Protein AF-A0AAX6MGC7-F1 (afdb_monomer_lite)

Sequence (390 aa):
MSLDDISYWKRGGKPEKDCEDSLSHMTRVRLTIDSDGISKIEHMPDQPSKEVYSVSSAYIVERKQTIAKCSVQLKNGLLRLVLPTGQPPPRIWNTPNPPELTFCNPYIRGYNPSWQRVFAVDTGRISGITFFFSSNRLLSIYPHYSNTSDAMATYRRFSYRRKRDIVWVYQPISKHDRLLVLGVRESPLGKFSVLIRFERAGDVVIGSYIPGPAKQDQCLGQRPPVTLIYNEPIEGQEVSFLCAYRGLTSRVALPKPFAMEKLRSIPNSLAEEAYLSKAPLADVASAKVFYEEDTQLCKGIMFRYHDGVSRAVGQCRVNVDATKLVSQPLRFCYRINEACDRYRQAAHSVQVTLQEEPHRQHGEGWSCHRLVGMLNFWFTPDSSFITIEN

pLDDT: mean 86.41, std 10.76, range [51.22, 98.31]

Radius of gyration: 24.02 Å; chains: 1; bounding box: 61×38×78 Å

Structure (mmCIF, N/CA/C/O backbone):
data_AF-A0AAX6MGC7-F1
#
_entry.id   AF-A0AAX6MGC7-F1
#
loop_
_atom_site.group_PDB
_atom_site.id
_atom_site.type_symbol
_atom_site.label_atom_id
_atom_site.label_alt_id
_atom_site.label_comp_id
_atom_site.label_asym_id
_atom_site.label_entity_id
_atom_site.label_seq_id
_atom_site.pdbx_PDB_ins_code
_atom_site.Cartn_x
_atom_site.Cartn_y
_atom_site.Cartn_z
_atom_site.occupancy
_atom_site.B_iso_or_equiv
_atom_site.auth_seq_id
_atom_site.auth_comp_id
_atom_site.auth_asym_id
_atom_site.auth_atom_id
_atom_site.pdbx_PDB_model_num
ATOM 1 N N . MET A 1 1 ? -28.056 3.288 31.065 1.00 87.19 1 MET A N 1
ATOM 2 C CA . MET A 1 1 ? -27.314 2.480 32.064 1.00 87.19 1 MET A CA 1
ATOM 3 C C . MET A 1 1 ? -25.824 2.711 31.866 1.00 87.19 1 MET A C 1
ATOM 5 O O . MET A 1 1 ? -25.464 3.106 30.756 1.00 87.19 1 MET A O 1
ATOM 9 N N . SER A 1 2 ? -24.989 2.538 32.896 1.00 88.69 2 SER A N 1
ATOM 10 C CA . SER A 1 2 ? -23.535 2.632 32.711 1.00 88.69 2 SER A CA 1
ATOM 11 C C . SER A 1 2 ? -23.064 1.499 31.805 1.00 88.69 2 SER A C 1
ATOM 13 O O . SER A 1 2 ? -23.651 0.416 31.821 1.00 88.69 2 SER A O 1
ATOM 15 N N . LEU A 1 3 ? -22.044 1.753 30.986 1.00 88.06 3 LEU A N 1
ATOM 16 C CA . LEU A 1 3 ? -21.397 0.686 30.224 1.00 88.06 3 LEU A CA 1
ATOM 17 C C . LEU A 1 3 ? -20.631 -0.269 31.151 1.00 88.06 3 LEU A C 1
ATOM 19 O O . LEU A 1 3 ? -20.610 -1.463 30.888 1.00 88.06 3 LEU A O 1
ATOM 23 N N . ASP A 1 4 ? -20.058 0.252 32.238 1.00 84.44 4 ASP A N 1
ATOM 24 C CA . ASP A 1 4 ? -19.273 -0.533 33.200 1.00 84.44 4 ASP A CA 1
ATOM 25 C C . ASP A 1 4 ? -20.127 -1.518 34.018 1.00 84.44 4 ASP A C 1
ATOM 27 O O . ASP A 1 4 ? -19.594 -2.481 34.548 1.00 84.44 4 ASP A O 1
ATOM 31 N N . ASP A 1 5 ? -21.453 -1.330 34.064 1.00 86.06 5 ASP A N 1
ATOM 32 C CA . ASP A 1 5 ? -22.372 -2.229 34.781 1.00 86.06 5 ASP A CA 1
ATOM 33 C C . ASP A 1 5 ? -22.715 -3.506 33.983 1.00 86.06 5 ASP A C 1
ATOM 35 O O . ASP A 1 5 ? -23.456 -4.357 34.484 1.00 86.06 5 ASP A O 1
ATOM 39 N N . ILE A 1 6 ? -22.282 -3.609 32.717 1.00 88.81 6 ILE A N 1
ATOM 40 C CA . ILE A 1 6 ? -22.679 -4.676 31.786 1.00 88.81 6 ILE A CA 1
ATOM 41 C C . ILE A 1 6 ? -21.523 -5.649 31.576 1.00 88.81 6 ILE A C 1
ATOM 43 O O . ILE A 1 6 ? -20.671 -5.423 30.717 1.00 88.81 6 ILE A O 1
ATOM 47 N N . SER A 1 7 ? -21.556 -6.782 32.274 1.00 88.62 7 SER A N 1
ATOM 48 C CA . SER A 1 7 ? -20.567 -7.856 32.111 1.00 88.62 7 SER A CA 1
ATOM 49 C C . SER A 1 7 ? -20.614 -8.470 30.714 1.00 88.62 7 SER A C 1
ATOM 51 O O . SER A 1 7 ? -19.580 -8.748 30.097 1.00 88.62 7 SER A O 1
ATOM 53 N N . TYR A 1 8 ? -21.831 -8.662 30.204 1.00 92.06 8 TYR A N 1
ATOM 54 C CA . TYR A 1 8 ? -22.092 -9.258 28.907 1.00 92.06 8 TYR A CA 1
ATOM 55 C C . TYR A 1 8 ? -23.413 -8.768 28.312 1.00 92.06 8 TYR A C 1
ATOM 57 O O . TYR A 1 8 ? -24.424 -8.589 28.992 1.00 92.06 8 TYR A O 1
ATOM 65 N N . TRP A 1 9 ? -23.429 -8.588 26.996 1.00 94.75 9 TRP A N 1
ATOM 66 C CA . TRP A 1 9 ? -24.661 -8.414 26.236 1.00 94.75 9 TRP A CA 1
ATOM 67 C C . TRP A 1 9 ? -24.470 -8.883 24.797 1.00 94.75 9 TRP A C 1
ATOM 69 O O . TRP A 1 9 ? -23.401 -8.720 24.211 1.00 94.75 9 TRP A O 1
ATOM 79 N N . LYS A 1 10 ? -25.536 -9.399 24.186 1.00 94.88 10 LYS A N 1
ATOM 80 C CA . LYS A 1 10 ? -25.600 -9.705 22.755 1.00 94.88 10 LYS A CA 1
ATOM 81 C C . LYS A 1 10 ? -26.909 -9.179 22.178 1.00 94.88 10 LYS A C 1
ATOM 83 O O . LYS A 1 10 ? -27.942 -9.240 22.844 1.00 94.88 10 LYS A O 1
ATOM 88 N N . ARG A 1 11 ? -26.874 -8.680 20.940 1.00 94.62 11 ARG A N 1
ATOM 89 C CA . ARG A 1 11 ? -28.042 -8.152 20.214 1.00 94.62 11 ARG A CA 1
ATOM 90 C C . ARG A 1 11 ? -29.234 -9.107 20.302 1.00 94.62 11 ARG A C 1
ATOM 92 O O . ARG A 1 11 ? -29.088 -10.302 20.061 1.00 94.62 11 ARG A O 1
ATOM 99 N N . GLY A 1 12 ? -30.401 -8.570 20.658 1.00 90.19 12 GLY A N 1
ATOM 100 C CA . GLY A 1 12 ? -31.629 -9.342 20.902 1.00 90.19 12 GLY A CA 1
ATOM 101 C C . GLY A 1 12 ? -31.741 -9.979 22.297 1.00 90.19 12 GLY A C 1
ATOM 102 O O . GLY A 1 12 ? -32.826 -10.413 22.671 1.00 90.19 12 GLY A O 1
ATOM 103 N N . GLY A 1 13 ? -30.663 -10.001 23.084 1.00 90.31 13 GLY A N 1
ATOM 104 C CA . GLY A 1 13 ? -30.640 -10.497 24.461 1.00 90.31 13 GLY A CA 1
ATOM 105 C C . GLY A 1 13 ? -30.844 -9.409 25.521 1.00 90.31 13 GLY A C 1
ATOM 106 O O . GLY A 1 13 ? -30.911 -8.210 25.225 1.00 90.31 13 GLY A O 1
ATOM 107 N N . LYS A 1 14 ? -30.918 -9.841 26.787 1.00 90.25 14 LYS A N 1
ATOM 108 C CA . LYS A 1 14 ? -30.938 -8.960 27.966 1.00 90.25 14 LYS A CA 1
ATOM 109 C C . LYS A 1 14 ? -29.503 -8.719 28.463 1.00 90.25 14 LYS A C 1
ATOM 111 O O . LYS A 1 14 ? -28.714 -9.656 28.408 1.00 90.25 14 LYS A O 1
ATOM 116 N N . PRO A 1 15 ? -29.147 -7.503 28.921 1.00 90.69 15 PRO A N 1
ATOM 117 C CA . PRO A 1 15 ? -27.838 -7.254 29.520 1.00 90.69 15 PRO A CA 1
ATOM 118 C C . PRO A 1 15 ? -27.666 -8.050 30.812 1.00 90.69 15 PRO A C 1
ATOM 120 O O . PRO A 1 15 ? -28.540 -8.013 31.682 1.00 90.69 15 PRO A O 1
ATOM 123 N N . GLU A 1 16 ? -26.536 -8.730 30.932 1.00 91.38 16 GLU A N 1
ATOM 124 C CA . GLU A 1 16 ? -26.078 -9.340 32.175 1.00 91.38 16 GLU A CA 1
ATOM 125 C C . GLU A 1 16 ? -25.335 -8.277 32.989 1.00 91.38 16 GLU A C 1
ATOM 127 O O . GLU A 1 16 ? -24.639 -7.428 32.427 1.00 91.38 16 GLU A O 1
ATOM 132 N N . LYS A 1 17 ? -25.548 -8.273 34.307 1.00 83.25 17 LYS A N 1
ATOM 133 C CA . LYS A 1 17 ? -24.927 -7.302 35.213 1.00 83.25 17 LYS A CA 1
ATOM 134 C C . LYS A 1 17 ? -23.661 -7.872 35.836 1.00 83.25 17 LYS A C 1
ATOM 136 O O . LYS A 1 17 ? -23.551 -9.085 36.014 1.00 83.25 17 LYS A O 1
ATOM 141 N N . ASP A 1 18 ? -22.740 -6.984 36.188 1.00 70.44 18 ASP A N 1
ATOM 142 C CA . ASP A 1 18 ? -21.543 -7.326 36.954 1.00 70.44 18 ASP A CA 1
ATOM 143 C C . ASP A 1 18 ? -21.929 -7.931 38.327 1.00 70.44 18 ASP A C 1
ATOM 145 O O . ASP A 1 18 ? -22.702 -7.343 39.086 1.00 70.44 18 ASP A O 1
ATOM 149 N N . CYS A 1 19 ? -21.388 -9.111 38.655 1.00 63.59 19 CYS A N 1
ATOM 150 C CA . CYS A 1 19 ? -21.356 -9.648 40.020 1.00 63.59 19 CYS A CA 1
ATOM 151 C C . CYS A 1 19 ? -19.967 -9.368 40.613 1.00 63.59 19 CYS A C 1
ATOM 153 O O . CYS A 1 19 ? -18.970 -9.845 40.060 1.00 63.59 19 CYS A O 1
ATOM 155 N N . GLU A 1 20 ? -19.911 -8.618 41.722 1.00 60.00 20 GLU A N 1
ATOM 156 C CA . GLU A 1 20 ? -18.679 -8.057 42.316 1.00 60.00 20 GLU A CA 1
ATOM 157 C C . GLU A 1 20 ? -17.551 -9.087 42.532 1.00 60.00 20 GLU A C 1
ATOM 159 O O . GLU A 1 20 ? -16.386 -8.770 42.298 1.00 60.00 20 GLU A O 1
ATOM 164 N N . ASP A 1 21 ? -17.875 -10.342 42.860 1.00 57.94 21 ASP A N 1
ATOM 165 C CA . ASP A 1 21 ? -16.878 -11.373 43.193 1.00 57.94 21 ASP A CA 1
ATOM 166 C C . ASP A 1 21 ? -16.166 -12.015 41.982 1.00 57.94 21 ASP A C 1
ATOM 168 O O . ASP A 1 21 ? -15.155 -12.697 42.142 1.00 57.94 21 ASP A O 1
ATOM 172 N N . SER A 1 22 ? -16.664 -11.819 40.755 1.00 56.53 22 SER A N 1
ATOM 173 C CA . SER A 1 22 ? -16.260 -12.634 39.588 1.00 56.53 22 SER A CA 1
ATOM 174 C C . SER A 1 22 ? -15.340 -11.940 38.568 1.00 56.53 22 SER A C 1
ATOM 176 O O . SER A 1 22 ? -14.846 -12.591 37.646 1.00 56.53 22 SER A O 1
ATOM 178 N N . LEU A 1 23 ? -15.068 -10.636 38.720 1.00 58.47 23 LEU A N 1
ATOM 179 C CA . LEU A 1 23 ? -14.472 -9.802 37.659 1.00 58.47 23 LEU A CA 1
ATOM 180 C C . LEU A 1 23 ? -13.245 -8.972 38.085 1.00 58.47 23 LEU A C 1
ATOM 182 O O . LEU A 1 23 ? -12.798 -8.130 37.307 1.00 58.47 23 LEU A O 1
ATOM 186 N N . SER A 1 24 ? -12.634 -9.215 39.252 1.00 64.50 24 SER A N 1
ATOM 187 C CA . SER A 1 24 ? -11.417 -8.490 39.689 1.00 64.50 24 SER A CA 1
ATOM 188 C C . SER A 1 24 ? -10.252 -8.575 38.683 1.00 64.50 24 SER A C 1
ATOM 190 O O . SER A 1 24 ? -9.405 -7.684 38.626 1.00 64.50 24 SER A O 1
ATOM 192 N N . HIS A 1 25 ? -10.243 -9.613 37.840 1.00 70.44 25 HIS A N 1
ATOM 193 C CA . HIS A 1 25 ? -9.267 -9.833 36.769 1.00 70.44 25 HIS A CA 1
ATOM 194 C C . HIS A 1 25 ? -9.703 -9.308 35.382 1.00 70.44 25 HIS A C 1
ATOM 196 O O . HIS A 1 25 ? -8.923 -9.381 34.432 1.00 70.44 25 HIS A O 1
ATOM 202 N N . MET A 1 26 ? -10.928 -8.788 35.239 1.00 77.94 26 MET A N 1
ATOM 203 C CA . MET A 1 26 ? -11.509 -8.341 33.966 1.00 77.94 26 MET A CA 1
ATOM 204 C C . MET A 1 26 ? -11.399 -6.822 33.830 1.00 77.94 26 MET A C 1
ATOM 206 O O . MET A 1 26 ? -12.294 -6.059 34.184 1.00 77.94 26 MET A O 1
ATOM 210 N N . THR A 1 27 ? -10.253 -6.376 33.330 1.00 84.81 27 THR A N 1
ATOM 211 C CA . THR A 1 27 ? -9.851 -4.962 33.287 1.00 84.81 27 THR A CA 1
ATOM 212 C C . THR A 1 27 ? -10.204 -4.259 31.974 1.00 84.81 27 THR A C 1
ATOM 214 O O . THR A 1 27 ? -10.104 -3.028 31.886 1.00 84.81 27 THR A O 1
ATOM 217 N N . ARG A 1 28 ? -10.630 -5.006 30.947 1.00 88.56 28 ARG A N 1
ATOM 218 C CA . ARG A 1 28 ? -10.958 -4.484 29.614 1.00 88.56 28 ARG A CA 1
ATOM 219 C C . ARG A 1 28 ? -12.402 -4.771 29.238 1.00 88.56 28 ARG A C 1
ATOM 221 O O . ARG A 1 28 ? -12.988 -5.768 29.647 1.00 88.56 28 ARG A O 1
ATOM 228 N N . VAL A 1 29 ? -12.942 -3.904 28.395 1.00 91.19 29 VAL A N 1
ATOM 229 C CA . VAL A 1 29 ? -14.271 -4.040 27.804 1.00 91.19 29 VAL A CA 1
ATOM 230 C C . VAL A 1 29 ? -14.128 -4.017 26.298 1.00 91.19 29 VAL A C 1
ATOM 232 O O . VAL A 1 29 ? -13.409 -3.177 25.742 1.00 91.19 29 VAL A O 1
ATOM 235 N N . ARG A 1 30 ? -14.839 -4.926 25.636 1.00 93.00 30 ARG A N 1
ATOM 236 C CA . ARG A 1 30 ? -14.908 -4.995 24.185 1.00 93.00 30 ARG A CA 1
ATOM 237 C C . ARG A 1 30 ? -16.335 -4.876 23.692 1.00 93.00 30 ARG A C 1
ATOM 239 O O . ARG A 1 30 ? -17.224 -5.604 24.120 1.00 93.00 30 ARG A O 1
ATOM 246 N N . LEU A 1 31 ? -16.521 -3.986 22.727 1.00 94.62 31 LEU A N 1
ATOM 247 C CA . LEU A 1 31 ? -17.737 -3.880 21.939 1.00 94.62 31 LEU A CA 1
ATOM 248 C C . LEU A 1 31 ? -17.441 -4.442 20.554 1.00 94.62 31 LEU A C 1
ATOM 250 O O . LEU A 1 31 ? -16.486 -4.005 19.913 1.00 94.62 31 LEU A O 1
ATOM 254 N N . THR A 1 32 ? -18.263 -5.374 20.083 1.00 95.06 32 THR A N 1
ATOM 255 C CA . THR A 1 32 ? -18.223 -5.856 18.695 1.00 95.06 32 THR A CA 1
ATOM 256 C C . THR A 1 32 ? -19.272 -5.118 17.874 1.00 95.06 32 THR A C 1
ATOM 258 O O . THR A 1 32 ? -20.400 -4.928 18.326 1.00 95.06 32 THR A O 1
ATOM 261 N N . ILE A 1 33 ? -18.895 -4.697 16.671 1.00 95.00 33 ILE A N 1
ATOM 262 C CA . ILE A 1 33 ? -19.708 -3.935 15.725 1.00 95.00 33 ILE A CA 1
ATOM 263 C C . ILE A 1 33 ? -19.752 -4.715 14.408 1.00 95.00 33 ILE A C 1
ATOM 265 O O . ILE A 1 33 ? -18.711 -5.139 13.907 1.00 95.00 33 ILE A O 1
ATOM 269 N N . ASP A 1 34 ? -20.941 -4.897 13.846 1.00 93.50 34 ASP A N 1
ATOM 270 C CA . ASP A 1 34 ? -21.172 -5.466 12.513 1.00 93.50 34 ASP A CA 1
ATOM 271 C C . ASP A 1 34 ? -21.910 -4.445 11.615 1.00 93.50 34 ASP A C 1
ATOM 273 O O . ASP A 1 34 ? -21.987 -3.258 11.949 1.00 93.50 34 ASP A O 1
ATOM 277 N N . SER A 1 35 ? -22.439 -4.881 10.465 1.00 92.62 35 SER A N 1
ATOM 278 C CA . SER A 1 35 ? -23.177 -4.021 9.527 1.00 92.62 35 SER A CA 1
ATOM 279 C C . SER A 1 35 ? -24.427 -3.363 10.120 1.00 92.62 35 SER A C 1
ATOM 281 O O . SER A 1 35 ? -24.821 -2.299 9.651 1.00 92.62 35 SER A O 1
ATOM 283 N N . ASP A 1 36 ? -25.015 -3.948 11.165 1.00 92.06 36 ASP A N 1
ATOM 284 C CA . ASP A 1 36 ? -26.229 -3.461 11.821 1.00 92.06 36 ASP A CA 1
ATOM 285 C C . ASP A 1 36 ? -25.914 -2.653 13.097 1.00 92.06 36 ASP A C 1
ATOM 287 O O . ASP A 1 36 ? -26.816 -2.302 13.861 1.00 92.06 36 ASP A O 1
ATOM 291 N N . GLY A 1 37 ? -24.637 -2.387 13.401 1.00 93.25 37 GLY A N 1
ATOM 292 C CA . GLY A 1 37 ? -24.196 -1.623 14.576 1.00 93.25 37 GLY A CA 1
ATOM 293 C C . GLY A 1 37 ? -23.600 -2.493 15.688 1.00 93.25 37 GLY A C 1
ATOM 294 O O . GLY A 1 37 ? -23.015 -3.537 15.414 1.00 93.25 37 GLY A O 1
ATOM 295 N N . ILE A 1 38 ? -23.705 -2.060 16.951 1.00 95.06 38 ILE A N 1
ATOM 296 C CA . ILE A 1 38 ? -23.123 -2.791 18.092 1.00 95.06 38 ILE A CA 1
ATOM 297 C C . ILE A 1 38 ? -23.904 -4.090 18.324 1.00 95.06 38 ILE A C 1
ATOM 299 O O . ILE A 1 38 ? -25.112 -4.066 18.566 1.00 95.06 38 ILE A O 1
ATOM 303 N N . SER A 1 39 ? -23.198 -5.218 18.279 1.00 94.94 39 SER A N 1
ATOM 304 C CA . SER A 1 39 ? -23.776 -6.561 18.326 1.00 94.94 39 SER A CA 1
ATOM 305 C C . SER A 1 39 ? -23.474 -7.330 19.606 1.00 94.94 39 SER A C 1
ATOM 307 O O . SER A 1 39 ? -24.219 -8.249 19.955 1.00 94.94 39 SER A O 1
ATOM 309 N N . LYS A 1 40 ? -22.397 -6.963 20.309 1.00 94.69 40 LYS A N 1
ATOM 310 C CA . LYS A 1 40 ? -21.938 -7.644 21.523 1.00 94.69 40 LYS A CA 1
ATOM 311 C C . LYS A 1 40 ? -21.169 -6.693 22.441 1.00 94.69 40 LYS A C 1
ATOM 313 O O . LYS A 1 40 ? -20.421 -5.853 21.942 1.00 94.69 40 LYS A O 1
ATOM 318 N N . ILE A 1 41 ? -21.325 -6.869 23.751 1.00 94.00 41 ILE A N 1
ATOM 319 C CA . ILE A 1 41 ? -20.483 -6.308 24.817 1.00 94.00 41 ILE A CA 1
ATOM 320 C C . ILE A 1 41 ? -19.940 -7.474 25.637 1.00 94.00 41 ILE A C 1
ATOM 322 O O . ILE A 1 41 ? -20.675 -8.421 25.916 1.00 94.00 41 ILE A O 1
ATOM 326 N N . GLU A 1 42 ? -18.671 -7.406 26.017 1.00 91.88 42 GLU A N 1
ATOM 327 C CA . GLU A 1 42 ? -18.065 -8.355 26.946 1.00 91.88 42 GLU A CA 1
ATOM 328 C C . GLU A 1 42 ? -16.930 -7.724 27.756 1.00 91.88 42 GLU A C 1
ATOM 330 O O . GLU A 1 42 ? -16.132 -6.938 27.232 1.00 91.88 42 GLU A O 1
ATOM 335 N N . HIS A 1 43 ? -16.850 -8.102 29.030 1.00 89.25 43 H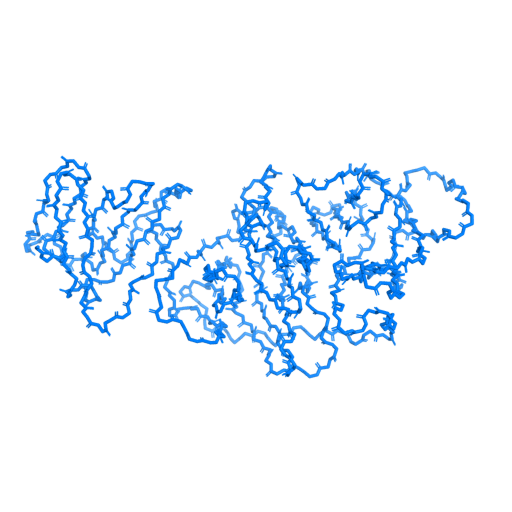IS A N 1
ATOM 336 C CA . HIS A 1 43 ? -15.696 -7.865 29.891 1.00 89.25 43 HIS A CA 1
ATOM 337 C C . HIS A 1 43 ? -14.668 -8.988 29.720 1.00 89.25 43 HIS A C 1
ATOM 339 O O . HIS A 1 43 ? -15.015 -10.161 29.589 1.00 89.25 43 HIS A O 1
ATOM 345 N N . MET A 1 44 ? -13.390 -8.621 29.672 1.00 86.44 44 MET A N 1
ATOM 346 C CA . MET A 1 44 ? -12.297 -9.530 29.327 1.00 86.44 44 MET A CA 1
ATOM 347 C C . MET A 1 44 ? -11.015 -9.177 30.097 1.00 86.44 44 MET A C 1
ATOM 349 O O . MET A 1 44 ? -10.834 -8.019 30.495 1.00 86.44 44 MET A O 1
ATOM 353 N N . PRO A 1 45 ? -10.106 -10.148 30.309 1.00 83.38 45 PRO A N 1
ATOM 354 C CA . PRO A 1 45 ? -8.840 -9.880 30.975 1.00 83.38 45 PRO A CA 1
ATOM 355 C C . PRO A 1 45 ? -7.891 -9.125 30.032 1.00 83.38 45 PRO A C 1
ATOM 357 O O . PRO A 1 45 ? -8.103 -9.080 28.817 1.00 83.38 45 PRO A O 1
ATOM 360 N N . ASP A 1 46 ? -6.804 -8.563 30.570 1.00 74.25 46 ASP A N 1
ATOM 361 C CA . ASP A 1 46 ? -5.811 -7.829 29.765 1.00 74.25 46 ASP A CA 1
ATOM 362 C C . ASP A 1 46 ? -5.170 -8.684 28.659 1.00 74.25 46 ASP A C 1
ATOM 364 O O . ASP A 1 46 ? -4.877 -8.174 27.572 1.00 74.25 46 ASP A O 1
ATOM 368 N N . GLN A 1 47 ? -5.005 -9.986 28.916 1.00 68.31 47 GLN A N 1
ATOM 369 C CA . GLN A 1 47 ? -4.578 -10.991 27.942 1.00 68.31 47 GLN A CA 1
ATOM 370 C C . GLN A 1 47 ? -5.752 -11.888 27.538 1.00 68.31 47 GLN A C 1
ATOM 372 O O . GLN A 1 47 ? -5.949 -12.958 28.117 1.00 68.31 47 GLN A O 1
ATOM 377 N N . PRO A 1 48 ? -6.540 -11.486 26.535 1.00 62.84 48 PRO A N 1
ATOM 378 C CA . PRO A 1 48 ? -7.586 -12.345 26.014 1.00 62.84 48 PRO A CA 1
ATOM 379 C C . PRO A 1 48 ? -7.020 -13.544 25.257 1.00 62.84 48 PRO A C 1
ATOM 381 O O . PRO A 1 48 ? -5.923 -13.503 24.689 1.00 62.84 48 PRO A O 1
ATOM 384 N N . SER A 1 49 ? -7.813 -14.612 25.203 1.00 61.31 49 SER A N 1
ATOM 385 C CA . SER A 1 49 ? -7.546 -15.765 24.349 1.00 61.31 49 SER A CA 1
ATOM 386 C C . SER A 1 49 ? -7.429 -15.338 22.876 1.00 61.31 49 SER A C 1
ATOM 388 O O . SER A 1 49 ? -7.956 -14.305 22.444 1.00 61.31 49 SER A O 1
ATOM 390 N N . LYS A 1 50 ? -6.684 -16.120 22.080 1.00 60.75 50 LYS A N 1
ATOM 391 C CA . L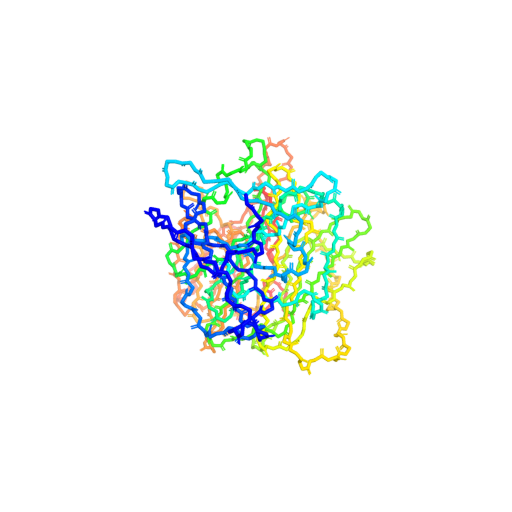YS A 1 50 ? -6.560 -15.890 20.633 1.00 60.75 50 LYS A CA 1
ATOM 392 C C . LYS A 1 50 ? -7.930 -16.057 19.979 1.00 60.75 50 LYS A C 1
ATOM 394 O O . LYS A 1 50 ? -8.332 -17.172 19.666 1.00 60.75 50 LYS A O 1
ATOM 399 N N . GLU A 1 51 ? -8.626 -14.954 19.756 1.00 65.69 51 GLU A N 1
ATOM 400 C CA . GLU A 1 51 ? -9.878 -14.973 19.015 1.00 65.69 51 GLU A CA 1
ATOM 401 C C . GLU A 1 51 ? -9.674 -14.983 17.505 1.00 65.69 51 GLU A C 1
ATOM 403 O O . GLU A 1 51 ? -8.672 -14.499 16.966 1.00 65.69 51 GLU A O 1
ATOM 408 N N . VAL A 1 52 ? -10.669 -15.553 16.827 1.00 63.66 52 VAL A N 1
ATOM 409 C CA . VAL A 1 52 ? -10.722 -15.641 15.374 1.00 63.66 52 VAL A CA 1
ATOM 410 C C . VAL A 1 52 ? -10.952 -14.245 14.805 1.00 63.66 52 VAL A C 1
ATOM 412 O O . VAL A 1 52 ? -11.924 -13.566 15.124 1.00 63.66 52 VAL A O 1
ATOM 415 N N . TYR A 1 53 ? -10.028 -13.818 13.951 1.00 67.31 53 TYR A N 1
ATOM 416 C CA . TYR A 1 53 ? -10.143 -12.581 13.194 1.00 67.31 53 TYR A CA 1
ATOM 417 C C . TYR A 1 53 ? -11.374 -12.631 12.276 1.00 67.31 53 TYR A C 1
ATOM 419 O O . TYR A 1 53 ? -11.520 -13.571 11.495 1.00 67.31 53 TYR A O 1
ATOM 427 N N . SER A 1 54 ? -12.228 -11.609 12.351 1.00 72.81 54 SER A N 1
ATOM 428 C CA . SER A 1 54 ? -13.375 -11.426 11.459 1.00 72.81 54 SER A CA 1
ATOM 429 C C . SER A 1 54 ? -13.137 -10.225 10.547 1.00 72.81 54 SER A C 1
ATOM 431 O O . SER A 1 54 ? -12.855 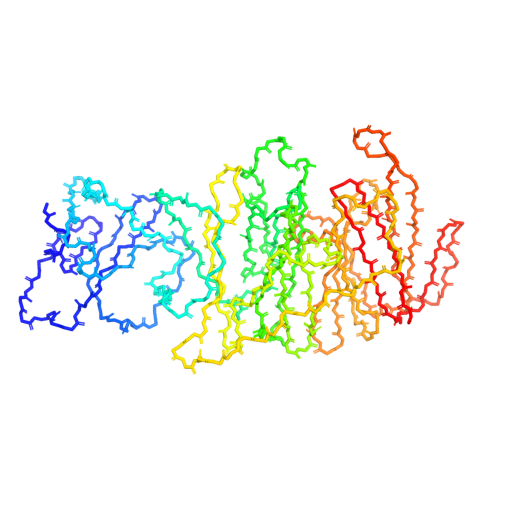-9.127 11.021 1.00 72.81 54 SER A O 1
ATOM 433 N N . VAL A 1 55 ? -13.285 -10.421 9.235 1.00 71.12 55 VAL A N 1
ATOM 434 C CA . VAL A 1 55 ? -13.201 -9.336 8.238 1.00 71.12 55 VAL A CA 1
ATOM 435 C C . VAL A 1 55 ? -14.447 -8.446 8.216 1.00 71.12 55 VAL A C 1
ATOM 437 O O . VAL A 1 55 ? -14.385 -7.318 7.733 1.00 71.12 55 VAL A O 1
ATOM 440 N N . SER A 1 56 ? -15.578 -8.936 8.730 1.00 82.00 56 SER A N 1
ATOM 441 C CA . SER A 1 56 ? -16.874 -8.248 8.698 1.00 82.00 56 SER A CA 1
ATOM 442 C C . SER A 1 56 ? -17.211 -7.529 10.002 1.00 82.00 56 SER A C 1
ATOM 444 O O . SER A 1 56 ? -18.302 -6.978 10.135 1.00 82.00 56 SER A O 1
ATOM 446 N N . SER A 1 57 ? -16.296 -7.542 10.972 1.00 90.94 57 SER A N 1
ATOM 447 C CA . SER A 1 57 ? -16.515 -6.969 12.295 1.00 90.94 57 SER A CA 1
ATOM 448 C C . SER A 1 57 ? -15.497 -5.878 12.605 1.00 90.94 57 SER A C 1
ATOM 450 O O . SER A 1 57 ? -14.355 -5.901 12.147 1.00 90.94 57 SER A O 1
ATOM 452 N N . ALA A 1 58 ? -15.926 -4.912 13.404 1.00 94.06 58 ALA A N 1
ATOM 453 C CA . ALA A 1 58 ? -15.078 -3.897 14.000 1.00 94.06 58 ALA A CA 1
ATOM 454 C C . ALA A 1 58 ? -15.240 -3.920 15.522 1.00 94.06 58 ALA A C 1
ATOM 456 O O . ALA A 1 58 ? -16.217 -4.457 16.042 1.00 94.06 58 ALA A O 1
ATOM 457 N N . TYR A 1 59 ? -14.274 -3.358 16.239 1.00 94.38 59 TYR A N 1
ATOM 458 C CA . TYR A 1 59 ? -14.185 -3.529 17.684 1.00 94.38 59 TYR A CA 1
ATOM 459 C C . TYR A 1 59 ? -13.812 -2.228 18.378 1.00 94.38 59 TYR A C 1
ATOM 461 O O . TYR A 1 59 ? -12.902 -1.534 17.944 1.00 94.38 59 TYR A O 1
ATOM 469 N N . ILE A 1 60 ? -14.456 -1.910 19.492 1.00 94.00 60 ILE A N 1
ATOM 470 C CA . ILE A 1 60 ? -13.919 -0.942 20.456 1.00 94.00 60 ILE A CA 1
ATOM 471 C C . ILE A 1 60 ? -13.368 -1.768 21.606 1.00 94.00 60 ILE A C 1
ATOM 473 O O . ILE A 1 60 ? -14.101 -2.588 22.148 1.00 94.00 60 ILE A O 1
ATOM 477 N N . VAL A 1 61 ? -12.095 -1.584 21.956 1.00 92.25 61 VAL A N 1
ATOM 478 C CA . VAL A 1 61 ? -11.456 -2.320 23.055 1.00 92.25 61 VAL A CA 1
ATOM 479 C C . VAL A 1 61 ? -10.715 -1.334 23.933 1.00 92.25 61 VAL A C 1
ATOM 481 O O . VAL A 1 61 ? -9.681 -0.798 23.538 1.00 92.25 61 VAL A O 1
ATOM 484 N N . GLU A 1 62 ? -11.239 -1.118 25.130 1.00 90.50 62 GLU A N 1
ATOM 485 C CA . GLU A 1 62 ? -10.741 -0.113 26.062 1.00 90.50 62 GLU A CA 1
ATOM 486 C C . GLU A 1 62 ? -10.600 -0.703 27.463 1.00 90.50 62 GLU A C 1
ATOM 488 O O . GLU A 1 62 ? -11.158 -1.754 27.780 1.00 90.50 62 GLU A O 1
ATOM 493 N N . ARG A 1 63 ? -9.828 -0.028 28.315 1.00 88.50 63 ARG A N 1
ATOM 494 C CA . ARG A 1 63 ? -9.799 -0.344 29.746 1.00 88.50 63 ARG A CA 1
ATOM 495 C C . ARG A 1 63 ? -11.072 0.174 30.410 1.00 88.50 63 ARG A C 1
ATOM 497 O O . ARG A 1 63 ? -11.553 1.245 30.032 1.00 88.50 63 ARG A O 1
ATOM 504 N N . LYS A 1 64 ? -11.572 -0.532 31.430 1.00 86.38 64 LYS A N 1
ATOM 505 C CA . LYS A 1 64 ? -12.763 -0.122 32.200 1.00 86.38 64 LYS A CA 1
ATOM 506 C C . LYS A 1 64 ? -12.674 1.335 32.664 1.00 86.38 64 LYS A C 1
ATOM 508 O O . LYS A 1 64 ? -13.598 2.115 32.455 1.00 86.38 64 LYS A O 1
ATOM 513 N N . GLN A 1 65 ? -11.509 1.749 33.169 1.00 83.62 65 GLN A N 1
ATOM 514 C CA . GLN A 1 65 ? -11.290 3.117 33.649 1.00 83.62 65 GLN A CA 1
ATOM 515 C C . GLN A 1 65 ? -11.472 4.176 32.548 1.00 83.62 65 GLN A C 1
ATOM 517 O O . GLN A 1 65 ? -11.953 5.272 32.827 1.00 83.62 65 GLN A O 1
ATOM 522 N N . THR A 1 66 ? -11.120 3.858 31.296 1.00 83.44 66 THR A N 1
ATOM 523 C CA . THR A 1 66 ? -11.238 4.786 30.159 1.00 83.44 66 THR A CA 1
ATOM 524 C C . THR A 1 66 ? -12.697 5.028 29.774 1.00 83.44 66 THR A C 1
ATOM 526 O O . THR A 1 66 ? -13.046 6.124 29.343 1.00 83.44 66 THR A O 1
ATOM 529 N N . ILE A 1 67 ? -13.561 4.026 29.944 1.00 84.56 67 ILE A N 1
ATOM 530 C CA . ILE A 1 67 ? -14.963 4.075 29.507 1.00 84.56 67 ILE A CA 1
ATOM 531 C C . ILE A 1 67 ? -15.964 4.165 30.657 1.00 84.56 67 ILE A C 1
ATOM 533 O O . ILE A 1 67 ? -17.163 4.154 30.402 1.00 84.56 67 ILE A O 1
ATOM 537 N N . ALA A 1 68 ? -15.503 4.313 31.900 1.00 82.38 68 ALA A N 1
ATOM 538 C CA . ALA A 1 68 ? -16.353 4.383 33.092 1.00 82.38 68 ALA A CA 1
ATOM 539 C C . ALA A 1 68 ? -17.434 5.482 33.019 1.00 82.38 68 ALA A C 1
ATOM 541 O O . ALA A 1 68 ? -18.472 5.394 33.663 1.00 82.38 68 ALA A O 1
ATOM 542 N N . LYS A 1 69 ? -17.203 6.530 32.215 1.00 85.31 69 LYS A N 1
ATOM 543 C CA . LYS A 1 69 ? -18.157 7.631 31.986 1.00 85.31 69 LYS A CA 1
ATOM 544 C C . LYS A 1 69 ? -19.048 7.436 30.753 1.00 85.31 69 LYS A C 1
ATOM 546 O O . LYS A 1 69 ? -19.888 8.287 30.467 1.00 85.31 69 LYS A O 1
ATOM 551 N N . CYS A 1 70 ? -18.852 6.360 29.997 1.00 90.06 70 CYS A N 1
ATOM 552 C CA . CYS A 1 70 ? -19.697 6.018 28.862 1.00 90.06 70 CYS A CA 1
ATOM 553 C C . CYS A 1 70 ? -20.975 5.342 29.356 1.00 90.06 70 CYS A C 1
ATOM 555 O O . CYS A 1 70 ? -20.961 4.517 30.268 1.00 90.06 70 CYS A O 1
ATOM 557 N N . SER A 1 71 ? -22.092 5.663 28.714 1.00 92.19 71 SER A N 1
ATOM 558 C CA . SER A 1 71 ? -23.374 5.021 28.994 1.00 92.19 71 SER A CA 1
ATOM 559 C C . SER A 1 71 ? -23.920 4.354 27.743 1.00 92.19 71 SER A C 1
ATOM 561 O O . SER A 1 71 ? -23.517 4.668 26.622 1.00 92.19 71 SER A O 1
ATOM 563 N N . VAL A 1 72 ? -24.845 3.417 27.927 1.00 92.94 72 VAL A N 1
ATOM 564 C CA . VAL A 1 72 ? -25.548 2.779 26.816 1.00 92.94 72 VAL A CA 1
ATOM 565 C C . VAL A 1 72 ? -27.055 2.960 26.928 1.00 92.94 72 VAL A C 1
ATOM 567 O O . VAL A 1 72 ? -27.633 3.022 28.024 1.00 92.94 72 VAL A O 1
ATOM 570 N N . GLN A 1 73 ? -27.686 3.040 25.760 1.00 94.19 73 GLN A N 1
ATOM 571 C CA . GLN A 1 73 ? -29.131 3.056 25.579 1.00 94.19 73 GLN A CA 1
ATOM 572 C C . GLN A 1 73 ? -29.531 1.828 24.764 1.00 94.19 73 GLN A C 1
ATOM 574 O O . GLN A 1 73 ? -29.019 1.630 23.662 1.00 94.19 73 GLN A O 1
ATOM 579 N N . LEU A 1 74 ? -30.452 1.023 25.296 1.00 91.69 74 LEU A N 1
ATOM 580 C CA . LEU A 1 74 ? -31.036 -0.107 24.578 1.00 91.69 74 LEU A CA 1
ATOM 581 C C . LEU A 1 74 ? -32.450 0.243 24.125 1.00 91.69 74 LEU A C 1
ATOM 583 O O . LEU A 1 74 ? -33.275 0.680 24.927 1.00 91.69 74 LEU A O 1
ATOM 587 N N . LYS A 1 75 ? -32.736 0.032 22.840 1.00 91.06 75 LYS A N 1
ATOM 588 C CA . LYS A 1 75 ? -34.074 0.205 22.266 1.00 91.06 75 LYS A CA 1
ATOM 589 C C . LYS A 1 75 ? -34.259 -0.762 21.103 1.00 91.06 75 LYS A C 1
ATOM 591 O O . LYS A 1 75 ? -33.402 -0.837 20.231 1.00 91.06 75 LYS A O 1
ATOM 596 N N . ASN A 1 76 ? -35.376 -1.491 21.087 1.00 88.94 76 ASN A N 1
ATOM 597 C CA . ASN A 1 76 ? -35.735 -2.436 20.018 1.00 88.94 76 ASN A CA 1
ATOM 598 C C . ASN A 1 76 ? -34.629 -3.468 19.706 1.00 88.94 76 ASN A C 1
ATOM 600 O O . ASN A 1 76 ? -34.345 -3.752 18.548 1.00 88.94 76 ASN A O 1
ATOM 604 N N . GLY A 1 77 ? -33.953 -3.983 20.738 1.00 86.50 77 GLY A N 1
ATOM 605 C CA . GLY A 1 77 ? -32.858 -4.949 20.577 1.00 86.50 77 GLY A CA 1
ATOM 606 C C . GLY A 1 77 ? -31.545 -4.367 20.034 1.00 86.50 77 GLY A C 1
ATOM 607 O O . GLY A 1 77 ? -30.582 -5.118 19.887 1.00 86.50 77 GLY A O 1
ATOM 608 N N . LEU A 1 78 ? -31.485 -3.056 19.776 1.00 90.44 78 LEU A N 1
ATOM 609 C CA . LEU A 1 78 ? -30.291 -2.327 19.355 1.00 90.44 78 LEU A CA 1
ATOM 610 C C . LEU A 1 78 ? -29.675 -1.565 20.527 1.00 90.44 78 LEU A C 1
ATOM 612 O O . LEU A 1 78 ? -30.382 -1.109 21.431 1.00 90.44 78 LEU A O 1
ATOM 616 N N . LEU A 1 79 ? -28.355 -1.392 20.470 1.00 93.69 79 LEU A N 1
ATOM 617 C CA . LEU A 1 79 ? -27.586 -0.669 21.472 1.00 93.69 79 LEU A CA 1
ATOM 618 C C . LEU A 1 79 ? -26.926 0.565 20.861 1.00 93.69 79 LEU A C 1
ATOM 620 O O . LEU A 1 79 ? -26.271 0.495 19.822 1.00 93.69 79 LEU A O 1
ATOM 624 N N . ARG A 1 80 ? -27.071 1.700 21.546 1.00 92.69 80 ARG A N 1
ATOM 625 C CA . ARG A 1 80 ? -26.377 2.950 21.239 1.00 92.69 80 ARG A CA 1
ATOM 626 C C . ARG A 1 80 ? -25.401 3.283 22.361 1.00 92.69 80 ARG A C 1
ATOM 628 O O . ARG A 1 80 ? -25.806 3.392 23.518 1.00 92.69 80 ARG A O 1
ATOM 635 N N . LEU A 1 81 ? -24.139 3.493 21.994 1.00 92.62 81 LEU A N 1
ATOM 636 C CA . LEU A 1 81 ? -23.116 4.039 22.880 1.00 92.62 81 LEU A CA 1
ATOM 637 C C . LEU A 1 81 ? -23.282 5.560 22.984 1.00 92.62 81 LEU A C 1
ATOM 639 O O . LEU A 1 81 ? -23.378 6.250 21.968 1.00 92.62 81 LEU A O 1
ATOM 643 N N . VAL A 1 82 ? -23.312 6.073 24.209 1.00 92.12 82 VAL A N 1
ATOM 644 C CA . VAL A 1 82 ? -23.398 7.500 24.521 1.00 92.12 82 VAL A CA 1
ATOM 645 C C . VAL A 1 82 ? -22.104 7.910 25.209 1.00 92.12 82 VAL A C 1
ATOM 647 O O . VAL A 1 82 ? -21.786 7.440 26.305 1.00 92.12 82 VAL A O 1
ATOM 650 N N . LEU A 1 83 ? -21.354 8.779 24.538 1.00 88.62 83 LEU A N 1
ATOM 651 C CA . LEU A 1 83 ? -20.089 9.297 25.038 1.00 88.62 83 LEU A CA 1
ATOM 652 C C . LEU A 1 83 ? -20.311 10.534 25.918 1.00 88.62 83 LEU A C 1
ATOM 654 O O . LEU A 1 83 ? -21.197 11.339 25.618 1.00 88.62 83 LEU A O 1
ATOM 658 N N . PRO A 1 84 ? -19.500 10.722 26.969 1.00 86.62 84 PRO A N 1
ATOM 659 C CA . PRO A 1 84 ? -19.513 11.949 27.752 1.00 86.62 84 PRO A CA 1
ATOM 660 C C . PRO A 1 84 ? -19.016 13.144 26.922 1.00 86.62 84 PRO A C 1
ATOM 662 O O . PRO A 1 84 ? -18.092 13.030 26.113 1.00 86.62 84 PRO A O 1
ATOM 665 N N . THR A 1 85 ? -19.612 14.314 27.147 1.00 83.44 85 THR A N 1
ATOM 666 C CA . THR A 1 85 ? -19.245 15.558 26.457 1.00 83.44 85 THR A CA 1
ATOM 667 C C . THR A 1 85 ? -17.785 15.932 26.725 1.00 83.44 85 THR A C 1
ATOM 669 O O . THR A 1 85 ? -17.326 15.897 27.865 1.00 83.44 85 THR A O 1
ATOM 672 N N . GLY A 1 86 ? -17.057 16.322 25.676 1.00 79.44 86 GLY A N 1
ATOM 673 C CA . GLY A 1 86 ? -15.682 16.824 25.782 1.00 79.44 86 GLY A CA 1
ATOM 674 C C . GLY A 1 86 ? -14.592 15.752 25.890 1.00 79.44 86 GLY A C 1
ATOM 675 O O . GLY A 1 86 ? -13.418 16.108 25.960 1.00 79.44 86 GLY A O 1
ATOM 676 N N . GLN A 1 87 ? -14.938 14.460 25.873 1.00 77.69 87 GLN A N 1
ATOM 677 C CA . GLN A 1 87 ? -13.949 13.385 25.756 1.00 77.69 87 GLN A CA 1
ATOM 678 C C . GLN A 1 87 ? -13.774 12.950 24.297 1.00 77.69 87 GLN A C 1
ATOM 680 O O . GLN A 1 87 ? -14.759 12.905 23.552 1.00 77.69 87 GLN A O 1
ATOM 685 N N . PRO A 1 88 ? -12.542 12.617 23.868 1.00 80.50 88 PRO A N 1
ATOM 686 C CA . PRO A 1 88 ? -12.334 12.053 22.547 1.00 80.50 88 PRO A CA 1
ATOM 687 C C . PRO A 1 88 ? -13.045 10.696 22.450 1.00 80.50 88 PRO A C 1
ATOM 689 O O . PRO A 1 88 ? -13.037 9.926 23.416 1.00 80.50 88 PRO A O 1
ATOM 692 N N . PRO A 1 89 ? -13.653 10.379 21.299 1.00 86.19 89 PRO A N 1
ATOM 693 C CA . PRO A 1 89 ? -14.258 9.078 21.099 1.00 86.19 89 PRO A CA 1
ATOM 694 C C . PRO A 1 89 ? -13.203 7.962 21.136 1.00 86.19 89 PRO A C 1
ATOM 696 O O . PRO A 1 89 ? -12.053 8.183 20.735 1.00 86.19 89 PRO A O 1
ATOM 699 N N . PRO A 1 90 ? -13.580 6.748 21.575 1.00 88.69 90 PRO A N 1
ATOM 700 C CA . PRO A 1 90 ? -12.680 5.607 21.545 1.00 88.69 90 PRO A CA 1
ATOM 701 C C . PRO A 1 90 ? -12.358 5.191 20.104 1.00 88.69 90 PRO A C 1
ATOM 703 O O . PRO A 1 90 ? -13.066 5.520 19.146 1.00 88.69 90 PRO A O 1
ATOM 706 N N . ARG A 1 91 ? -11.267 4.440 19.940 1.00 90.50 91 ARG A N 1
ATOM 707 C CA . ARG A 1 91 ? -10.831 3.956 18.623 1.00 90.50 91 ARG A CA 1
ATOM 708 C C . ARG A 1 91 ? -11.639 2.736 18.195 1.00 90.50 91 ARG A C 1
ATOM 710 O O . ARG A 1 91 ? -11.929 1.860 19.008 1.00 90.50 91 ARG A O 1
ATOM 717 N N . ILE A 1 92 ? -11.931 2.654 16.899 1.00 93.12 92 ILE A N 1
ATOM 718 C CA . ILE A 1 92 ? -12.606 1.506 16.288 1.00 93.12 92 ILE A CA 1
ATOM 719 C C . ILE A 1 92 ? -11.568 0.670 15.541 1.00 93.12 92 ILE A C 1
ATOM 721 O O . ILE A 1 92 ? -11.034 1.089 14.521 1.00 93.12 92 ILE A O 1
ATOM 725 N N . TRP A 1 93 ? -11.286 -0.523 16.033 1.00 93.75 93 TRP A N 1
ATOM 726 C CA . TRP A 1 93 ? -10.275 -1.436 15.526 1.00 93.75 93 TRP A CA 1
ATOM 727 C C . TRP A 1 93 ? -10.838 -2.446 14.529 1.00 93.75 93 TRP A C 1
ATOM 729 O O . TRP A 1 93 ? -11.982 -2.881 14.632 1.00 93.75 93 TRP A O 1
ATOM 739 N N . ASN A 1 94 ? -10.000 -2.887 13.595 1.00 92.19 94 ASN A N 1
ATOM 740 C CA . ASN A 1 94 ? -10.271 -4.041 12.727 1.00 92.19 94 ASN A CA 1
ATOM 741 C C . ASN A 1 94 ? -9.981 -5.400 13.401 1.00 92.19 94 ASN A C 1
ATOM 743 O O . ASN A 1 94 ? -10.074 -6.429 12.742 1.00 92.19 94 ASN A O 1
ATOM 747 N N . THR A 1 95 ? -9.546 -5.416 14.663 1.00 90.75 95 THR A N 1
ATOM 748 C CA . THR A 1 95 ? -9.138 -6.629 15.384 1.00 90.75 95 THR A CA 1
ATOM 749 C C . THR A 1 95 ? -9.775 -6.674 16.775 1.00 90.75 95 THR A C 1
ATOM 751 O O . THR A 1 95 ? -9.833 -5.633 17.435 1.00 90.75 95 THR A O 1
ATOM 754 N N . PRO A 1 96 ? -10.219 -7.856 17.247 1.00 89.94 96 PRO A N 1
ATOM 755 C CA . PRO A 1 96 ? -10.798 -8.014 18.581 1.00 89.94 96 PRO A CA 1
ATOM 756 C C . PRO A 1 96 ? -9.781 -7.835 19.713 1.00 89.94 96 PRO A C 1
ATOM 758 O O . PRO A 1 96 ? -10.180 -7.601 20.849 1.00 89.94 96 PRO A O 1
ATOM 761 N N . ASN A 1 97 ? -8.484 -7.948 19.407 1.00 87.38 97 ASN A N 1
ATOM 762 C CA . ASN A 1 97 ? -7.383 -7.891 20.367 1.00 87.38 97 ASN A CA 1
ATOM 763 C C . ASN A 1 97 ? -6.330 -6.880 19.878 1.00 87.38 97 ASN A C 1
ATOM 765 O O . ASN A 1 97 ? -5.290 -7.283 19.346 1.00 87.38 97 ASN A O 1
ATOM 769 N N . PRO A 1 98 ? -6.602 -5.564 19.960 1.00 89.38 98 PRO A N 1
ATOM 770 C CA . PRO A 1 98 ? -5.706 -4.560 19.412 1.00 89.38 98 PRO A CA 1
ATOM 771 C C . PRO A 1 98 ? -4.390 -4.480 20.193 1.00 89.38 98 PRO A C 1
ATOM 773 O O . PRO A 1 98 ? -4.403 -4.593 21.426 1.00 89.38 98 PRO A O 1
ATOM 776 N N . PRO A 1 99 ? -3.258 -4.251 19.500 1.00 87.50 99 PRO A N 1
ATOM 777 C CA . PRO A 1 99 ? -1.973 -4.077 20.158 1.00 87.50 99 PRO A CA 1
ATOM 778 C C . PRO A 1 99 ? -1.946 -2.832 21.049 1.00 87.50 99 PRO A C 1
ATOM 780 O O . PRO A 1 99 ? -2.540 -1.801 20.731 1.00 87.50 99 PRO A O 1
ATOM 783 N N . GLU A 1 100 ? -1.195 -2.901 22.146 1.00 84.69 100 GLU A N 1
ATOM 784 C CA . GLU A 1 100 ? -0.986 -1.745 23.014 1.00 84.69 100 GLU A CA 1
ATOM 785 C C . GLU A 1 100 ? -0.104 -0.686 22.333 1.00 84.69 100 GLU A C 1
ATOM 787 O O . GLU A 1 100 ? 1.076 -0.904 22.037 1.00 84.69 100 GLU A O 1
ATOM 792 N N . LEU A 1 101 ? -0.680 0.499 22.114 1.00 84.31 101 LEU A N 1
ATOM 793 C CA . LEU A 1 101 ? -0.018 1.627 21.449 1.00 84.31 101 LEU A CA 1
ATOM 794 C C . LEU A 1 101 ? 1.129 2.248 22.267 1.00 84.31 101 LEU A C 1
ATOM 796 O O . LEU A 1 101 ? 1.894 3.045 21.741 1.00 84.31 101 LEU A O 1
ATOM 800 N N . THR A 1 102 ? 1.300 1.888 23.535 1.00 82.62 102 THR A N 1
ATOM 801 C CA . THR A 1 102 ? 2.470 2.283 24.343 1.00 82.62 102 THR A CA 1
ATOM 802 C C . THR A 1 102 ? 3.766 1.634 23.850 1.00 82.62 102 THR A C 1
ATOM 804 O O . THR A 1 102 ? 4.849 2.177 24.056 1.00 82.62 102 THR A O 1
ATOM 807 N N . PHE A 1 103 ? 3.675 0.495 23.155 1.00 80.44 103 PHE A N 1
ATOM 808 C CA . PHE A 1 103 ? 4.827 -0.199 22.563 1.00 80.44 103 PHE A CA 1
ATOM 809 C C . PHE A 1 103 ? 5.075 0.180 21.101 1.00 80.44 103 PHE A C 1
ATOM 811 O O . PHE A 1 103 ? 5.894 -0.440 20.426 1.00 80.44 103 PHE A O 1
ATOM 818 N N . CYS A 1 104 ? 4.374 1.195 20.617 1.00 81.94 104 CYS A N 1
ATOM 819 C CA . CYS A 1 104 ? 4.433 1.699 19.258 1.00 81.94 104 CYS A CA 1
ATOM 820 C C . CYS A 1 104 ? 5.324 2.953 19.200 1.00 81.94 104 CYS A C 1
ATOM 822 O O . CYS A 1 104 ? 5.307 3.756 20.130 1.00 81.94 104 CYS A O 1
ATOM 824 N N . ASN A 1 105 ? 6.092 3.137 18.121 1.00 83.69 105 ASN A N 1
ATOM 825 C CA . ASN A 1 105 ? 6.736 4.419 17.815 1.00 83.69 105 ASN A CA 1
ATOM 826 C C . ASN A 1 105 ? 5.975 5.122 16.678 1.00 83.69 105 ASN A C 1
ATOM 828 O O . ASN A 1 105 ? 6.268 4.859 15.507 1.00 83.69 105 ASN A O 1
ATOM 832 N N . PRO A 1 106 ? 4.967 5.956 16.987 1.00 87.69 106 PRO A N 1
ATOM 833 C CA . PRO A 1 106 ? 4.070 6.473 15.971 1.00 87.69 106 PRO A CA 1
ATOM 834 C C . PRO A 1 106 ? 4.710 7.614 15.181 1.00 87.69 106 PRO A C 1
ATOM 836 O O . PRO A 1 106 ? 5.315 8.530 15.737 1.00 87.69 106 PRO A O 1
ATOM 839 N N . TYR A 1 107 ? 4.514 7.584 13.870 1.00 88.56 107 TYR A N 1
ATOM 840 C CA . TYR A 1 107 ? 4.527 8.776 13.040 1.00 88.56 107 TYR A CA 1
ATOM 841 C C . TYR A 1 107 ? 3.146 9.420 13.124 1.00 88.56 107 TYR A C 1
ATOM 843 O O . TYR A 1 107 ? 2.131 8.770 12.855 1.00 88.56 107 TYR A O 1
ATOM 851 N N . ILE A 1 108 ? 3.120 10.687 13.531 1.00 88.25 108 ILE A N 1
ATOM 852 C CA . ILE A 1 108 ? 1.898 11.466 13.711 1.00 88.25 108 ILE A CA 1
ATOM 853 C C . ILE A 1 108 ? 2.014 12.728 12.875 1.00 88.25 108 ILE A C 1
ATOM 855 O O . ILE A 1 108 ? 2.991 13.470 12.991 1.00 88.25 108 ILE A O 1
ATOM 859 N N . ARG A 1 109 ? 0.987 12.996 12.075 1.00 83.50 109 ARG A N 1
ATOM 860 C CA . ARG A 1 109 ? 0.890 14.211 11.283 1.00 83.50 109 ARG A CA 1
ATOM 861 C C . ARG A 1 109 ? -0.485 14.844 11.427 1.00 83.50 109 ARG A C 1
ATOM 863 O O . ARG A 1 109 ? -1.487 14.297 10.983 1.00 83.50 109 ARG A O 1
ATOM 870 N N . GLY A 1 110 ? -0.508 16.018 12.052 1.00 75.12 110 GLY A N 1
ATOM 871 C CA . GLY A 1 110 ? -1.744 16.695 12.436 1.00 75.12 110 GLY A CA 1
ATOM 872 C C . GLY A 1 110 ? -2.425 16.052 13.648 1.00 75.12 110 GLY A C 1
ATOM 873 O O . GLY A 1 110 ? -2.009 15.011 14.153 1.00 75.12 110 GLY A O 1
ATOM 874 N N . TYR A 1 111 ? -3.478 16.705 14.129 1.00 63.88 111 TYR A N 1
ATOM 875 C CA . TYR A 1 111 ? -4.318 16.220 15.220 1.00 63.88 111 TYR A CA 1
ATOM 876 C C . TYR A 1 111 ? -5.746 16.079 14.708 1.00 63.88 111 TYR A C 1
ATOM 878 O O . TYR A 1 111 ? -6.269 17.005 14.089 1.00 63.88 111 TYR A O 1
ATOM 886 N N . ASN A 1 112 ? -6.378 14.933 14.963 1.00 65.12 112 ASN A N 1
ATOM 887 C CA . ASN A 1 112 ? -7.780 14.738 14.626 1.00 65.12 112 ASN A CA 1
ATOM 888 C C . ASN A 1 112 ? -8.552 14.181 15.836 1.00 65.12 112 ASN A C 1
ATOM 890 O O . ASN A 1 112 ? -8.372 13.004 16.162 1.00 65.12 112 ASN A O 1
ATOM 894 N N . PRO A 1 113 ? -9.412 14.993 16.477 1.00 60.19 113 PRO A N 1
ATOM 895 C CA . PRO A 1 113 ? -10.206 14.586 17.634 1.00 60.19 113 PRO A CA 1
ATOM 896 C C . PRO A 1 113 ? -11.444 13.738 17.284 1.00 60.19 113 PRO A C 1
ATOM 898 O O . PRO A 1 113 ? -12.226 13.426 18.178 1.00 60.19 113 PRO A O 1
ATOM 901 N N . SER A 1 114 ? -11.676 13.389 16.011 1.00 73.62 114 SER A N 1
ATOM 902 C CA . SER A 1 114 ? -12.849 12.607 15.596 1.00 73.62 114 SER A CA 1
ATOM 903 C C . SER A 1 114 ? -12.729 11.112 15.911 1.00 73.62 114 SER A C 1
ATOM 905 O O . SER A 1 114 ? -11.661 10.613 16.260 1.00 73.62 114 SER A O 1
ATOM 907 N N . TRP A 1 115 ? -13.823 10.367 15.705 1.00 77.38 115 TRP A N 1
ATOM 908 C CA . TRP A 1 115 ? -13.786 8.904 15.637 1.00 77.38 115 TRP A CA 1
ATOM 909 C C . TRP A 1 115 ? -12.722 8.461 14.633 1.00 77.38 115 TRP A C 1
ATOM 911 O O . TRP A 1 115 ? -12.702 8.946 13.498 1.00 77.38 115 TRP A O 1
ATOM 921 N N . GLN A 1 116 ? -11.844 7.554 15.054 1.00 84.19 116 GLN A N 1
ATOM 922 C CA . GLN A 1 116 ? -10.793 7.008 14.203 1.00 84.19 116 GLN A CA 1
ATOM 923 C C . GLN A 1 116 ? -10.975 5.505 14.071 1.00 84.19 116 GLN A C 1
ATOM 925 O O . GLN A 1 116 ? -10.939 4.771 15.065 1.00 84.19 116 GLN A O 1
ATOM 930 N N . ARG A 1 117 ? -11.130 5.049 12.827 1.00 90.56 117 ARG A N 1
ATOM 931 C CA . ARG A 1 117 ? -10.958 3.640 12.504 1.00 90.56 117 ARG A CA 1
ATOM 932 C C . ARG A 1 117 ? -9.464 3.352 12.423 1.00 90.56 117 ARG A C 1
ATOM 934 O O . ARG A 1 117 ? -8.732 4.077 11.757 1.00 90.56 117 ARG A O 1
ATOM 941 N N . VAL A 1 118 ? -9.006 2.324 13.119 1.00 92.31 118 VAL A N 1
ATOM 942 C CA . VAL A 1 118 ? -7.597 1.947 13.210 1.00 92.31 118 VAL A CA 1
ATOM 943 C C . VAL A 1 118 ? -7.440 0.510 12.750 1.00 92.31 118 VAL A C 1
ATOM 945 O O . VAL A 1 118 ? -8.169 -0.392 13.164 1.00 92.31 118 VAL A O 1
ATOM 948 N N . PHE A 1 119 ? -6.475 0.299 11.870 1.00 93.00 119 PHE A N 1
ATOM 949 C CA . PHE A 1 119 ? -6.150 -1.003 11.326 1.00 93.00 119 PHE A CA 1
ATOM 950 C C . PHE A 1 119 ? -4.854 -1.489 11.953 1.00 93.00 119 PHE A C 1
ATOM 952 O O . PHE A 1 119 ? -3.837 -0.817 11.838 1.00 93.00 119 PHE A O 1
ATOM 959 N N . ALA A 1 120 ? -4.892 -2.654 12.590 1.00 92.94 120 ALA A N 1
ATOM 960 C CA . ALA A 1 120 ? -3.724 -3.447 12.933 1.00 92.94 120 ALA A CA 1
ATOM 961 C C . ALA A 1 120 ? -3.603 -4.586 11.913 1.00 92.94 120 ALA A C 1
ATOM 963 O O . ALA A 1 120 ? -4.503 -5.420 11.773 1.00 92.94 120 ALA A O 1
ATOM 964 N N . VAL A 1 121 ? -2.503 -4.595 11.172 1.00 92.25 121 VAL A N 1
ATOM 965 C CA . VAL A 1 121 ? -2.237 -5.524 10.078 1.00 92.25 121 VAL A CA 1
ATOM 966 C C . VAL A 1 121 ? -0.984 -6.319 10.409 1.00 92.25 121 VAL A C 1
ATOM 968 O O . VAL A 1 121 ? 0.132 -5.799 10.382 1.00 92.25 121 VAL A O 1
ATOM 971 N N . ASP A 1 122 ? -1.176 -7.597 10.717 1.00 89.19 122 ASP A N 1
ATOM 972 C CA . ASP A 1 122 ? -0.084 -8.557 10.842 1.00 89.19 122 ASP A CA 1
ATOM 973 C C . ASP A 1 122 ? 0.518 -8.805 9.452 1.00 89.19 122 ASP A C 1
ATOM 975 O O . ASP A 1 122 ? -0.121 -9.401 8.580 1.00 89.19 122 ASP A O 1
ATOM 979 N N . THR A 1 123 ? 1.745 -8.327 9.239 1.00 89.44 123 THR A N 1
ATOM 980 C CA . THR A 1 123 ? 2.424 -8.429 7.939 1.00 89.44 123 THR A CA 1
ATOM 981 C C . THR A 1 123 ? 2.745 -9.874 7.553 1.00 89.44 123 THR A C 1
ATOM 983 O O . THR A 1 123 ? 2.925 -10.150 6.373 1.00 89.44 123 THR A O 1
ATOM 986 N N . GLY A 1 124 ? 2.732 -10.816 8.505 1.00 88.44 124 GLY A N 1
ATOM 987 C CA . GLY A 1 124 ? 2.865 -12.248 8.227 1.00 88.44 124 GLY A CA 1
ATOM 988 C C . GLY A 1 124 ? 1.593 -12.909 7.679 1.00 88.44 124 GLY A C 1
ATOM 989 O O . GLY A 1 124 ? 1.640 -14.069 7.273 1.00 88.44 124 GLY A O 1
ATOM 990 N N . ARG A 1 125 ? 0.450 -12.207 7.667 1.00 88.81 125 ARG A N 1
ATOM 991 C CA . ARG A 1 125 ? -0.857 -12.741 7.224 1.00 88.81 125 ARG A CA 1
ATOM 992 C C . ARG A 1 125 ? -1.347 -12.182 5.891 1.00 88.81 125 ARG A C 1
ATOM 994 O O . ARG A 1 125 ? -2.461 -12.494 5.479 1.00 88.81 125 ARG A O 1
ATOM 1001 N N . ILE A 1 126 ? -0.549 -11.348 5.238 1.00 92.44 126 ILE A N 1
ATOM 1002 C CA . ILE A 1 126 ? -0.905 -10.672 3.989 1.00 92.44 126 ILE A CA 1
ATOM 1003 C C . ILE A 1 126 ? 0.061 -11.085 2.879 1.00 92.44 126 ILE A C 1
ATOM 1005 O O . ILE A 1 126 ? 1.211 -11.424 3.141 1.00 92.44 126 ILE A O 1
ATOM 1009 N N . SER A 1 127 ? -0.404 -11.060 1.633 1.00 93.56 127 SER A N 1
ATOM 1010 C CA . SER A 1 127 ? 0.404 -11.325 0.437 1.00 93.56 127 SER A CA 1
ATOM 1011 C C . SER A 1 127 ? 1.065 -10.064 -0.132 1.00 93.56 127 SER A C 1
ATOM 1013 O O . SER A 1 127 ? 1.977 -10.154 -0.955 1.00 93.56 127 SER A O 1
ATOM 1015 N N . GLY A 1 128 ? 0.624 -8.882 0.299 1.00 95.44 128 GLY A N 1
ATOM 1016 C CA . GLY A 1 128 ? 1.179 -7.601 -0.123 1.00 95.44 128 GLY A CA 1
ATOM 1017 C C . GLY A 1 128 ? 0.437 -6.409 0.469 1.00 95.44 128 GLY A C 1
ATOM 1018 O O . GLY A 1 128 ? -0.563 -6.561 1.172 1.00 95.44 128 GLY A O 1
ATOM 1019 N N . ILE A 1 129 ? 0.930 -5.207 0.187 1.00 96.50 129 ILE A N 1
ATOM 1020 C CA . ILE A 1 129 ? 0.325 -3.943 0.622 1.00 96.50 129 ILE A CA 1
ATOM 1021 C C . ILE A 1 129 ? 0.353 -2.959 -0.545 1.00 96.50 129 ILE A C 1
ATOM 1023 O O . ILE A 1 129 ? 1.406 -2.747 -1.140 1.00 96.50 129 ILE A O 1
ATOM 1027 N N . THR A 1 130 ? -0.781 -2.325 -0.839 1.00 97.62 130 THR A N 1
ATOM 1028 C CA . THR A 1 130 ? -0.852 -1.178 -1.752 1.00 97.62 130 THR A CA 1
ATOM 1029 C C . THR A 1 130 ? -0.877 0.120 -0.958 1.00 97.62 130 THR A C 1
ATOM 1031 O O . THR A 1 130 ? -1.709 0.303 -0.069 1.00 97.62 130 THR A O 1
ATOM 1034 N N . PHE A 1 131 ? 0.009 1.045 -1.313 1.00 97.38 131 PHE A N 1
ATOM 1035 C CA . PHE A 1 131 ? 0.031 2.409 -0.804 1.00 97.38 131 PHE A CA 1
ATOM 1036 C C . PHE A 1 131 ? -0.483 3.362 -1.883 1.00 97.38 131 PHE A C 1
ATOM 1038 O O . PHE A 1 131 ? -0.023 3.327 -3.025 1.00 97.38 131 PHE A O 1
ATOM 1045 N N . PHE A 1 132 ? -1.431 4.220 -1.515 1.00 96.50 132 PHE A N 1
ATOM 1046 C CA . PHE A 1 132 ? -2.016 5.213 -2.409 1.00 96.50 132 PHE A CA 1
ATOM 1047 C C . PHE A 1 132 ? -1.375 6.567 -2.159 1.00 96.50 132 PHE A C 1
ATOM 1049 O O . PHE A 1 132 ? -1.511 7.117 -1.066 1.00 96.50 132 PHE A O 1
ATOM 1056 N N . PHE A 1 133 ? -0.718 7.120 -3.171 1.00 94.88 133 PHE A N 1
ATOM 1057 C CA . PHE A 1 133 ? -0.090 8.432 -3.103 1.00 94.88 133 PHE A CA 1
ATOM 1058 C C . PHE A 1 133 ? -0.762 9.431 -4.040 1.00 94.88 133 PHE A C 1
ATOM 1060 O O . PHE A 1 133 ? -1.294 9.052 -5.074 1.00 94.88 133 PHE A O 1
ATOM 1067 N N . SER A 1 134 ? -0.715 10.711 -3.685 1.00 91.81 134 SER A N 1
ATOM 1068 C CA . SER A 1 134 ? -1.073 11.836 -4.558 1.00 91.81 134 SER A CA 1
ATOM 1069 C C . SER A 1 134 ? -0.281 13.051 -4.100 1.00 91.81 134 SER A C 1
ATOM 1071 O O . SER A 1 134 ? -0.159 13.264 -2.891 1.00 91.81 134 SER A O 1
ATOM 1073 N N . SER A 1 135 ? 0.259 13.838 -5.034 1.00 89.00 135 SER A N 1
ATOM 1074 C CA . SER A 1 135 ? 1.035 15.051 -4.720 1.00 89.00 135 SER A CA 1
ATOM 1075 C C . SER A 1 135 ? 2.109 14.801 -3.647 1.00 89.00 135 SER A C 1
ATOM 1077 O O . SER A 1 135 ? 2.246 15.559 -2.686 1.00 89.00 135 SER A O 1
ATOM 1079 N N . ASN A 1 136 ? 2.831 13.680 -3.766 1.00 90.75 136 ASN A N 1
ATOM 1080 C CA . ASN A 1 136 ? 3.877 13.237 -2.834 1.00 90.75 136 ASN A CA 1
ATOM 1081 C C . ASN A 1 136 ? 3.422 12.929 -1.384 1.00 90.75 136 ASN A C 1
ATOM 1083 O O . ASN A 1 136 ? 4.263 12.784 -0.492 1.00 90.75 136 ASN A O 1
ATOM 1087 N N . ARG A 1 137 ? 2.112 12.801 -1.120 1.00 91.69 137 ARG A N 1
ATOM 1088 C CA . ARG A 1 137 ? 1.538 12.454 0.198 1.00 91.69 137 ARG A CA 1
ATOM 1089 C C . ARG A 1 137 ? 0.907 11.064 0.189 1.00 91.69 137 ARG A C 1
ATOM 1091 O O . ARG A 1 137 ? 0.341 10.655 -0.822 1.00 91.69 137 ARG A O 1
ATOM 1098 N N . LEU A 1 138 ? 0.960 10.362 1.324 1.00 94.25 138 LEU A N 1
ATOM 1099 C CA . LEU A 1 138 ? 0.289 9.073 1.518 1.00 94.25 138 LEU A CA 1
ATOM 1100 C C . LEU A 1 138 ? -1.189 9.293 1.874 1.00 94.25 138 LEU A C 1
ATOM 1102 O O . LEU A 1 138 ? -1.503 9.825 2.935 1.00 94.25 138 LEU A O 1
ATOM 1106 N N . LEU A 1 139 ? -2.095 8.863 1.000 1.00 93.81 139 LEU A N 1
ATOM 1107 C CA . LEU A 1 139 ? -3.537 9.063 1.140 1.00 93.81 139 LEU A CA 1
ATOM 1108 C C . LEU A 1 139 ? -4.300 7.848 1.647 1.00 93.81 139 LEU A C 1
ATOM 1110 O O . LEU A 1 139 ? -5.402 8.014 2.149 1.00 93.81 139 LEU A O 1
ATOM 1114 N N . SER A 1 140 ? -3.789 6.633 1.459 1.00 94.56 140 SER A N 1
ATOM 1115 C CA . SER A 1 140 ? -4.417 5.421 1.992 1.00 94.56 140 SER A CA 1
ATOM 1116 C C . SER A 1 140 ? -3.469 4.229 1.919 1.00 94.56 140 SER A C 1
ATOM 1118 O O . SER A 1 140 ? -2.486 4.243 1.176 1.00 94.56 140 SER A O 1
ATOM 1120 N N . ILE A 1 141 ? -3.790 3.185 2.677 1.00 95.88 141 ILE A N 1
ATOM 1121 C CA . ILE A 1 141 ? -3.083 1.906 2.707 1.00 95.88 141 ILE A CA 1
ATOM 1122 C C . ILE A 1 141 ? -4.128 0.801 2.569 1.00 95.88 141 ILE A C 1
ATOM 1124 O O . ILE A 1 141 ? -5.163 0.833 3.239 1.00 95.88 141 ILE A O 1
ATOM 1128 N N . TYR A 1 142 ? -3.846 -0.185 1.722 1.00 95.62 142 TYR A N 1
ATOM 1129 C CA . TYR A 1 142 ? -4.679 -1.367 1.553 1.00 95.62 142 TYR A CA 1
ATOM 1130 C C . TYR A 1 142 ? -3.851 -2.655 1.703 1.00 95.62 142 TYR A C 1
ATOM 1132 O O . TYR A 1 142 ? -2.986 -2.926 0.866 1.00 95.62 142 TYR A O 1
ATOM 1140 N N . PRO A 1 143 ? -4.086 -3.454 2.757 1.00 95.12 143 PRO A N 1
ATOM 1141 C CA . PRO A 1 143 ? -3.482 -4.772 2.906 1.00 95.12 143 PRO A CA 1
ATOM 1142 C C . PRO A 1 143 ? -4.185 -5.820 2.030 1.00 95.12 143 PRO A C 1
ATOM 1144 O O . PRO A 1 143 ? -5.405 -5.964 2.069 1.00 95.12 143 PRO A O 1
ATOM 1147 N N . HIS A 1 144 ? -3.404 -6.603 1.289 1.00 94.94 144 HIS A N 1
ATOM 1148 C CA . HIS A 1 144 ? -3.892 -7.719 0.482 1.00 94.94 144 HIS A CA 1
ATOM 1149 C C . HIS A 1 144 ? -3.817 -9.017 1.292 1.00 94.94 144 HIS A C 1
ATOM 1151 O O . HIS A 1 144 ? -2.734 -9.553 1.505 1.00 94.94 144 HIS A O 1
ATOM 1157 N N . TYR A 1 145 ? -4.954 -9.537 1.758 1.00 90.88 145 TYR A N 1
ATOM 1158 C CA . TYR A 1 145 ? -5.006 -10.789 2.537 1.00 90.88 145 TYR A CA 1
ATOM 1159 C C . TYR A 1 145 ? -5.025 -12.053 1.668 1.00 90.88 145 TYR A C 1
ATOM 1161 O O . TYR A 1 145 ? -4.750 -13.151 2.150 1.00 90.88 145 TYR A O 1
ATOM 1169 N N . SER A 1 146 ? -5.354 -11.916 0.384 1.00 88.31 146 SER A N 1
ATOM 1170 C CA . SER A 1 146 ? -5.385 -13.017 -0.575 1.00 88.31 146 SER A CA 1
ATOM 1171 C C . SER A 1 146 ? -4.805 -12.581 -1.916 1.00 88.31 146 SER A C 1
ATOM 1173 O O . SER A 1 146 ? -4.824 -11.401 -2.275 1.00 88.31 146 SER A O 1
ATOM 1175 N N . ASN A 1 147 ? -4.369 -13.553 -2.716 1.00 84.38 147 ASN A N 1
ATOM 1176 C CA . ASN A 1 147 ? -3.876 -13.297 -4.072 1.00 84.38 147 ASN A CA 1
ATOM 1177 C C . ASN A 1 147 ? -4.967 -12.812 -5.037 1.00 84.38 147 ASN A C 1
ATOM 1179 O O . ASN A 1 147 ? -4.639 -12.338 -6.117 1.00 84.38 147 ASN A O 1
ATOM 1183 N N . THR A 1 148 ? -6.239 -12.935 -4.659 1.00 88.19 148 THR A N 1
ATOM 1184 C CA . THR A 1 148 ? -7.397 -12.469 -5.433 1.00 88.19 148 THR A CA 1
ATOM 1185 C C . THR A 1 148 ? -7.900 -11.100 -4.980 1.00 88.19 148 THR A C 1
ATOM 1187 O O . THR A 1 148 ? -8.797 -10.554 -5.608 1.00 88.19 148 THR A O 1
ATOM 1190 N N . SER A 1 149 ? -7.349 -10.536 -3.899 1.00 91.44 149 SER A N 1
ATOM 1191 C CA . SER A 1 149 ? -7.774 -9.225 -3.409 1.00 91.44 149 SER A CA 1
ATOM 1192 C C . SER A 1 149 ? -7.278 -8.102 -4.316 1.00 91.44 149 SER A C 1
ATOM 1194 O O . SER A 1 149 ? -6.130 -8.115 -4.770 1.00 91.44 149 SER A O 1
ATOM 1196 N N . ASP A 1 150 ? -8.133 -7.111 -4.534 1.00 94.50 150 ASP A N 1
ATOM 1197 C CA . ASP A 1 150 ? -7.827 -5.870 -5.237 1.00 94.50 150 ASP A CA 1
ATOM 1198 C C . ASP A 1 150 ? -8.093 -4.666 -4.322 1.00 94.50 150 ASP A C 1
ATOM 1200 O O . ASP A 1 150 ? -8.856 -4.743 -3.358 1.00 94.50 150 ASP A O 1
ATOM 1204 N N . ALA A 1 151 ? -7.458 -3.535 -4.623 1.00 95.12 151 ALA A N 1
ATOM 1205 C CA . ALA A 1 151 ? -7.611 -2.316 -3.833 1.00 95.12 151 ALA A CA 1
ATOM 1206 C C . ALA A 1 151 ? -8.639 -1.330 -4.436 1.00 95.12 151 ALA A C 1
ATOM 1208 O O . ALA A 1 151 ? -8.655 -0.146 -4.079 1.00 95.12 151 ALA A O 1
ATOM 1209 N N . MET A 1 152 ? -9.530 -1.785 -5.333 1.00 95.44 152 MET A N 1
ATOM 1210 C CA . MET A 1 152 ? -10.490 -0.912 -6.023 1.00 95.44 152 MET A CA 1
ATOM 1211 C C . MET A 1 152 ? -11.521 -0.312 -5.083 1.00 95.44 152 MET A C 1
ATOM 1213 O O . MET A 1 152 ? -11.928 0.832 -5.283 1.00 95.44 152 MET A O 1
ATOM 1217 N N . ALA A 1 153 ? -11.944 -1.042 -4.050 1.00 91.88 153 ALA A N 1
ATOM 1218 C CA . ALA A 1 153 ? -12.861 -0.504 -3.048 1.00 91.88 153 ALA A CA 1
ATOM 1219 C C . ALA A 1 153 ? -12.272 0.743 -2.361 1.00 91.88 153 ALA A C 1
ATOM 1221 O O . ALA A 1 153 ? -12.962 1.752 -2.223 1.00 91.88 153 ALA A O 1
ATOM 1222 N N . THR A 1 154 ? -10.980 0.715 -2.018 1.00 92.56 154 THR A N 1
ATOM 1223 C CA . THR A 1 154 ? -10.264 1.879 -1.478 1.00 92.56 154 THR A CA 1
ATOM 1224 C C . THR A 1 154 ? -10.164 2.993 -2.512 1.00 92.56 154 THR A C 1
ATOM 1226 O O . THR A 1 154 ? -10.503 4.135 -2.214 1.00 92.56 154 THR A O 1
ATOM 1229 N N . TYR A 1 155 ? -9.781 2.670 -3.749 1.00 93.62 155 TYR A N 1
ATOM 1230 C CA . TYR A 1 155 ? -9.666 3.664 -4.817 1.00 93.62 155 TYR A CA 1
ATOM 1231 C C . TYR A 1 155 ? -10.985 4.385 -5.127 1.00 93.62 155 TYR A C 1
ATOM 1233 O O . TYR A 1 155 ? -11.020 5.598 -5.345 1.00 93.62 155 TYR A O 1
ATOM 1241 N N . ARG A 1 156 ? -12.104 3.653 -5.122 1.00 93.06 156 ARG A N 1
ATOM 1242 C CA . ARG A 1 156 ? -13.433 4.199 -5.424 1.00 93.06 156 ARG A CA 1
ATOM 1243 C C . ARG A 1 156 ? -13.873 5.275 -4.433 1.00 93.06 156 ARG A C 1
ATOM 1245 O O . ARG A 1 156 ? -14.645 6.137 -4.845 1.00 93.06 156 ARG A O 1
ATOM 1252 N N . ARG A 1 157 ? -13.340 5.277 -3.207 1.00 90.19 157 ARG A N 1
ATOM 1253 C CA . ARG A 1 157 ? -13.631 6.281 -2.168 1.00 90.19 157 ARG A CA 1
ATOM 1254 C C . ARG A 1 157 ? -12.993 7.640 -2.420 1.00 90.19 157 ARG A C 1
ATOM 1256 O O . ARG A 1 157 ? -13.373 8.602 -1.773 1.00 90.19 157 ARG A O 1
ATOM 1263 N N . PHE A 1 158 ? -12.023 7.745 -3.324 1.00 90.94 158 PHE A N 1
ATOM 1264 C CA . PHE A 1 158 ? -11.458 9.047 -3.652 1.00 90.94 158 PHE A CA 1
ATOM 1265 C C . PHE A 1 158 ? -12.399 9.846 -4.558 1.00 90.94 158 PHE A C 1
ATOM 1267 O O . PHE A 1 158 ? -13.030 9.301 -5.474 1.00 90.94 158 PHE A O 1
ATOM 1274 N N . SER A 1 159 ? -12.439 11.163 -4.343 1.00 90.12 159 SER A N 1
ATOM 1275 C CA . SER A 1 159 ? -13.164 12.083 -5.217 1.00 90.12 159 SER A CA 1
ATOM 1276 C C . SER A 1 159 ? -12.659 11.995 -6.659 1.00 90.12 159 SER A C 1
ATOM 1278 O O . SER A 1 159 ? -11.498 11.663 -6.917 1.00 90.12 159 SER A O 1
ATOM 1280 N N . TYR A 1 160 ? -13.526 12.323 -7.618 1.00 88.81 160 TYR A N 1
ATOM 1281 C CA . TYR A 1 160 ? -13.193 12.259 -9.044 1.00 88.81 160 TYR A CA 1
ATOM 1282 C C . TYR A 1 160 ? -11.923 13.050 -9.395 1.00 88.81 160 TYR A C 1
ATOM 1284 O O . TYR A 1 160 ? -11.077 12.556 -10.133 1.00 88.81 160 TYR A O 1
ATOM 1292 N N . ARG A 1 161 ? -11.740 14.237 -8.798 1.00 86.50 161 ARG A N 1
ATOM 1293 C CA . ARG A 1 161 ? -10.530 15.050 -8.985 1.00 86.50 161 ARG A CA 1
ATOM 1294 C C . ARG A 1 161 ? -9.275 14.313 -8.515 1.00 86.50 161 ARG A C 1
ATOM 1296 O O . ARG A 1 161 ? -8.302 14.266 -9.253 1.00 86.50 161 ARG A O 1
ATOM 1303 N N . ARG A 1 162 ? -9.314 13.693 -7.331 1.00 86.75 162 ARG A N 1
ATOM 1304 C CA . ARG A 1 162 ? -8.163 12.968 -6.766 1.00 86.75 162 ARG A CA 1
ATOM 1305 C C . ARG A 1 162 ? -7.817 11.711 -7.535 1.00 86.75 162 ARG A C 1
ATOM 1307 O O . ARG A 1 162 ? -6.645 11.424 -7.720 1.00 86.75 162 ARG A O 1
ATOM 1314 N N . LYS A 1 163 ? -8.821 10.980 -8.018 1.00 90.81 163 LYS A N 1
ATOM 1315 C CA . LYS A 1 163 ? -8.620 9.759 -8.811 1.00 90.81 163 LYS A CA 1
ATOM 1316 C C . LYS A 1 163 ? -7.690 9.953 -10.007 1.00 90.81 163 LYS A C 1
ATOM 1318 O O . LYS A 1 163 ? -7.044 8.985 -10.399 1.00 90.81 163 LYS A O 1
ATOM 1323 N N . ARG A 1 164 ? -7.610 11.175 -10.546 1.00 87.25 164 ARG A N 1
ATOM 1324 C CA . ARG A 1 164 ? -6.737 11.525 -11.667 1.00 87.25 164 ARG A CA 1
ATOM 1325 C C . ARG A 1 164 ? -5.256 11.623 -11.287 1.00 87.25 164 ARG A C 1
ATOM 1327 O O . ARG A 1 164 ? -4.435 11.498 -12.179 1.00 87.25 164 ARG A O 1
ATOM 1334 N N . ASP A 1 165 ? -4.916 11.883 -10.025 1.00 89.19 165 ASP A N 1
ATOM 1335 C CA . ASP A 1 165 ? -3.537 12.128 -9.551 1.00 89.19 165 ASP A CA 1
ATOM 1336 C C . ASP A 1 165 ? -2.998 10.996 -8.665 1.00 89.19 165 ASP A C 1
ATOM 1338 O O . ASP A 1 165 ? -1.924 11.106 -8.072 1.00 89.19 165 ASP A O 1
ATOM 1342 N N . ILE A 1 166 ? -3.763 9.913 -8.523 1.00 93.00 166 ILE A N 1
ATOM 1343 C CA . ILE A 1 166 ? -3.421 8.840 -7.598 1.00 93.00 166 ILE A CA 1
ATOM 1344 C C . ILE A 1 166 ? -2.443 7.856 -8.229 1.00 93.00 166 ILE A C 1
ATOM 1346 O O . ILE A 1 166 ? -2.714 7.238 -9.257 1.00 93.00 166 ILE A O 1
ATOM 1350 N N . VAL A 1 167 ? -1.351 7.637 -7.510 1.00 94.31 167 VAL A N 1
ATOM 1351 C CA . VAL A 1 167 ? -0.333 6.635 -7.788 1.00 94.31 167 VAL A CA 1
ATOM 1352 C C . VAL A 1 167 ? -0.507 5.459 -6.834 1.00 94.31 167 VAL A C 1
ATOM 1354 O O . VAL A 1 167 ? -0.630 5.638 -5.620 1.00 94.31 167 VAL A O 1
ATOM 1357 N N . TRP A 1 168 ? -0.508 4.247 -7.384 1.00 95.75 168 TRP A N 1
ATOM 1358 C CA . TRP A 1 168 ? -0.591 3.007 -6.613 1.00 95.75 168 TRP A CA 1
ATOM 1359 C C . TRP A 1 168 ? 0.795 2.392 -6.535 1.00 95.75 168 TRP A C 1
ATOM 1361 O O . TRP A 1 168 ? 1.356 2.032 -7.565 1.00 95.75 168 TRP A O 1
ATOM 1371 N N . VAL A 1 169 ? 1.339 2.236 -5.333 1.00 97.31 169 VAL A N 1
ATOM 1372 C CA . VAL A 1 169 ? 2.621 1.553 -5.139 1.00 97.31 169 VAL A CA 1
ATOM 1373 C C . VAL A 1 169 ? 2.364 0.279 -4.351 1.00 97.31 169 VAL A C 1
ATOM 1375 O O . VAL A 1 169 ? 2.111 0.319 -3.146 1.00 97.31 169 VAL A O 1
ATOM 1378 N N . TYR A 1 170 ? 2.373 -0.851 -5.052 1.00 97.50 170 TYR A N 1
ATOM 1379 C CA . TYR A 1 170 ? 2.205 -2.171 -4.456 1.00 97.50 170 TYR A CA 1
ATOM 1380 C C . TYR A 1 170 ? 3.558 -2.738 -4.035 1.00 97.50 170 TYR A C 1
ATOM 1382 O O . TYR A 1 170 ? 4.494 -2.758 -4.828 1.00 97.50 170 TYR A O 1
ATOM 1390 N N . GLN A 1 171 ? 3.640 -3.246 -2.809 1.00 96.38 171 GLN A N 1
ATOM 1391 C CA . GLN A 1 171 ? 4.777 -4.009 -2.316 1.00 96.38 171 GLN A CA 1
ATOM 1392 C C . GLN A 1 171 ? 4.334 -5.444 -2.004 1.00 96.38 171 GLN A C 1
ATOM 1394 O O . GLN A 1 171 ? 3.541 -5.640 -1.074 1.00 96.38 171 GLN A O 1
ATOM 1399 N N . PRO A 1 172 ? 4.843 -6.460 -2.727 1.00 95.25 172 PRO A N 1
ATOM 1400 C CA . PRO A 1 172 ? 4.591 -7.852 -2.380 1.00 95.25 172 PRO A CA 1
ATOM 1401 C C . PRO A 1 172 ? 5.255 -8.212 -1.047 1.00 95.25 172 PRO A C 1
ATOM 1403 O O . PRO A 1 172 ? 6.357 -7.752 -0.741 1.00 95.25 172 PRO A O 1
ATOM 1406 N N . ILE A 1 173 ? 4.604 -9.079 -0.276 1.00 93.12 173 ILE A N 1
ATOM 1407 C CA . ILE A 1 173 ? 5.171 -9.694 0.926 1.00 93.12 173 ILE A CA 1
ATOM 1408 C C . ILE A 1 173 ? 5.156 -11.203 0.703 1.00 93.12 173 ILE A C 1
ATOM 1410 O O . ILE A 1 173 ? 4.115 -11.856 0.766 1.00 93.12 173 ILE A O 1
ATOM 1414 N N . SER A 1 174 ? 6.323 -11.752 0.360 1.00 87.62 174 SER A N 1
ATOM 1415 C CA . SER A 1 174 ? 6.464 -13.189 0.117 1.00 87.62 174 SER A CA 1
ATOM 1416 C C . SER A 1 174 ? 6.315 -13.968 1.421 1.00 87.62 174 SER A C 1
ATOM 1418 O O . SER A 1 174 ? 6.839 -13.565 2.454 1.00 87.62 174 SER A O 1
ATOM 1420 N N . LYS A 1 175 ? 5.687 -15.147 1.355 1.00 87.56 175 LYS A N 1
ATOM 1421 C CA . LYS A 1 175 ? 5.642 -16.103 2.477 1.00 87.56 175 LYS A CA 1
ATOM 1422 C C . LYS A 1 175 ? 7.031 -16.618 2.875 1.00 87.56 175 LYS A C 1
ATOM 1424 O O . LYS A 1 175 ? 7.191 -17.156 3.965 1.00 87.56 175 LYS A O 1
ATOM 1429 N N . HIS A 1 176 ? 8.010 -16.487 1.980 1.00 87.19 176 HIS A N 1
ATOM 1430 C CA . HIS A 1 176 ? 9.399 -16.899 2.190 1.00 87.19 176 HIS A CA 1
ATOM 1431 C C . HIS A 1 176 ? 10.299 -15.750 2.651 1.00 87.19 176 HIS A C 1
ATOM 1433 O O . HIS A 1 176 ? 11.519 -15.902 2.628 1.00 87.19 176 HIS A O 1
ATOM 1439 N N . ASP A 1 177 ? 9.718 -14.606 3.005 1.00 90.06 177 ASP A N 1
ATOM 1440 C CA . ASP A 1 177 ? 10.432 -13.422 3.458 1.00 90.06 177 ASP A CA 1
ATOM 1441 C C . ASP A 1 177 ? 9.727 -12.823 4.679 1.00 90.06 177 ASP A C 1
ATOM 1443 O O . ASP A 1 177 ? 8.579 -13.150 4.986 1.00 90.06 177 ASP A O 1
ATOM 1447 N N . ARG A 1 178 ? 10.424 -11.961 5.415 1.00 88.56 178 ARG A N 1
ATOM 1448 C CA . ARG A 1 178 ? 9.905 -11.342 6.635 1.00 88.56 178 ARG A CA 1
ATOM 1449 C C . ARG A 1 178 ? 10.248 -9.868 6.664 1.00 88.56 178 ARG A C 1
ATOM 1451 O O . ARG A 1 178 ? 11.390 -9.478 6.437 1.00 88.56 178 ARG A O 1
ATOM 1458 N N . LEU A 1 179 ? 9.256 -9.047 6.994 1.00 90.69 179 LEU A N 1
ATOM 1459 C CA . LEU A 1 179 ? 9.466 -7.625 7.227 1.00 90.69 179 LEU A CA 1
ATOM 1460 C C . LEU A 1 179 ? 10.218 -7.445 8.553 1.00 90.69 179 LEU A C 1
ATOM 1462 O O . LEU A 1 179 ? 9.723 -7.807 9.621 1.00 90.69 179 LEU A O 1
ATOM 1466 N N . LEU A 1 180 ? 11.427 -6.893 8.472 1.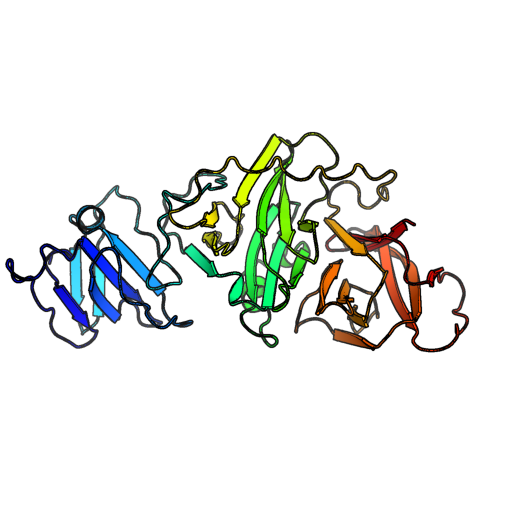00 87.75 180 LEU A N 1
ATOM 1467 C CA . LEU A 1 180 ? 12.311 -6.656 9.610 1.00 87.75 180 LEU A CA 1
ATOM 1468 C C . LEU A 1 180 ? 12.232 -5.226 10.129 1.00 87.75 180 LEU A C 1
ATOM 1470 O O . LEU A 1 180 ? 12.358 -5.023 11.333 1.00 87.75 180 LEU A O 1
ATOM 1474 N N . VAL A 1 181 ? 12.094 -4.237 9.245 1.00 87.44 181 VAL A N 1
ATOM 1475 C CA . VAL A 1 181 ? 12.069 -2.815 9.618 1.00 87.44 181 VAL A CA 1
ATOM 1476 C C . VAL A 1 181 ? 10.978 -2.099 8.849 1.00 87.44 181 VAL A C 1
ATOM 1478 O O . VAL A 1 181 ? 10.879 -2.255 7.633 1.00 87.44 181 VAL A O 1
ATOM 1481 N N . LEU A 1 182 ? 10.218 -1.270 9.560 1.00 90.00 182 LEU A N 1
ATOM 1482 C CA . LEU A 1 182 ? 9.349 -0.259 8.976 1.00 90.00 182 LEU A CA 1
ATOM 1483 C C . LEU A 1 182 ? 9.849 1.118 9.404 1.00 90.00 182 LEU A C 1
ATOM 1485 O O . LEU A 1 182 ? 10.104 1.358 10.585 1.00 90.00 182 LEU A O 1
ATOM 1489 N N . GLY A 1 183 ? 9.965 2.034 8.456 1.00 89.44 183 GLY A N 1
ATOM 1490 C CA . GLY A 1 183 ? 10.330 3.419 8.694 1.00 89.44 183 GLY A CA 1
ATOM 1491 C C . GLY A 1 183 ? 9.608 4.361 7.749 1.00 89.44 183 GLY A C 1
ATOM 1492 O O . GLY A 1 183 ? 8.912 3.942 6.826 1.00 89.44 183 GLY A O 1
ATOM 1493 N N . VAL A 1 184 ? 9.782 5.647 8.000 1.00 91.25 184 VAL A N 1
ATOM 1494 C CA . VAL A 1 184 ? 9.256 6.734 7.185 1.00 91.25 184 VAL A CA 1
ATOM 1495 C C . VAL A 1 184 ? 10.319 7.802 7.013 1.00 91.25 184 VAL A C 1
ATOM 1497 O O . VAL A 1 184 ? 11.157 8.018 7.896 1.00 91.25 184 VAL A O 1
ATOM 1500 N N . ARG A 1 185 ? 10.244 8.480 5.874 1.00 89.81 185 ARG A N 1
ATOM 1501 C CA . ARG A 1 185 ? 11.024 9.668 5.559 1.00 89.81 185 ARG A CA 1
ATOM 1502 C C . ARG A 1 185 ? 10.085 10.768 5.087 1.00 89.81 185 ARG A C 1
ATOM 1504 O O . ARG A 1 185 ? 9.251 10.539 4.212 1.00 89.81 185 ARG A O 1
ATOM 1511 N N . GLU A 1 186 ? 10.260 11.962 5.638 1.00 90.00 186 GLU A N 1
ATOM 1512 C CA . GLU A 1 186 ? 9.562 13.171 5.209 1.00 90.00 186 GLU A CA 1
ATOM 1513 C C . GLU A 1 186 ? 10.569 14.268 4.847 1.00 90.00 186 GLU A C 1
ATOM 1515 O O . GLU A 1 186 ? 11.517 14.534 5.591 1.00 90.00 186 GLU A O 1
ATOM 1520 N N . SER A 1 187 ? 10.374 14.921 3.702 1.00 89.06 187 SER A N 1
ATOM 1521 C CA . SER A 1 187 ? 11.174 16.083 3.302 1.00 89.06 187 SER A CA 1
ATOM 1522 C C . SER A 1 187 ? 10.668 17.376 3.962 1.00 89.06 187 SER A C 1
ATOM 1524 O O . SER A 1 187 ? 9.522 17.432 4.409 1.00 89.06 187 SER A O 1
ATOM 1526 N N . PRO A 1 188 ? 11.459 18.465 3.989 1.00 86.19 188 PRO A N 1
ATOM 1527 C CA . PRO A 1 188 ? 10.975 19.775 4.445 1.00 86.19 188 PRO A CA 1
ATOM 1528 C C . PRO A 1 188 ? 9.765 20.295 3.655 1.00 86.19 188 PRO A C 1
ATOM 1530 O O . PRO A 1 188 ? 8.889 20.940 4.222 1.00 86.19 188 PRO A O 1
ATOM 1533 N N . LEU A 1 189 ? 9.682 19.946 2.366 1.00 86.25 189 LEU A N 1
ATOM 1534 C CA . LEU A 1 189 ? 8.546 20.248 1.486 1.00 86.25 189 LEU A CA 1
ATOM 1535 C C . LEU A 1 189 ? 7.364 19.287 1.694 1.00 86.25 189 LEU A C 1
ATOM 1537 O O . LEU A 1 189 ? 6.319 19.421 1.060 1.00 86.25 189 LEU A O 1
ATOM 1541 N N . GLY A 1 190 ? 7.524 18.299 2.577 1.00 87.06 190 GLY A N 1
ATOM 1542 C CA . GLY A 1 190 ? 6.485 17.356 2.940 1.00 87.06 190 GLY A CA 1
ATOM 1543 C C . GLY A 1 190 ? 6.333 16.150 2.006 1.00 87.06 190 GLY A C 1
ATOM 1544 O O . GLY A 1 190 ? 5.372 15.387 2.112 1.00 87.06 190 GLY A O 1
ATOM 1545 N N . LYS A 1 191 ? 7.282 15.923 1.096 1.00 90.62 191 LYS A N 1
ATOM 1546 C CA . LYS A 1 191 ? 7.314 14.662 0.346 1.00 90.62 191 LYS A CA 1
ATOM 1547 C C . LYS A 1 191 ? 7.450 13.507 1.332 1.00 90.62 191 LYS A C 1
ATOM 1549 O O . LYS A 1 191 ? 8.253 13.610 2.256 1.00 90.62 191 LYS A O 1
ATOM 1554 N N . PHE A 1 192 ? 6.690 12.438 1.129 1.00 91.94 192 PHE A N 1
ATOM 1555 C CA . PHE A 1 192 ? 6.633 11.310 2.052 1.00 91.94 192 PHE A CA 1
ATOM 1556 C C . PHE A 1 192 ? 7.017 9.998 1.366 1.00 91.94 192 PHE A C 1
ATOM 1558 O O . PHE A 1 192 ? 6.599 9.740 0.228 1.00 91.94 192 PHE A O 1
ATOM 1565 N N . SER A 1 193 ? 7.764 9.163 2.089 1.00 92.69 193 SER A N 1
ATOM 1566 C CA . SER A 1 193 ? 8.145 7.814 1.665 1.00 92.69 193 SER A CA 1
ATOM 1567 C C . SER A 1 193 ? 8.117 6.850 2.847 1.00 92.69 193 SER A C 1
ATOM 1569 O O . SER A 1 193 ? 8.517 7.190 3.961 1.00 92.69 193 SER A O 1
ATOM 1571 N N . VAL A 1 194 ? 7.678 5.623 2.590 1.00 93.44 194 VAL A N 1
ATOM 1572 C CA . VAL A 1 194 ? 7.763 4.494 3.515 1.00 93.44 194 VAL A CA 1
ATOM 1573 C C . VAL A 1 194 ? 9.024 3.701 3.18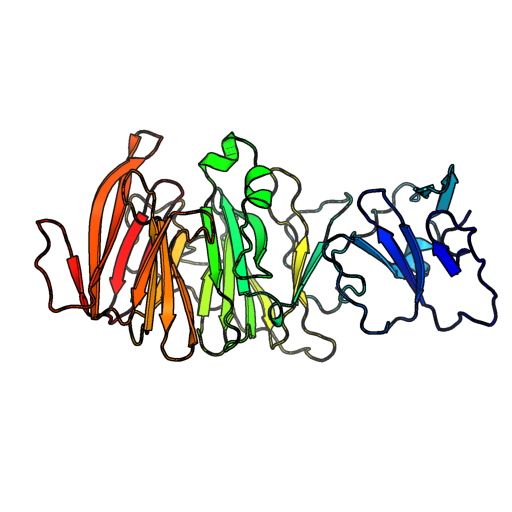9 1.00 93.44 194 VAL A C 1
ATOM 1575 O O . VAL A 1 194 ? 9.323 3.428 2.028 1.00 93.44 194 VAL A O 1
ATOM 1578 N N . LEU A 1 195 ? 9.770 3.336 4.223 1.00 91.62 195 LEU A N 1
ATOM 1579 C CA . LEU A 1 195 ? 11.006 2.570 4.140 1.00 91.62 195 LEU A CA 1
ATOM 1580 C C . LEU A 1 195 ? 10.745 1.183 4.717 1.00 91.62 195 LEU A C 1
ATOM 1582 O O . LEU A 1 195 ? 10.283 1.063 5.854 1.00 91.62 195 LEU A O 1
ATOM 1586 N N . ILE A 1 196 ? 11.039 0.141 3.951 1.00 91.62 196 ILE A N 1
ATOM 1587 C CA . ILE A 1 196 ? 10.821 -1.242 4.365 1.00 91.62 196 ILE A CA 1
ATOM 1588 C C . ILE A 1 196 ? 12.118 -2.022 4.190 1.00 91.62 196 ILE A C 1
ATOM 1590 O O . ILE A 1 196 ? 12.715 -1.992 3.120 1.00 91.62 196 ILE A O 1
ATOM 1594 N N . ARG A 1 197 ? 12.536 -2.746 5.231 1.00 90.81 197 ARG A N 1
ATOM 1595 C CA . ARG A 1 197 ? 13.587 -3.764 5.120 1.00 90.81 197 ARG A CA 1
ATOM 1596 C C . ARG A 1 197 ? 12.972 -5.135 5.268 1.00 90.81 197 ARG A C 1
ATOM 1598 O O . ARG A 1 197 ? 12.375 -5.434 6.305 1.00 90.81 197 ARG A O 1
ATOM 1605 N N . PHE A 1 198 ? 13.186 -5.962 4.265 1.00 91.69 198 PHE A N 1
ATOM 1606 C CA . PHE A 1 198 ? 12.933 -7.387 4.318 1.00 91.69 198 PHE A CA 1
ATOM 1607 C C . PHE A 1 198 ? 14.212 -8.147 4.663 1.00 91.69 198 PHE A C 1
ATOM 1609 O O . PHE A 1 198 ? 15.318 -7.645 4.464 1.00 91.69 198 PHE A O 1
ATOM 1616 N N . GLU A 1 199 ? 14.061 -9.353 5.195 1.00 91.25 199 GLU A N 1
ATOM 1617 C CA . GLU A 1 199 ? 15.183 -10.223 5.543 1.00 91.25 199 GLU A CA 1
ATOM 1618 C C . GLU A 1 199 ? 15.959 -10.673 4.310 1.00 91.25 199 GLU A C 1
ATOM 1620 O O . GLU A 1 199 ? 17.186 -10.699 4.339 1.00 91.25 199 GLU A O 1
ATOM 1625 N N . ARG A 1 200 ? 15.244 -10.993 3.229 1.00 91.94 200 ARG A N 1
ATOM 1626 C CA . ARG A 1 200 ? 15.840 -11.565 2.020 1.00 91.94 200 ARG A CA 1
ATOM 1627 C C . ARG A 1 200 ? 15.742 -10.632 0.829 1.00 91.94 200 ARG A C 1
ATOM 1629 O O . ARG A 1 200 ? 16.742 -10.405 0.159 1.00 91.94 200 ARG A O 1
ATOM 1636 N N . ALA A 1 201 ? 14.581 -10.014 0.604 1.00 91.00 201 ALA A N 1
ATOM 1637 C CA . ALA A 1 201 ? 14.444 -9.035 -0.464 1.00 91.00 201 ALA A CA 1
ATOM 1638 C C . ALA A 1 201 ? 15.276 -7.773 -0.206 1.00 91.00 201 ALA A C 1
ATOM 1640 O O . ALA A 1 201 ? 15.526 -7.048 -1.161 1.00 91.00 201 ALA A O 1
ATOM 1641 N N . GLY A 1 202 ? 15.720 -7.504 1.029 1.00 90.62 202 GLY A N 1
ATOM 1642 C CA . GLY A 1 202 ? 16.518 -6.330 1.389 1.00 90.62 202 GLY A CA 1
ATOM 1643 C C . GLY A 1 202 ? 15.688 -5.046 1.487 1.00 90.62 202 GLY A C 1
ATOM 1644 O O . GLY A 1 202 ? 14.517 -5.076 1.871 1.00 90.62 202 GLY A O 1
ATOM 1645 N N . ASP A 1 203 ? 16.298 -3.908 1.149 1.00 90.25 203 ASP A N 1
ATOM 1646 C CA . ASP A 1 203 ? 15.692 -2.584 1.349 1.00 90.25 203 ASP A CA 1
ATOM 1647 C C . ASP A 1 203 ? 14.811 -2.145 0.176 1.00 90.25 203 ASP A C 1
ATOM 1649 O O . ASP A 1 203 ? 15.191 -2.245 -0.996 1.00 90.25 203 ASP A O 1
ATOM 1653 N N . VAL A 1 204 ? 13.634 -1.616 0.505 1.00 91.31 204 VAL A N 1
ATOM 1654 C CA . VAL A 1 204 ? 12.633 -1.091 -0.424 1.00 91.31 204 VAL A CA 1
ATOM 1655 C C . VAL A 1 204 ? 12.179 0.285 0.060 1.00 91.31 204 VAL A C 1
ATOM 1657 O O . VAL A 1 204 ? 11.838 0.478 1.228 1.00 91.31 204 VAL A O 1
ATOM 1660 N N . VAL A 1 205 ? 12.139 1.241 -0.863 1.00 90.75 205 VAL A N 1
ATOM 1661 C CA . VAL A 1 205 ? 11.527 2.555 -0.663 1.00 90.75 205 VAL A CA 1
ATOM 1662 C C . VAL A 1 205 ? 10.219 2.605 -1.442 1.00 90.75 205 VAL A C 1
ATOM 1664 O O . VAL A 1 205 ? 10.182 2.251 -2.617 1.00 90.75 205 VAL A O 1
ATOM 1667 N N . ILE A 1 206 ? 9.157 3.061 -0.786 1.00 93.62 206 ILE A N 1
ATOM 1668 C CA . ILE A 1 206 ? 7.818 3.208 -1.353 1.00 93.62 206 ILE A CA 1
ATOM 1669 C C . ILE A 1 206 ? 7.412 4.673 -1.238 1.00 93.62 206 ILE A C 1
ATOM 1671 O O . ILE A 1 206 ? 7.397 5.229 -0.141 1.00 93.62 206 ILE A O 1
ATOM 1675 N N . GLY A 1 207 ? 7.023 5.291 -2.347 1.00 92.38 207 GLY A N 1
ATOM 1676 C CA . GLY A 1 207 ? 6.553 6.673 -2.360 1.00 92.38 207 GLY A CA 1
ATOM 1677 C C . GLY A 1 207 ? 7.541 7.617 -3.031 1.00 92.38 207 GLY A C 1
ATOM 1678 O O . GLY A 1 207 ? 8.216 7.251 -3.993 1.00 92.38 207 GLY A O 1
ATOM 1679 N N . SER A 1 208 ? 7.548 8.862 -2.568 1.00 91.25 208 SER A N 1
ATOM 1680 C CA . SER A 1 208 ? 8.211 9.966 -3.264 1.00 91.25 208 SER A CA 1
ATOM 1681 C C . SER A 1 208 ? 9.725 9.765 -3.311 1.00 91.25 208 SER A C 1
ATOM 1683 O O . SER A 1 208 ? 10.326 9.259 -2.359 1.00 91.25 208 SER A O 1
ATOM 1685 N N . TYR A 1 209 ? 10.380 10.225 -4.372 1.00 88.62 209 TYR A N 1
ATOM 1686 C CA . TYR A 1 209 ? 11.833 10.341 -4.357 1.00 88.62 209 TYR A CA 1
ATOM 1687 C C . TYR A 1 209 ? 12.259 11.595 -3.571 1.00 88.62 209 TYR A C 1
ATOM 1689 O O . TYR A 1 209 ? 11.842 12.714 -3.877 1.00 88.62 209 TYR A O 1
ATOM 1697 N N . ILE A 1 210 ? 13.083 11.415 -2.532 1.00 86.31 210 ILE A N 1
ATOM 1698 C CA . ILE A 1 210 ? 13.545 12.490 -1.628 1.00 86.31 210 ILE A CA 1
ATOM 1699 C C . ILE A 1 210 ? 15.086 12.515 -1.607 1.00 86.31 210 ILE A C 1
ATOM 1701 O O . ILE A 1 210 ? 15.702 11.978 -0.680 1.00 86.31 210 ILE A O 1
ATOM 1705 N N . PRO A 1 211 ? 15.728 13.098 -2.640 1.00 74.50 211 PRO A N 1
ATOM 1706 C CA . PRO A 1 211 ? 17.177 13.237 -2.693 1.00 74.50 211 PRO A CA 1
ATOM 1707 C C . PRO A 1 211 ? 17.605 14.394 -1.786 1.00 74.50 211 PRO A C 1
ATOM 1709 O O . PRO A 1 211 ? 17.405 15.557 -2.122 1.00 74.50 211 PRO A O 1
ATOM 1712 N N . GLY A 1 212 ? 18.195 14.101 -0.630 1.00 73.31 212 GLY A N 1
ATOM 1713 C CA . GLY A 1 212 ? 18.764 15.129 0.246 1.00 73.31 212 GLY A CA 1
ATOM 1714 C C . GLY A 1 212 ? 18.324 15.022 1.704 1.00 73.31 212 GLY A C 1
ATOM 1715 O O . GLY A 1 212 ? 17.934 13.935 2.144 1.00 73.31 212 GLY A O 1
ATOM 1716 N N . PRO A 1 213 ? 18.441 16.122 2.474 1.00 72.75 213 PRO A N 1
ATOM 1717 C CA . PRO A 1 213 ? 18.157 16.099 3.898 1.00 72.75 213 PRO A CA 1
ATOM 1718 C C . PRO A 1 213 ? 16.669 15.845 4.139 1.00 72.75 213 PRO A C 1
ATOM 1720 O O . PRO A 1 213 ? 15.795 16.529 3.599 1.00 72.75 213 PRO A O 1
ATOM 1723 N N . ALA A 1 214 ? 16.386 14.853 4.974 1.00 79.69 214 ALA A N 1
ATOM 1724 C CA . ALA A 1 214 ? 15.050 14.634 5.492 1.00 79.69 214 ALA A CA 1
ATOM 1725 C C . ALA A 1 214 ? 14.757 15.659 6.594 1.00 79.69 214 ALA A C 1
ATOM 1727 O O . ALA A 1 214 ? 15.617 15.952 7.424 1.00 79.69 214 ALA A O 1
ATOM 1728 N N . LYS A 1 215 ? 13.524 16.170 6.630 1.00 84.06 215 LYS A N 1
ATOM 1729 C CA . LYS A 1 215 ? 12.986 16.845 7.818 1.00 84.06 215 LYS A CA 1
ATOM 1730 C C . LYS A 1 215 ? 12.833 15.836 8.952 1.00 84.06 215 LYS A C 1
ATOM 1732 O O . LYS A 1 215 ? 13.081 16.159 10.108 1.00 84.06 215 LYS A O 1
ATOM 1737 N N . GLN A 1 216 ? 12.403 14.627 8.606 1.00 83.44 216 GLN A N 1
ATOM 1738 C CA . GLN A 1 216 ? 12.172 13.557 9.556 1.00 83.44 216 GLN A CA 1
ATOM 1739 C C . GLN A 1 216 ? 12.540 12.221 8.937 1.00 83.44 216 GLN A C 1
ATOM 1741 O O . GLN A 1 216 ? 12.068 11.870 7.861 1.00 83.44 216 GLN A O 1
ATOM 1746 N N . ASP A 1 217 ? 13.357 11.486 9.674 1.00 85.25 217 ASP A N 1
ATOM 1747 C CA . ASP A 1 217 ? 13.797 10.137 9.374 1.00 85.25 217 ASP A CA 1
ATOM 1748 C C . ASP A 1 217 ? 13.487 9.317 10.625 1.00 85.25 217 ASP A C 1
ATOM 1750 O O . ASP A 1 217 ? 14.178 9.413 11.640 1.00 85.25 217 ASP A O 1
ATOM 1754 N N . GLN A 1 218 ? 12.397 8.551 10.581 1.00 84.81 218 GLN A N 1
ATOM 1755 C CA . GLN A 1 218 ? 11.883 7.840 11.747 1.00 84.81 218 GLN A CA 1
ATOM 1756 C C . GLN A 1 218 ? 11.698 6.367 11.422 1.00 84.81 218 GLN A C 1
ATOM 1758 O O . GLN A 1 218 ? 10.964 5.991 10.514 1.00 84.81 218 GLN A O 1
ATOM 1763 N N . CYS A 1 219 ? 12.319 5.504 12.213 1.00 86.25 219 CYS A N 1
ATOM 1764 C CA . CYS A 1 219 ? 11.983 4.092 12.198 1.00 86.25 219 CYS A CA 1
ATOM 1765 C C . CYS A 1 219 ? 10.765 3.859 13.106 1.00 86.25 219 CYS A C 1
ATOM 1767 O O . CYS A 1 219 ? 10.744 4.271 14.262 1.00 86.25 219 CYS A O 1
ATOM 1769 N N . LEU A 1 220 ? 9.726 3.228 12.573 1.00 86.56 220 LEU A N 1
ATOM 1770 C CA . LEU A 1 220 ? 8.478 2.957 13.286 1.00 86.56 220 LEU A CA 1
ATOM 1771 C C . LEU A 1 220 ? 8.546 1.650 14.075 1.00 86.56 220 LEU A C 1
ATOM 1773 O O . LEU A 1 220 ? 7.853 1.493 15.076 1.00 86.56 220 LEU A O 1
ATOM 1777 N N . GLY A 1 221 ? 9.381 0.711 13.633 1.00 80.88 221 GLY A N 1
ATOM 1778 C CA . GLY A 1 221 ? 9.580 -0.561 14.312 1.00 80.88 221 GLY A CA 1
ATOM 1779 C C . GLY A 1 221 ? 10.662 -1.410 13.660 1.00 80.88 221 GLY A C 1
ATOM 1780 O O . GLY A 1 221 ? 10.951 -1.279 12.470 1.00 80.88 221 GLY A O 1
ATOM 1781 N N . GLN A 1 222 ? 11.247 -2.291 14.468 1.00 77.88 222 GLN A N 1
ATOM 1782 C CA . GLN A 1 222 ? 12.279 -3.241 14.073 1.00 77.88 222 GLN A CA 1
ATOM 1783 C C . GLN A 1 222 ? 12.014 -4.600 14.734 1.00 77.88 222 GLN A C 1
ATOM 1785 O O . GLN A 1 222 ? 11.587 -4.651 15.888 1.00 77.88 222 GLN A O 1
ATOM 1790 N N . ARG A 1 223 ? 12.412 -5.658 14.022 1.00 74.44 223 ARG A N 1
ATOM 1791 C CA . ARG A 1 223 ? 12.318 -7.092 14.324 1.00 74.44 223 ARG A CA 1
ATOM 1792 C C . ARG A 1 223 ? 10.916 -7.665 14.087 1.00 74.44 223 ARG A C 1
ATOM 1794 O O . ARG A 1 223 ? 9.931 -7.058 14.497 1.00 74.44 223 ARG A O 1
ATOM 1801 N N . PRO A 1 224 ? 10.824 -8.841 13.444 1.00 70.38 224 PRO A N 1
ATOM 1802 C CA . PRO A 1 224 ? 9.555 -9.509 13.228 1.00 70.38 224 PRO A CA 1
ATOM 1803 C C . PRO A 1 224 ? 9.020 -10.111 14.544 1.00 70.38 224 PRO A C 1
ATOM 1805 O O . PRO A 1 224 ? 9.812 -10.464 15.421 1.00 70.38 224 PRO A O 1
ATOM 1808 N N . PRO A 1 225 ? 7.695 -10.295 14.668 1.00 70.38 225 PRO A N 1
ATOM 1809 C CA . PRO A 1 225 ? 6.678 -9.870 13.709 1.00 70.38 225 PRO A CA 1
ATOM 1810 C C . PRO A 1 225 ? 6.428 -8.358 13.793 1.00 70.38 225 PRO A C 1
ATOM 1812 O O . PRO A 1 225 ? 6.230 -7.807 14.873 1.00 70.38 225 PRO A O 1
ATOM 1815 N N . VAL A 1 226 ? 6.389 -7.694 12.637 1.00 82.31 226 VAL A N 1
ATOM 1816 C CA . VAL A 1 226 ? 6.009 -6.282 12.548 1.00 82.31 226 VAL A CA 1
ATOM 1817 C C . VAL A 1 226 ? 4.519 -6.212 12.239 1.00 82.31 226 VAL A C 1
ATOM 1819 O O . VAL A 1 226 ? 4.085 -6.593 11.152 1.00 82.31 226 VAL A O 1
ATOM 1822 N N . THR A 1 227 ? 3.721 -5.727 13.189 1.00 89.81 227 THR A N 1
ATOM 1823 C CA . THR A 1 227 ? 2.311 -5.400 12.928 1.00 89.81 227 THR A CA 1
ATOM 1824 C C . THR A 1 227 ? 2.217 -3.933 12.537 1.00 89.81 227 THR A C 1
ATOM 1826 O O . THR A 1 227 ? 2.537 -3.057 13.339 1.00 89.81 227 THR A O 1
ATOM 1829 N N . LEU A 1 228 ? 1.789 -3.667 11.306 1.00 93.12 228 LEU A N 1
ATOM 1830 C CA . LEU A 1 228 ? 1.534 -2.319 10.815 1.00 93.12 228 LEU A CA 1
ATOM 1831 C C . LEU A 1 228 ? 0.253 -1.788 11.458 1.00 93.12 228 LEU A C 1
ATOM 1833 O O . LEU A 1 228 ? -0.787 -2.436 11.379 1.00 93.12 228 LEU A O 1
ATOM 1837 N N . ILE A 1 229 ? 0.314 -0.608 12.065 1.00 93.69 229 ILE A N 1
ATOM 1838 C CA . ILE A 1 229 ? -0.850 0.086 12.606 1.00 93.69 229 ILE A CA 1
ATOM 1839 C C . ILE A 1 229 ? -1.014 1.416 11.887 1.00 93.69 229 ILE A C 1
ATOM 1841 O O . ILE A 1 229 ? -0.078 2.209 11.839 1.00 93.69 229 ILE A O 1
ATOM 1845 N N . TYR A 1 230 ? -2.197 1.682 11.349 1.00 93.88 230 TYR A N 1
ATOM 1846 C CA . TYR A 1 230 ? -2.506 2.966 10.727 1.00 93.88 230 TYR A CA 1
ATOM 1847 C C . TYR A 1 230 ? -3.950 3.369 10.987 1.00 93.88 230 TYR A C 1
ATOM 1849 O O . TYR A 1 230 ? -4.807 2.516 11.232 1.00 93.88 230 TYR A O 1
ATOM 1857 N N . ASN A 1 231 ? -4.224 4.670 10.947 1.00 91.75 231 ASN A N 1
ATOM 1858 C CA . ASN A 1 231 ? -5.599 5.144 10.958 1.00 91.75 231 ASN A CA 1
ATOM 1859 C C . ASN A 1 231 ? -6.168 5.204 9.543 1.00 91.75 231 ASN A C 1
ATOM 1861 O O . ASN A 1 231 ? -5.479 5.500 8.568 1.00 91.75 231 ASN A O 1
ATOM 1865 N N . GLU A 1 232 ? -7.460 4.932 9.441 1.00 89.50 232 GLU A N 1
ATOM 1866 C CA . GLU A 1 232 ? -8.205 5.254 8.245 1.00 89.50 232 GLU A CA 1
ATOM 1867 C C . GLU A 1 232 ? -8.192 6.775 8.057 1.00 89.50 232 GLU A C 1
ATOM 1869 O O . GLU A 1 232 ? -8.625 7.506 8.956 1.00 89.50 232 GLU A O 1
ATOM 1874 N N . PRO A 1 233 ? -7.689 7.271 6.922 1.00 86.31 233 PRO A N 1
ATOM 1875 C CA . PRO A 1 233 ? -7.709 8.694 6.655 1.00 86.31 233 PRO A CA 1
ATOM 1876 C C . PRO A 1 233 ? -9.150 9.155 6.429 1.00 86.31 233 PRO A C 1
ATOM 1878 O O . PRO A 1 233 ? -9.962 8.444 5.827 1.00 86.31 233 PRO A O 1
ATOM 1881 N N . ILE A 1 234 ? -9.460 10.374 6.881 1.00 82.75 234 ILE A N 1
ATOM 1882 C CA . ILE A 1 234 ? -10.686 11.062 6.462 1.00 82.75 234 ILE A CA 1
ATOM 1883 C C . ILE A 1 234 ? -10.654 11.184 4.937 1.00 82.75 234 ILE A C 1
ATOM 1885 O O . ILE A 1 234 ? -9.589 11.381 4.347 1.00 82.75 234 ILE A O 1
ATOM 1889 N N . GLU A 1 235 ? -11.813 11.071 4.289 1.00 79.44 235 GLU A N 1
ATOM 1890 C CA . GLU A 1 235 ? -11.898 11.257 2.844 1.00 79.44 235 GLU A CA 1
ATOM 1891 C C . GLU A 1 235 ? -11.266 12.592 2.440 1.00 79.44 235 GLU A C 1
ATOM 1893 O O . GLU A 1 235 ? -11.581 13.656 2.969 1.00 79.44 235 GLU A O 1
ATOM 1898 N N . GLY A 1 236 ? -10.324 12.532 1.504 1.00 74.25 236 GLY A N 1
ATOM 1899 C CA . GLY A 1 236 ? -9.616 13.728 1.082 1.00 74.25 236 GLY A CA 1
ATOM 1900 C C . GLY A 1 236 ? -8.483 14.164 2.025 1.00 74.25 236 GLY A C 1
ATOM 1901 O O . GLY A 1 236 ? -7.890 15.215 1.809 1.00 74.25 236 GLY A O 1
ATOM 1902 N N . GLN A 1 237 ? -8.115 13.387 3.035 1.00 86.19 237 GLN A N 1
ATOM 1903 C CA . GLN A 1 237 ? -6.969 13.678 3.895 1.00 86.19 237 GLN A CA 1
ATOM 1904 C C . GLN A 1 237 ? -5.891 12.606 3.742 1.00 86.19 237 GLN A C 1
ATOM 1906 O O . GLN A 1 237 ? -6.104 11.550 3.150 1.00 86.19 237 GLN A O 1
ATOM 1911 N N . GLU A 1 238 ? -4.696 12.934 4.208 1.00 89.88 238 GLU A N 1
ATOM 1912 C CA . GLU A 1 238 ? -3.572 12.007 4.268 1.00 89.88 238 GLU A CA 1
ATOM 1913 C C . GLU A 1 238 ? -3.665 11.088 5.491 1.00 89.88 238 GLU A C 1
ATOM 1915 O O . GLU A 1 238 ? -4.368 11.377 6.464 1.00 89.88 238 GLU A O 1
ATOM 1920 N N . VAL A 1 239 ? -2.928 9.979 5.444 1.00 91.25 239 VAL A N 1
ATOM 1921 C CA . VAL A 1 239 ? -2.740 9.105 6.604 1.00 91.25 239 VAL A CA 1
ATOM 1922 C C . VAL A 1 239 ? -1.978 9.891 7.670 1.00 91.25 239 VAL A C 1
ATOM 1924 O O . VAL A 1 239 ? -0.811 10.236 7.489 1.00 91.25 239 VAL A O 1
ATOM 1927 N N . SER A 1 240 ? -2.653 10.186 8.779 1.00 90.19 240 SER A N 1
ATOM 1928 C CA . SER A 1 240 ? -2.124 11.018 9.868 1.00 90.19 240 SER A CA 1
ATOM 1929 C C . SER A 1 240 ? -1.493 10.212 10.997 1.00 90.19 240 SER A C 1
ATOM 1931 O O . SER A 1 240 ? -0.784 10.779 11.824 1.00 90.19 240 SER A O 1
ATOM 1933 N N . PHE A 1 241 ? -1.730 8.901 11.043 1.00 91.44 241 PHE A N 1
ATOM 1934 C CA . PHE A 1 241 ? -1.127 7.998 12.012 1.00 91.44 241 PHE A CA 1
ATOM 1935 C C . PHE A 1 241 ? -0.595 6.753 11.310 1.00 91.44 241 PHE A C 1
ATOM 1937 O O . PHE A 1 241 ? -1.348 6.026 10.659 1.00 91.44 241 PHE A O 1
ATOM 1944 N N . LEU A 1 242 ? 0.694 6.482 11.496 1.00 92.50 242 LEU A N 1
ATOM 1945 C CA . LEU A 1 242 ? 1.351 5.271 11.020 1.00 92.50 242 LEU A CA 1
ATOM 1946 C C . LEU A 1 242 ? 2.324 4.767 12.078 1.00 92.50 242 LEU A C 1
ATOM 1948 O O . LEU A 1 242 ? 3.103 5.534 12.633 1.00 92.50 242 LEU A O 1
ATOM 1952 N N . CYS A 1 243 ? 2.313 3.473 12.356 1.00 90.38 243 CYS A N 1
ATOM 1953 C CA . CYS A 1 243 ? 3.189 2.878 13.345 1.00 90.38 243 CYS A CA 1
ATOM 1954 C C . CYS A 1 243 ? 3.481 1.407 13.046 1.00 90.38 243 CYS A C 1
ATOM 1956 O O . CYS A 1 243 ? 2.722 0.740 12.353 1.00 90.38 243 CYS A O 1
ATOM 1958 N N . ALA A 1 244 ? 4.556 0.878 13.625 1.00 89.25 244 ALA A N 1
ATOM 1959 C CA . ALA A 1 244 ? 4.768 -0.551 13.775 1.00 89.25 244 ALA A CA 1
ATOM 1960 C C . ALA A 1 244 ? 4.715 -0.946 15.257 1.00 89.25 244 ALA A C 1
ATOM 1962 O O . ALA A 1 244 ? 5.351 -0.325 16.109 1.00 89.25 244 ALA A O 1
ATOM 1963 N N . TYR A 1 245 ? 3.953 -1.992 15.565 1.00 85.19 245 TYR A N 1
ATOM 1964 C CA . TYR A 1 245 ? 3.960 -2.631 16.876 1.00 85.19 245 TYR A CA 1
ATOM 1965 C C . TYR A 1 245 ? 5.039 -3.716 16.925 1.00 85.19 245 TYR A C 1
ATOM 1967 O O . TYR A 1 245 ? 5.131 -4.541 16.014 1.00 85.19 245 TYR A O 1
ATOM 1975 N N . ARG A 1 246 ? 5.842 -3.697 17.998 1.00 72.31 246 ARG A N 1
ATOM 1976 C CA . ARG A 1 246 ? 7.075 -4.494 18.169 1.00 72.31 246 ARG A CA 1
ATOM 1977 C C . ARG A 1 246 ? 7.014 -5.548 19.284 1.00 72.31 246 ARG A C 1
ATOM 1979 O O . ARG A 1 246 ? 8.048 -6.083 19.676 1.00 72.31 246 ARG A O 1
ATOM 1986 N N . GLY A 1 247 ? 5.826 -5.823 19.827 1.00 69.06 247 GLY A N 1
ATOM 1987 C CA . GLY A 1 247 ? 5.676 -6.695 20.995 1.00 69.06 247 GLY A CA 1
ATOM 1988 C C . GLY A 1 247 ? 6.273 -6.107 22.284 1.00 69.06 247 GLY A C 1
ATOM 1989 O O . GLY A 1 247 ? 6.807 -4.998 22.307 1.00 69.06 247 GLY A O 1
ATOM 1990 N N . LEU A 1 248 ? 6.177 -6.869 23.375 1.00 61.72 248 LEU A N 1
ATOM 1991 C CA . LEU A 1 248 ? 6.568 -6.453 24.732 1.00 61.72 248 LEU A CA 1
ATOM 1992 C C . LEU A 1 248 ? 8.094 -6.433 24.982 1.00 61.72 248 LEU A C 1
ATOM 1994 O O . LEU A 1 248 ? 8.536 -5.944 26.017 1.00 61.72 248 LEU A O 1
ATOM 1998 N N . THR A 1 249 ? 8.916 -6.955 24.063 1.00 51.22 249 THR A N 1
ATOM 1999 C CA . THR A 1 249 ? 10.302 -7.377 24.363 1.00 51.22 249 THR A CA 1
ATOM 2000 C C . THR A 1 249 ? 11.419 -6.553 23.714 1.00 51.22 249 THR A C 1
ATOM 2002 O O . THR A 1 249 ? 12.588 -6.902 23.862 1.00 51.22 249 THR A O 1
ATOM 2005 N N . SER A 1 250 ? 11.134 -5.443 23.024 1.00 51.91 250 SER A N 1
ATOM 2006 C CA . SER A 1 250 ? 12.180 -4.715 22.286 1.00 51.91 250 SER A CA 1
ATOM 2007 C C . SER A 1 250 ? 12.248 -3.233 22.656 1.00 51.91 250 SER A C 1
ATOM 2009 O O . SER A 1 250 ? 11.521 -2.409 22.109 1.00 51.91 250 SER A O 1
ATOM 2011 N N . ARG A 1 251 ? 13.171 -2.871 23.560 1.00 52.50 251 ARG A N 1
ATOM 2012 C CA . ARG A 1 251 ? 13.650 -1.484 23.762 1.00 52.50 251 ARG A CA 1
ATOM 2013 C C . ARG A 1 251 ? 14.930 -1.199 22.964 1.00 52.50 251 ARG A C 1
ATOM 2015 O O . ARG A 1 251 ? 15.758 -0.397 23.381 1.00 52.50 251 ARG A O 1
ATOM 2022 N N . VAL A 1 252 ? 15.132 -1.888 21.842 1.00 54.25 252 VAL A N 1
ATOM 2023 C CA . VAL A 1 252 ? 16.330 -1.693 21.020 1.00 54.25 252 VAL A CA 1
ATOM 2024 C C . VAL A 1 252 ? 16.227 -0.366 20.277 1.00 54.25 252 VAL A C 1
ATOM 2026 O O . VAL A 1 252 ? 15.166 -0.030 19.742 1.00 54.25 252 VAL A O 1
ATOM 2029 N N . ALA A 1 253 ? 17.325 0.393 20.289 1.00 54.47 253 ALA A N 1
ATOM 2030 C CA . ALA A 1 253 ? 17.452 1.623 19.526 1.00 54.47 253 ALA A CA 1
ATOM 2031 C C . ALA A 1 253 ? 17.209 1.321 18.047 1.00 54.47 253 ALA A C 1
ATOM 2033 O O . ALA A 1 253 ? 17.777 0.386 17.482 1.00 54.47 253 ALA A O 1
ATOM 2034 N N . LEU A 1 254 ? 16.322 2.097 17.442 1.00 55.78 254 LEU A N 1
ATOM 2035 C CA . LEU A 1 254 ? 15.927 1.874 16.068 1.00 55.78 254 LEU A CA 1
ATOM 2036 C C . LEU A 1 254 ? 17.113 2.171 15.131 1.00 55.78 254 LEU A C 1
ATOM 2038 O O . LEU A 1 254 ? 17.854 3.126 15.385 1.00 55.78 254 LEU A O 1
ATOM 2042 N N . PRO A 1 255 ? 17.313 1.396 14.050 1.00 60.91 255 PRO A N 1
ATOM 2043 C CA . PRO A 1 255 ? 18.377 1.675 13.102 1.00 60.91 255 PRO A CA 1
ATOM 2044 C C . PRO A 1 255 ? 18.140 3.046 12.466 1.00 60.91 255 PRO A C 1
ATOM 2046 O O . PRO A 1 255 ? 16.995 3.433 12.209 1.00 60.91 255 PRO A O 1
ATOM 2049 N N . LYS A 1 256 ? 19.228 3.778 12.192 1.00 57.53 256 LYS A N 1
ATOM 2050 C CA . LYS A 1 256 ? 19.151 4.980 11.354 1.00 57.53 256 LYS A CA 1
ATOM 2051 C C . LYS A 1 256 ? 18.472 4.594 10.032 1.00 57.53 256 LYS A C 1
ATOM 2053 O O . LYS A 1 256 ? 18.835 3.554 9.474 1.00 57.53 256 LYS A O 1
ATOM 2058 N N . PRO A 1 257 ? 17.493 5.376 9.547 1.00 57.31 257 PRO A N 1
ATOM 2059 C CA . PRO A 1 257 ? 16.844 5.099 8.275 1.00 57.31 257 PRO A CA 1
ATOM 2060 C C . PRO A 1 257 ? 17.858 4.939 7.151 1.00 57.31 257 PRO A C 1
ATOM 2062 O O . PRO A 1 257 ? 18.900 5.598 7.136 1.00 57.31 257 PRO A O 1
ATOM 2065 N N . PHE A 1 258 ? 17.556 4.028 6.231 1.00 59.88 258 PHE A N 1
ATOM 2066 C CA . PHE A 1 258 ? 18.420 3.741 5.095 1.00 59.88 258 PHE A CA 1
ATOM 2067 C C . PHE A 1 258 ? 18.579 5.012 4.271 1.00 59.88 258 PHE A C 1
ATOM 2069 O O . PHE A 1 258 ? 17.594 5.654 3.895 1.00 59.88 258 PHE A O 1
ATOM 2076 N N . ALA A 1 259 ? 19.827 5.412 4.037 1.00 56.19 259 ALA A N 1
ATOM 2077 C CA . ALA A 1 259 ? 20.108 6.557 3.195 1.00 56.19 259 ALA A CA 1
ATOM 2078 C C . ALA A 1 259 ? 19.571 6.259 1.791 1.00 56.19 259 ALA A C 1
ATOM 2080 O O . ALA A 1 259 ? 19.983 5.290 1.160 1.00 56.19 259 ALA A O 1
ATOM 2081 N N . MET A 1 260 ? 18.646 7.083 1.298 1.00 67.19 260 MET A N 1
ATOM 2082 C CA . MET A 1 260 ? 18.310 7.036 -0.120 1.00 67.19 260 MET A CA 1
ATOM 2083 C C . MET A 1 260 ? 19.493 7.575 -0.908 1.00 67.19 260 MET A C 1
ATOM 2085 O O . MET A 1 260 ? 19.894 8.726 -0.723 1.00 67.19 260 MET A O 1
ATOM 2089 N N . GLU A 1 261 ? 20.046 6.731 -1.769 1.00 66.75 261 GLU A N 1
ATOM 2090 C CA . GLU A 1 261 ? 21.137 7.117 -2.648 1.00 66.75 261 GLU A CA 1
ATOM 2091 C C . GLU A 1 261 ? 20.711 8.293 -3.528 1.00 66.75 261 GLU A C 1
ATOM 2093 O O . GLU A 1 261 ? 19.634 8.308 -4.144 1.00 66.75 261 GLU A O 1
ATOM 2098 N N . LYS A 1 262 ? 21.582 9.301 -3.583 1.00 69.19 262 LYS A N 1
ATOM 2099 C CA . LYS A 1 262 ? 21.440 10.388 -4.539 1.00 69.19 262 LYS A CA 1
ATOM 2100 C C . LYS A 1 262 ? 21.731 9.813 -5.922 1.00 69.19 262 LYS A C 1
ATOM 2102 O O . LYS A 1 262 ? 22.861 9.427 -6.208 1.00 69.19 262 LYS A O 1
ATOM 2107 N N . LEU A 1 263 ? 20.706 9.744 -6.761 1.00 68.25 263 LEU A N 1
ATOM 2108 C CA . LEU A 1 263 ? 20.852 9.305 -8.137 1.00 68.25 263 LEU A CA 1
ATOM 2109 C C . LEU A 1 263 ? 21.548 10.397 -8.943 1.00 68.25 263 LEU A C 1
ATOM 2111 O O . LEU A 1 263 ? 21.354 11.590 -8.698 1.00 68.25 263 LEU A O 1
ATOM 2115 N N . ARG A 1 264 ? 22.395 9.968 -9.883 1.00 60.94 264 ARG A N 1
ATOM 2116 C CA . ARG A 1 264 ? 23.249 10.865 -10.675 1.00 60.94 264 ARG A CA 1
ATOM 2117 C C . ARG A 1 264 ? 22.434 11.770 -11.601 1.00 60.94 264 ARG A C 1
ATOM 2119 O O . ARG A 1 264 ? 22.845 12.897 -11.854 1.00 60.94 264 ARG A O 1
ATOM 2126 N N . SER A 1 265 ? 21.275 11.300 -12.056 1.00 63.03 265 SER A N 1
ATOM 2127 C CA . SER A 1 265 ? 20.371 12.039 -12.934 1.00 63.03 265 SER A CA 1
ATOM 2128 C C . SER A 1 265 ? 18.917 11.661 -12.657 1.00 63.03 265 SER A C 1
ATOM 2130 O O . SER A 1 265 ? 18.574 10.479 -12.646 1.00 63.03 265 SER A O 1
ATOM 2132 N N . ILE A 1 266 ? 18.064 12.666 -12.470 1.00 67.56 266 ILE A N 1
ATOM 2133 C CA . ILE A 1 266 ? 16.604 12.524 -12.504 1.00 67.56 266 ILE A CA 1
ATOM 2134 C C . ILE A 1 266 ? 16.168 13.055 -13.872 1.00 67.56 266 ILE A C 1
ATOM 2136 O O . ILE A 1 266 ? 16.635 14.133 -14.245 1.00 67.56 266 ILE A O 1
ATOM 2140 N N . PRO A 1 267 ? 15.306 12.360 -14.631 1.00 66.81 267 PRO A N 1
ATOM 2141 C CA . PRO A 1 267 ? 14.754 12.930 -15.854 1.00 66.81 267 PRO A CA 1
ATOM 2142 C C . PRO A 1 267 ? 14.075 14.273 -15.548 1.00 66.81 267 PRO A C 1
ATOM 2144 O O . PRO A 1 267 ? 13.208 14.334 -14.675 1.00 66.81 267 PRO A O 1
ATOM 2147 N N . ASN A 1 268 ? 14.468 15.346 -16.245 1.00 62.50 268 ASN A N 1
ATOM 2148 C CA . ASN A 1 268 ? 14.003 16.712 -15.954 1.00 62.50 268 ASN A CA 1
ATOM 2149 C C . ASN A 1 268 ? 12.467 16.824 -15.947 1.00 62.50 268 ASN A C 1
ATOM 2151 O O . ASN A 1 268 ? 11.909 17.532 -15.115 1.00 62.50 268 ASN A O 1
ATOM 2155 N N . SER A 1 269 ? 11.780 16.056 -16.800 1.00 62.25 269 SER A N 1
ATOM 2156 C CA . SER A 1 269 ? 10.313 15.996 -16.882 1.00 62.25 269 SER A CA 1
ATOM 2157 C C . SER A 1 269 ? 9.623 15.366 -15.660 1.00 62.25 269 SER A C 1
ATOM 2159 O O . SER A 1 269 ? 8.401 15.336 -15.605 1.00 62.25 269 SER A O 1
ATOM 2161 N N . LEU A 1 270 ? 10.370 14.784 -14.712 1.00 67.62 270 LEU A N 1
ATOM 2162 C CA . LEU A 1 270 ? 9.828 14.059 -13.554 1.00 67.62 270 LEU A CA 1
ATOM 2163 C C . LEU A 1 270 ? 10.205 14.701 -12.207 1.00 67.62 270 LEU A C 1
ATOM 2165 O O . LEU A 1 270 ? 9.785 14.220 -11.158 1.00 67.62 270 LEU A O 1
ATOM 2169 N N . ALA A 1 271 ? 11.003 15.772 -12.198 1.00 62.38 271 ALA A N 1
ATOM 2170 C CA . ALA A 1 271 ? 11.748 16.205 -11.013 1.00 62.38 271 ALA A CA 1
ATOM 2171 C C . ALA A 1 271 ? 10.887 16.592 -9.785 1.00 62.38 271 ALA A C 1
ATOM 2173 O O . ALA A 1 271 ? 11.324 16.404 -8.643 1.00 62.38 271 ALA A O 1
ATOM 2174 N N . GLU A 1 272 ? 9.665 17.100 -9.975 1.00 67.06 272 GLU A N 1
ATOM 2175 C CA . GLU A 1 272 ? 8.858 17.628 -8.864 1.00 67.06 272 GLU A CA 1
ATOM 2176 C C . GLU A 1 272 ? 7.964 16.582 -8.177 1.00 67.06 272 GLU A C 1
ATOM 2178 O O . GLU A 1 272 ? 7.901 16.567 -6.943 1.00 67.06 272 GLU A O 1
ATOM 2183 N N . GLU A 1 273 ? 7.361 15.650 -8.921 1.00 74.38 273 GLU A N 1
ATOM 2184 C CA . GLU A 1 273 ? 6.428 14.630 -8.396 1.00 74.38 273 GLU A CA 1
ATOM 2185 C C 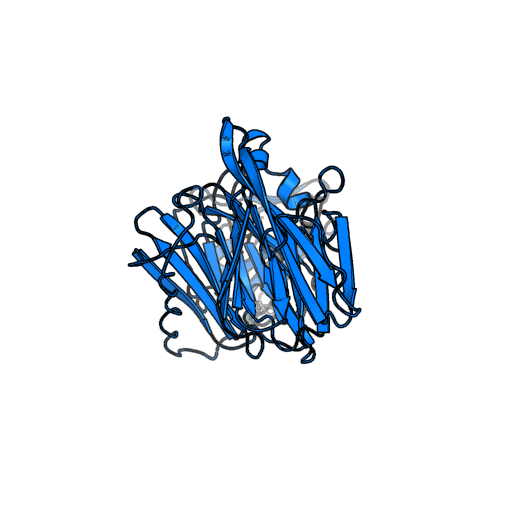. GLU A 1 273 ? 6.866 13.179 -8.656 1.00 74.38 273 GLU A C 1
ATOM 2187 O O . GLU A 1 273 ? 6.058 12.254 -8.591 1.00 74.38 273 GLU A O 1
ATOM 2192 N N . ALA A 1 274 ? 8.150 12.957 -8.950 1.00 85.38 274 ALA A N 1
ATOM 2193 C CA . ALA A 1 274 ? 8.673 11.618 -9.188 1.00 85.38 274 ALA A CA 1
ATOM 2194 C C . ALA A 1 274 ? 8.529 10.687 -7.977 1.00 85.38 274 ALA A C 1
ATOM 2196 O O . ALA A 1 274 ? 9.070 10.925 -6.888 1.00 85.38 274 ALA A O 1
ATOM 2197 N N . TYR A 1 275 ? 7.924 9.538 -8.248 1.00 92.38 275 TYR A N 1
ATOM 2198 C CA . TYR A 1 275 ? 8.055 8.316 -7.477 1.00 92.38 275 TYR A CA 1
ATOM 2199 C C . TYR A 1 275 ? 9.165 7.466 -8.093 1.00 92.38 275 TYR A C 1
ATOM 2201 O O . TYR A 1 275 ? 9.362 7.456 -9.312 1.00 92.38 275 TYR A O 1
ATOM 2209 N N . LEU A 1 276 ? 9.898 6.752 -7.244 1.00 91.69 276 LEU A N 1
ATOM 2210 C CA . LEU A 1 276 ? 10.965 5.858 -7.670 1.00 91.69 276 LEU A CA 1
ATOM 2211 C C . LEU A 1 276 ? 10.801 4.510 -6.988 1.00 91.69 276 LEU A C 1
ATOM 2213 O O . LEU A 1 276 ? 10.632 4.421 -5.774 1.00 91.69 276 LEU A O 1
ATOM 2217 N N . SER A 1 277 ? 10.939 3.461 -7.782 1.00 94.44 277 SER A N 1
ATOM 2218 C CA . SER A 1 277 ? 11.016 2.084 -7.308 1.00 94.44 277 SER A CA 1
ATOM 2219 C C . SER A 1 277 ? 12.186 1.381 -7.986 1.00 94.44 277 SER A C 1
ATOM 2221 O O . SER A 1 277 ? 12.521 1.698 -9.130 1.00 94.44 277 SER A O 1
ATOM 2223 N N . LYS A 1 278 ? 12.824 0.456 -7.265 1.00 93.94 278 LYS A N 1
ATOM 2224 C CA . LYS A 1 278 ? 14.025 -0.242 -7.729 1.00 93.94 278 LYS A CA 1
ATOM 2225 C C . LYS A 1 278 ? 13.918 -1.754 -7.550 1.00 93.94 278 LYS A C 1
ATOM 2227 O O . LYS A 1 278 ? 13.436 -2.224 -6.512 1.00 93.94 278 LYS A O 1
ATOM 2232 N N . ALA A 1 279 ? 14.431 -2.505 -8.520 1.00 95.94 279 ALA A N 1
ATOM 2233 C CA . ALA A 1 279 ? 14.534 -3.959 -8.445 1.00 95.94 279 ALA A CA 1
ATOM 2234 C C . ALA A 1 279 ? 15.815 -4.474 -9.126 1.00 95.94 279 ALA A C 1
ATOM 2236 O O . ALA A 1 279 ? 16.120 -4.025 -10.232 1.00 95.94 279 ALA A O 1
ATOM 2237 N N . PRO A 1 280 ? 16.561 -5.409 -8.503 1.00 95.81 280 PRO A N 1
ATOM 2238 C CA . PRO A 1 280 ? 17.654 -6.084 -9.178 1.00 95.81 280 PRO A CA 1
ATOM 2239 C C . PRO A 1 280 ? 17.099 -6.932 -10.324 1.00 95.81 280 PRO A C 1
ATOM 2241 O O . PRO A 1 280 ? 16.018 -7.505 -10.220 1.00 95.81 280 PRO A O 1
ATOM 2244 N N . LEU A 1 281 ? 17.841 -7.011 -11.422 1.00 96.50 281 LEU A N 1
ATOM 2245 C CA . LEU A 1 281 ? 17.473 -7.861 -12.554 1.00 96.50 281 LEU A CA 1
ATOM 2246 C C . LEU A 1 281 ? 18.113 -9.252 -12.471 1.00 96.50 281 LEU A C 1
ATOM 2248 O O . LEU A 1 281 ? 17.635 -10.169 -13.129 1.00 96.50 281 LEU A O 1
ATOM 2252 N N . ALA A 1 282 ? 19.146 -9.427 -11.645 1.00 94.88 282 ALA A N 1
ATOM 2253 C CA . ALA A 1 282 ? 19.769 -10.727 -11.425 1.00 94.88 282 ALA A CA 1
ATOM 2254 C C . ALA A 1 282 ? 18.791 -11.735 -10.793 1.00 94.88 282 ALA A C 1
ATOM 2256 O O . ALA A 1 282 ? 17.920 -11.367 -10.003 1.00 94.88 282 ALA A O 1
ATOM 2257 N N . ASP A 1 283 ? 18.950 -13.013 -11.147 1.00 94.75 283 ASP A N 1
ATOM 2258 C CA . ASP A 1 283 ? 18.222 -14.162 -10.588 1.00 94.75 283 ASP A CA 1
ATOM 2259 C C . ASP A 1 283 ? 16.686 -14.091 -10.669 1.00 94.75 283 ASP A C 1
ATOM 2261 O O . ASP A 1 283 ? 15.975 -14.782 -9.926 1.00 94.75 283 ASP A O 1
ATOM 2265 N N . VAL A 1 284 ? 16.147 -13.302 -11.602 1.00 97.00 284 VAL A N 1
ATOM 2266 C CA . VAL A 1 284 ? 14.709 -13.246 -11.888 1.00 97.00 284 VAL A CA 1
ATOM 2267 C C . VAL A 1 284 ? 14.234 -14.601 -12.423 1.00 97.00 284 VAL A C 1
ATOM 2269 O O . VAL A 1 284 ? 14.655 -15.055 -13.482 1.00 97.00 284 VAL A O 1
ATOM 2272 N N . ALA A 1 285 ? 13.314 -15.237 -11.700 1.00 96.69 285 ALA A N 1
ATOM 2273 C CA . ALA A 1 285 ? 12.668 -16.486 -12.103 1.00 96.69 285 ALA A CA 1
ATOM 2274 C C . ALA A 1 285 ? 11.439 -16.245 -12.984 1.00 96.69 285 ALA A C 1
ATOM 2276 O O . ALA A 1 285 ? 11.121 -17.048 -13.855 1.00 96.69 285 ALA A O 1
ATOM 2277 N N . SER A 1 286 ? 10.712 -15.154 -12.749 1.00 97.56 286 SER A N 1
ATOM 2278 C CA . SER A 1 286 ? 9.602 -14.724 -13.603 1.00 97.56 286 SER A CA 1
ATOM 2279 C C . SER A 1 286 ? 9.323 -13.238 -13.423 1.00 97.56 286 SER A C 1
ATOM 2281 O O . SER A 1 286 ? 9.613 -12.657 -12.372 1.00 97.56 286 SER A O 1
ATOM 2283 N N . ALA A 1 287 ? 8.727 -12.627 -14.440 1.00 97.94 287 ALA A N 1
ATOM 2284 C CA . ALA A 1 287 ? 8.280 -11.244 -14.399 1.00 97.94 287 ALA A CA 1
ATOM 2285 C C . ALA A 1 287 ? 6.812 -11.162 -14.817 1.00 97.94 287 ALA A C 1
ATOM 2287 O O . ALA A 1 287 ? 6.419 -11.683 -15.860 1.00 97.94 287 ALA A O 1
ATOM 2288 N N . LYS A 1 288 ? 6.001 -10.488 -14.004 1.00 97.81 288 LYS A N 1
ATOM 2289 C CA . LYS A 1 288 ? 4.628 -10.116 -14.342 1.00 97.81 288 LYS A CA 1
ATOM 2290 C C . LYS A 1 288 ? 4.599 -8.629 -14.681 1.00 97.81 288 LYS A C 1
ATOM 2292 O O . LYS A 1 288 ? 4.805 -7.798 -13.800 1.00 97.81 288 LYS A O 1
ATOM 2297 N N . VAL A 1 289 ? 4.352 -8.306 -15.944 1.00 98.00 289 VAL A N 1
ATOM 2298 C CA . VAL A 1 289 ? 4.224 -6.930 -16.442 1.00 98.00 289 VAL A CA 1
ATOM 2299 C C . VAL A 1 289 ? 2.761 -6.514 -16.367 1.00 98.00 289 VAL A C 1
ATOM 2301 O O . VAL A 1 289 ? 1.898 -7.261 -16.823 1.00 98.00 289 VAL A O 1
ATOM 2304 N N . PHE A 1 290 ? 2.500 -5.340 -15.801 1.00 97.88 290 PHE A N 1
ATOM 2305 C CA . PHE A 1 290 ? 1.192 -4.690 -15.729 1.00 97.88 290 PHE A CA 1
ATOM 2306 C C . PHE A 1 290 ? 1.127 -3.619 -16.811 1.00 97.88 290 PHE A C 1
ATOM 2308 O O . PHE A 1 290 ? 2.025 -2.774 -16.889 1.00 97.88 290 PHE A O 1
ATOM 2315 N N . TYR A 1 291 ? 0.092 -3.648 -17.642 1.00 96.50 291 TYR A N 1
ATOM 2316 C CA . TYR A 1 291 ? -0.040 -2.735 -18.772 1.00 96.50 291 TYR A CA 1
ATOM 2317 C C . TYR A 1 291 ? -1.474 -2.242 -18.957 1.00 96.50 291 TYR A C 1
ATOM 2319 O O . TYR A 1 291 ? -2.436 -2.848 -18.489 1.00 96.50 291 TYR A O 1
ATOM 2327 N N . GLU A 1 292 ? -1.592 -1.113 -19.645 1.00 93.62 292 GLU A N 1
ATOM 2328 C CA . GLU A 1 292 ? -2.864 -0.585 -20.133 1.00 93.62 292 GLU A CA 1
ATOM 2329 C C . GLU A 1 292 ? -3.220 -1.264 -21.456 1.00 93.62 292 GLU A C 1
ATOM 2331 O O . GLU A 1 292 ? -2.412 -1.268 -22.382 1.00 93.62 292 GLU A O 1
ATOM 2336 N N . GLU A 1 293 ? -4.400 -1.879 -21.532 1.00 90.81 293 GLU A N 1
ATOM 2337 C CA . GLU A 1 293 ? -4.775 -2.781 -22.628 1.00 90.81 293 GLU A CA 1
ATOM 2338 C C . GLU A 1 293 ? -4.828 -2.072 -23.991 1.00 90.81 293 GLU A C 1
ATOM 2340 O O . GLU A 1 293 ? -4.286 -2.585 -24.969 1.00 90.81 293 GLU A O 1
ATOM 2345 N N . ASP A 1 294 ? -5.364 -0.851 -24.037 1.00 90.12 294 ASP A N 1
ATOM 2346 C CA . ASP A 1 294 ? -5.524 -0.093 -25.284 1.00 90.12 294 ASP A CA 1
ATOM 2347 C C . ASP A 1 294 ? -4.186 0.372 -25.879 1.00 90.12 294 ASP A C 1
ATOM 2349 O O . ASP A 1 294 ? -3.980 0.352 -27.091 1.00 90.12 294 ASP A O 1
ATOM 2353 N N . THR A 1 295 ? -3.256 0.804 -25.026 1.00 89.06 295 THR A N 1
ATOM 2354 C CA . THR A 1 295 ? -2.006 1.459 -25.448 1.00 89.06 295 THR A CA 1
ATOM 2355 C C . THR A 1 295 ? -0.784 0.548 -25.337 1.00 89.06 295 THR A C 1
ATOM 2357 O O . THR A 1 295 ? 0.295 0.875 -25.840 1.00 89.06 295 THR A O 1
ATOM 2360 N N . GLN A 1 296 ? -0.931 -0.598 -24.664 1.00 91.62 296 GLN A N 1
ATOM 2361 C CA . GLN A 1 296 ? 0.145 -1.529 -24.317 1.00 91.62 296 GLN A CA 1
ATOM 2362 C C . GLN A 1 296 ? 1.284 -0.865 -23.519 1.00 91.62 296 GLN A C 1
ATOM 2364 O O . GLN A 1 296 ? 2.418 -1.351 -23.503 1.00 91.62 296 GLN A O 1
ATOM 2369 N N . LEU A 1 297 ? 1.005 0.265 -22.861 1.00 94.31 297 LEU A N 1
ATOM 2370 C CA . LEU A 1 297 ? 1.976 0.974 -22.034 1.00 94.31 297 LEU A CA 1
ATOM 2371 C C . LEU A 1 297 ? 2.153 0.259 -20.696 1.00 94.31 297 LEU A C 1
ATOM 2373 O O . LEU A 1 297 ? 1.186 -0.068 -20.009 1.00 94.31 297 LEU A O 1
ATOM 2377 N N . CYS A 1 298 ? 3.407 0.055 -20.305 1.00 96.69 298 CYS A N 1
ATOM 2378 C CA . CYS A 1 298 ? 3.784 -0.558 -19.043 1.00 96.69 298 CYS A CA 1
ATOM 2379 C C . CYS A 1 298 ? 3.486 0.398 -17.883 1.00 96.69 298 CYS A C 1
ATOM 2381 O O . CYS A 1 298 ? 4.077 1.473 -17.780 1.00 96.69 298 CYS A O 1
ATOM 2383 N N . LYS A 1 299 ? 2.617 -0.022 -16.961 1.00 96.12 299 LYS A N 1
ATOM 2384 C CA . LYS A 1 299 ? 2.342 0.700 -15.712 1.00 96.12 299 LYS A CA 1
ATOM 2385 C C . LYS A 1 299 ? 3.274 0.255 -14.592 1.00 96.12 299 LYS A C 1
ATOM 2387 O O . LYS A 1 299 ? 3.706 1.092 -13.805 1.00 96.12 299 LYS A O 1
ATOM 2392 N N . GLY A 1 300 ? 3.638 -1.025 -14.544 1.00 97.69 300 GLY A N 1
ATOM 2393 C CA . GLY A 1 300 ? 4.534 -1.571 -13.527 1.00 97.69 300 GLY A CA 1
ATOM 2394 C C . GLY A 1 300 ? 4.974 -3.001 -13.818 1.00 97.69 300 GLY A C 1
ATOM 2395 O O . GLY A 1 300 ? 4.476 -3.650 -14.735 1.00 97.69 300 GLY A O 1
ATOM 2396 N N . ILE A 1 301 ? 5.930 -3.501 -13.040 1.00 98.31 301 ILE A N 1
ATOM 2397 C CA . ILE A 1 301 ? 6.492 -4.845 -13.192 1.00 98.31 301 ILE A CA 1
ATOM 2398 C C . ILE A 1 301 ? 6.700 -5.459 -11.815 1.00 98.31 301 ILE A C 1
ATOM 2400 O O . ILE A 1 301 ? 7.305 -4.845 -10.940 1.00 98.31 301 ILE A O 1
ATOM 2404 N N . MET A 1 302 ? 6.242 -6.692 -11.631 1.00 97.81 302 MET A N 1
ATOM 2405 C CA . MET A 1 302 ? 6.528 -7.491 -10.446 1.00 97.81 302 MET A CA 1
ATOM 2406 C C . MET A 1 302 ? 7.462 -8.642 -10.812 1.00 97.81 302 MET A C 1
ATOM 2408 O O . MET A 1 302 ? 7.087 -9.551 -11.552 1.00 97.81 302 MET A O 1
ATOM 2412 N N . PHE A 1 303 ? 8.669 -8.609 -10.262 1.00 97.62 303 PHE A N 1
ATOM 2413 C CA . PHE A 1 303 ? 9.671 -9.657 -10.390 1.00 97.62 303 PHE A CA 1
ATOM 2414 C C . PHE A 1 303 ? 9.545 -10.651 -9.245 1.00 97.62 303 PHE A C 1
ATOM 2416 O O . PHE A 1 303 ? 9.443 -10.259 -8.079 1.00 97.62 303 PHE A O 1
ATOM 2423 N N . ARG A 1 304 ? 9.608 -11.937 -9.581 1.00 97.12 304 ARG A N 1
ATOM 2424 C CA . ARG A 1 304 ? 9.791 -13.032 -8.632 1.00 97.12 304 ARG A CA 1
ATOM 2425 C C . ARG A 1 304 ? 11.147 -13.665 -8.892 1.00 97.12 304 ARG A C 1
ATOM 2427 O O . ARG A 1 304 ? 11.451 -14.010 -10.032 1.00 97.12 304 ARG A O 1
ATOM 2434 N N . TYR A 1 305 ? 11.927 -13.840 -7.838 1.00 96.88 305 TYR A N 1
ATOM 2435 C CA . TYR A 1 305 ? 13.283 -14.377 -7.910 1.00 96.88 305 TYR A CA 1
ATOM 2436 C C . TYR A 1 305 ? 13.288 -15.874 -7.593 1.00 96.88 305 TYR A C 1
ATOM 2438 O O . TYR A 1 305 ? 12.335 -16.393 -6.999 1.00 96.88 305 TYR A O 1
ATOM 2446 N N . HIS A 1 306 ? 14.348 -16.576 -7.999 1.00 95.31 306 HIS A N 1
ATOM 2447 C CA . HIS A 1 306 ? 14.496 -18.026 -7.781 1.00 95.31 306 HIS A CA 1
ATOM 2448 C C . HIS A 1 306 ? 14.474 -18.409 -6.304 1.00 95.31 306 HIS A C 1
ATOM 2450 O O . HIS A 1 306 ? 14.000 -19.476 -5.925 1.00 95.31 306 HIS A O 1
ATOM 2456 N N . ASP A 1 307 ? 14.933 -17.498 -5.461 1.00 92.50 307 ASP A N 1
ATOM 2457 C CA . ASP A 1 307 ? 14.978 -17.661 -4.021 1.00 92.50 307 ASP A CA 1
ATOM 2458 C C . ASP A 1 307 ? 13.571 -17.519 -3.369 1.00 92.50 307 ASP A C 1
ATOM 2460 O O . ASP A 1 307 ? 13.385 -17.768 -2.175 1.00 92.50 307 ASP A O 1
ATOM 2464 N N . GLY A 1 308 ? 12.548 -17.163 -4.152 1.00 92.31 308 GLY A N 1
ATOM 2465 C CA . GLY A 1 308 ? 11.158 -17.055 -3.726 1.00 92.31 308 GLY A CA 1
ATOM 2466 C C . GLY A 1 308 ? 10.748 -15.675 -3.209 1.00 92.31 308 GLY A C 1
ATOM 2467 O O . GLY A 1 308 ? 9.579 -15.510 -2.838 1.00 92.31 308 GLY A O 1
ATOM 2468 N N . VAL A 1 309 ? 11.642 -14.681 -3.188 1.00 94.50 309 VAL A N 1
ATOM 2469 C CA . VAL A 1 309 ? 11.261 -13.296 -2.869 1.00 94.50 309 VAL A CA 1
ATOM 2470 C C . VAL A 1 309 ? 10.658 -12.596 -4.084 1.00 94.50 309 VAL A C 1
ATOM 2472 O O . VAL A 1 309 ? 10.611 -13.128 -5.199 1.00 94.50 309 VAL A O 1
ATOM 2475 N N . SER A 1 310 ? 10.113 -11.399 -3.880 1.00 95.19 310 SER A N 1
ATOM 2476 C CA . SER A 1 310 ? 9.538 -10.606 -4.965 1.00 95.19 310 SER A CA 1
ATOM 2477 C C . SER A 1 310 ? 9.763 -9.118 -4.750 1.00 95.19 310 SER A C 1
ATOM 2479 O O . SER A 1 310 ? 9.790 -8.640 -3.618 1.00 95.19 310 SER A O 1
ATOM 2481 N N . ARG A 1 311 ? 9.892 -8.379 -5.852 1.00 95.88 311 ARG A N 1
ATOM 2482 C CA . ARG A 1 311 ? 9.939 -6.915 -5.864 1.00 95.88 311 ARG A CA 1
ATOM 2483 C C . ARG A 1 311 ? 9.015 -6.382 -6.942 1.00 95.88 311 ARG A C 1
ATOM 2485 O O . ARG A 1 311 ? 8.916 -6.971 -8.013 1.00 95.88 311 ARG A O 1
ATOM 2492 N N . ALA A 1 312 ? 8.362 -5.268 -6.655 1.00 97.31 312 ALA A N 1
ATOM 2493 C CA . ALA A 1 312 ? 7.520 -4.570 -7.608 1.00 97.31 312 ALA A CA 1
ATOM 2494 C C . ALA A 1 312 ? 8.104 -3.188 -7.905 1.00 97.31 312 ALA A C 1
ATOM 2496 O O . ALA A 1 312 ? 8.663 -2.535 -7.022 1.00 97.31 312 ALA A O 1
ATOM 2497 N N . VAL A 1 313 ? 7.980 -2.769 -9.158 1.00 97.56 313 VAL A N 1
ATOM 2498 C CA . VAL A 1 313 ? 8.372 -1.448 -9.641 1.00 97.56 313 VAL A CA 1
ATOM 2499 C C . VAL A 1 313 ? 7.243 -0.816 -10.453 1.00 97.56 313 VAL A C 1
ATOM 2501 O O . VAL A 1 313 ? 6.436 -1.521 -11.061 1.00 97.56 313 VAL A O 1
ATOM 2504 N N . GLY A 1 314 ? 7.176 0.512 -10.460 1.00 96.62 314 GLY A N 1
ATOM 2505 C CA . GLY A 1 314 ? 6.089 1.270 -11.071 1.00 96.62 314 GLY A CA 1
ATOM 2506 C C . GLY A 1 314 ? 4.750 1.082 -10.348 1.00 96.62 314 GLY A C 1
ATOM 2507 O O . GLY A 1 314 ? 4.686 0.743 -9.164 1.00 96.62 314 GLY A O 1
ATOM 2508 N N . GLN A 1 315 ? 3.662 1.291 -11.084 1.00 96.00 315 GLN A N 1
ATOM 2509 C CA . GLN A 1 315 ? 2.287 1.136 -10.622 1.00 96.00 315 GLN A CA 1
ATOM 2510 C C . GLN A 1 315 ? 1.757 -0.274 -10.905 1.00 96.00 315 GLN A C 1
ATOM 2512 O O . GLN A 1 315 ? 1.106 -0.521 -11.915 1.00 96.00 315 GLN A O 1
ATOM 2517 N N . CYS A 1 316 ? 2.028 -1.216 -10.002 1.00 96.88 316 CYS A N 1
ATOM 2518 C CA . CYS A 1 316 ? 1.473 -2.570 -10.085 1.00 96.88 316 CYS A CA 1
ATOM 2519 C C . CYS A 1 316 ? 0.073 -2.627 -9.446 1.00 96.88 316 CYS A C 1
ATOM 2521 O O . CYS A 1 316 ? -0.048 -2.885 -8.246 1.00 96.88 316 CYS A O 1
ATOM 2523 N N . ARG A 1 317 ? -1.000 -2.400 -10.217 1.00 96.31 317 ARG A N 1
ATOM 2524 C CA . ARG A 1 317 ? -2.383 -2.488 -9.706 1.00 96.31 317 ARG A CA 1
ATOM 2525 C C . ARG A 1 317 ? -2.884 -3.931 -9.778 1.00 96.31 317 ARG A C 1
ATOM 2527 O O . ARG A 1 317 ? -3.509 -4.364 -10.746 1.00 96.31 317 ARG A O 1
ATOM 2534 N N . VAL A 1 318 ? -2.540 -4.701 -8.749 1.00 96.31 318 VAL A N 1
ATOM 2535 C CA . VAL A 1 318 ? -2.822 -6.142 -8.663 1.00 96.31 318 VAL A CA 1
ATOM 2536 C C . VAL A 1 318 ? -4.319 -6.430 -8.783 1.00 96.31 318 VAL A C 1
ATOM 2538 O O . VAL A 1 318 ? -5.120 -5.820 -8.079 1.00 96.31 318 VAL A O 1
ATOM 2541 N N . ASN A 1 319 ? -4.667 -7.382 -9.659 1.00 96.06 319 ASN A N 1
ATOM 2542 C CA . ASN A 1 319 ? -6.041 -7.786 -9.992 1.00 96.06 319 ASN A CA 1
ATOM 2543 C C . ASN A 1 319 ? -6.915 -6.654 -10.571 1.00 96.06 319 ASN A C 1
ATOM 2545 O O . ASN A 1 319 ? -8.138 -6.753 -10.543 1.00 96.06 319 ASN A O 1
ATOM 2549 N N . VAL A 1 320 ? -6.290 -5.593 -11.095 1.00 95.94 320 VAL A N 1
ATOM 2550 C CA . VAL A 1 320 ? -6.966 -4.462 -11.748 1.00 95.94 320 VAL A CA 1
ATOM 2551 C C . VAL A 1 320 ? -6.463 -4.287 -13.176 1.00 95.94 320 VAL A C 1
ATOM 2553 O O . VAL A 1 320 ? -7.257 -4.371 -14.105 1.00 95.94 320 VAL A O 1
ATOM 2556 N N . ASP A 1 321 ? -5.159 -4.057 -13.352 1.00 96.25 321 ASP A N 1
ATOM 2557 C CA . ASP A 1 321 ? -4.579 -3.856 -14.683 1.00 96.25 321 ASP A CA 1
ATOM 2558 C C . ASP A 1 321 ? -4.394 -5.200 -15.408 1.00 96.25 321 ASP A C 1
ATOM 2560 O O . ASP A 1 321 ? -4.196 -6.246 -14.775 1.00 96.25 321 ASP A O 1
ATOM 2564 N N . ALA A 1 322 ? -4.400 -5.167 -16.744 1.00 97.06 322 ALA A N 1
ATOM 2565 C CA . ALA A 1 322 ? -4.057 -6.323 -17.562 1.00 97.06 322 ALA A CA 1
ATOM 2566 C C . ALA A 1 322 ? -2.606 -6.752 -17.294 1.00 97.06 322 ALA A C 1
ATOM 2568 O O . ALA A 1 322 ? -1.729 -5.926 -17.016 1.00 97.06 322 ALA A O 1
ATOM 2569 N N . THR A 1 323 ? -2.341 -8.064 -17.349 1.00 97.19 323 THR A N 1
ATOM 2570 C CA . THR A 1 323 ? -1.010 -8.593 -17.020 1.00 97.19 323 THR A CA 1
ATOM 2571 C C . THR A 1 323 ? -0.493 -9.608 -18.021 1.00 97.19 323 THR A C 1
ATOM 2573 O O . THR A 1 323 ? -1.252 -10.386 -18.593 1.00 97.19 323 THR A O 1
ATOM 2576 N N . LYS A 1 324 ? 0.829 -9.613 -18.209 1.00 96.19 324 LYS A N 1
ATOM 2577 C CA . LYS A 1 324 ? 1.564 -10.621 -18.975 1.00 96.19 324 LYS A CA 1
ATOM 2578 C C . LYS A 1 324 ? 2.616 -11.238 -18.067 1.00 96.19 324 LYS A C 1
ATOM 2580 O O . LYS A 1 324 ? 3.437 -10.520 -17.499 1.00 96.19 324 LYS A O 1
ATOM 2585 N N . LEU A 1 325 ? 2.571 -12.557 -17.912 1.00 96.75 325 LEU A N 1
ATOM 2586 C CA . LEU A 1 325 ? 3.566 -13.319 -17.164 1.00 96.75 325 LEU A CA 1
ATOM 2587 C C . LEU A 1 325 ? 4.588 -13.895 -18.143 1.00 96.75 325 LEU A C 1
ATOM 2589 O O . LEU A 1 325 ? 4.201 -14.477 -19.151 1.00 96.75 325 LEU A O 1
ATOM 2593 N N . VAL A 1 326 ? 5.869 -13.732 -17.829 1.00 96.25 326 VAL A N 1
ATOM 2594 C CA . VAL A 1 326 ? 6.988 -14.321 -18.572 1.00 96.25 326 VAL A CA 1
ATOM 2595 C C . VAL A 1 326 ? 7.822 -15.141 -17.597 1.00 96.25 326 VAL A C 1
ATOM 2597 O O . VAL A 1 326 ? 8.202 -14.636 -16.531 1.00 96.25 326 VAL A O 1
ATOM 2600 N N . SER A 1 327 ? 8.072 -16.400 -17.941 1.00 95.75 327 SER A N 1
ATOM 2601 C CA . SER A 1 327 ? 8.807 -17.347 -17.102 1.00 95.75 327 SER A CA 1
ATOM 2602 C C . SER A 1 327 ? 10.249 -17.433 -17.575 1.00 95.75 327 SER A C 1
ATOM 2604 O O . SER A 1 327 ? 10.500 -17.471 -18.770 1.00 95.75 327 SER A O 1
ATOM 2606 N N . GLN A 1 328 ? 11.198 -17.462 -16.638 1.00 93.94 328 GLN A N 1
ATOM 2607 C CA . GLN A 1 328 ? 12.635 -17.552 -16.928 1.00 93.94 328 GLN A CA 1
ATOM 2608 C C . GLN A 1 328 ? 13.089 -16.589 -18.043 1.00 93.94 328 GLN A C 1
ATOM 2610 O O . GLN A 1 328 ? 13.684 -17.017 -19.034 1.00 93.94 328 GLN A O 1
ATOM 2615 N N . PRO A 1 329 ? 12.789 -15.280 -17.922 1.00 95.25 329 PRO A N 1
ATOM 2616 C CA . PRO A 1 329 ? 13.197 -14.330 -18.943 1.00 95.25 329 PRO A CA 1
ATOM 2617 C C . PRO A 1 329 ? 14.728 -14.314 -19.062 1.00 95.25 329 PRO A C 1
ATOM 2619 O O . PRO A 1 329 ? 15.435 -14.465 -18.071 1.00 95.25 329 PRO A O 1
ATOM 2622 N N . LEU A 1 330 ? 15.246 -14.105 -20.272 1.00 92.06 330 LEU A N 1
ATOM 2623 C CA . LEU A 1 330 ? 16.686 -13.987 -20.541 1.00 92.06 330 LEU A CA 1
ATOM 2624 C C . LEU A 1 330 ? 17.104 -12.540 -20.810 1.00 92.06 330 LEU A C 1
ATOM 2626 O O . LEU A 1 330 ? 18.249 -12.146 -20.564 1.00 92.06 330 LEU A O 1
ATOM 2630 N N . ARG A 1 331 ? 16.177 -11.740 -21.345 1.00 92.69 331 ARG A N 1
ATOM 2631 C CA . ARG A 1 331 ? 16.406 -10.338 -21.697 1.00 92.69 331 ARG A CA 1
ATOM 2632 C C . ARG A 1 331 ? 15.266 -9.450 -21.244 1.00 92.69 331 ARG A C 1
ATOM 2634 O O . ARG A 1 331 ? 14.097 -9.830 -21.311 1.00 92.69 331 ARG A O 1
ATOM 2641 N N . PHE A 1 332 ? 15.644 -8.242 -20.850 1.00 94.81 332 PHE A N 1
ATOM 2642 C CA . PHE A 1 332 ? 14.744 -7.139 -20.570 1.00 94.81 332 PHE A CA 1
ATOM 2643 C C . PHE A 1 332 ? 14.870 -6.110 -21.687 1.00 94.81 332 PHE A C 1
ATOM 2645 O O . PHE A 1 332 ? 15.941 -5.535 -21.883 1.00 94.81 332 PHE A O 1
ATOM 2652 N N . CYS A 1 333 ? 13.786 -5.894 -22.421 1.00 94.50 333 CYS A N 1
ATOM 2653 C CA . CYS A 1 333 ? 13.722 -4.918 -23.494 1.00 94.50 333 CYS A CA 1
ATOM 2654 C C . CYS A 1 333 ? 12.686 -3.853 -23.155 1.00 94.50 333 CYS A C 1
ATOM 2656 O O . CYS A 1 333 ? 11.577 -4.168 -22.716 1.00 94.50 333 CYS A O 1
ATOM 2658 N N . TYR A 1 334 ? 13.033 -2.594 -23.381 1.00 94.81 334 TYR A N 1
ATOM 2659 C CA . TYR A 1 334 ? 12.121 -1.482 -23.178 1.00 94.81 334 TYR A CA 1
ATOM 2660 C C . TYR A 1 334 ? 12.280 -0.429 -24.267 1.00 94.81 334 TYR A C 1
ATOM 2662 O O . TYR A 1 334 ? 13.344 -0.284 -24.866 1.00 94.81 334 TYR A O 1
ATOM 2670 N N . ARG A 1 335 ? 11.207 0.314 -24.504 1.00 93.81 335 ARG A N 1
ATOM 2671 C CA . ARG A 1 335 ? 11.185 1.497 -25.359 1.00 93.81 335 ARG A CA 1
ATOM 2672 C C . ARG A 1 335 ? 10.552 2.637 -24.586 1.00 93.81 335 ARG A C 1
ATOM 2674 O O . ARG A 1 335 ? 9.537 2.435 -23.919 1.00 93.81 335 ARG A O 1
ATOM 2681 N N . ILE A 1 336 ? 11.155 3.813 -24.685 1.00 92.62 336 ILE A N 1
ATOM 2682 C CA . ILE A 1 336 ? 10.617 5.046 -24.118 1.00 92.62 336 ILE A CA 1
ATOM 2683 C C . ILE A 1 336 ? 10.059 5.858 -25.277 1.00 92.62 336 ILE A C 1
ATOM 2685 O O . ILE A 1 336 ? 10.786 6.157 -26.219 1.00 92.62 336 ILE A O 1
ATOM 2689 N N . ASN A 1 337 ? 8.775 6.185 -25.211 1.00 90.44 337 ASN A N 1
ATOM 2690 C CA . ASN A 1 337 ? 8.128 7.054 -26.180 1.00 90.44 337 ASN A CA 1
ATOM 2691 C C . ASN A 1 337 ? 7.900 8.422 -25.538 1.00 90.44 337 ASN A C 1
ATOM 2693 O O . ASN A 1 337 ? 7.458 8.504 -24.385 1.00 90.44 337 ASN A O 1
ATOM 2697 N N . GLU A 1 338 ? 8.159 9.479 -26.299 1.00 86.81 338 GLU A N 1
ATOM 2698 C CA . GLU A 1 338 ? 7.711 10.819 -25.942 1.00 86.81 338 GLU A CA 1
ATOM 2699 C C . GLU A 1 338 ? 6.181 10.858 -25.971 1.00 86.81 338 GLU A C 1
ATOM 2701 O O . GLU A 1 338 ? 5.531 10.319 -26.868 1.00 86.81 338 GLU A O 1
ATOM 2706 N N . ALA A 1 339 ? 5.606 11.458 -24.941 1.00 76.44 339 ALA A N 1
ATOM 2707 C CA . ALA A 1 339 ? 4.176 11.613 -24.772 1.00 76.44 339 ALA A CA 1
ATOM 2708 C C . ALA A 1 339 ? 3.876 13.029 -24.277 1.00 76.44 339 ALA A C 1
ATOM 2710 O O . ALA A 1 339 ? 4.773 13.791 -23.913 1.00 76.44 339 ALA A O 1
ATOM 2711 N N . CYS A 1 340 ? 2.594 13.365 -24.224 1.00 76.69 340 CYS A N 1
ATOM 2712 C CA . CYS A 1 340 ? 2.123 14.528 -23.491 1.00 76.69 340 CYS A CA 1
ATOM 2713 C C . CYS A 1 340 ? 1.362 14.057 -22.256 1.00 76.69 340 CYS A C 1
ATOM 2715 O O . CYS A 1 340 ? 0.587 13.102 -22.337 1.00 76.69 340 CYS A O 1
ATOM 2717 N N . ASP A 1 341 ? 1.552 14.735 -21.128 1.00 76.88 341 ASP A N 1
ATOM 2718 C CA . ASP A 1 341 ? 0.678 14.543 -19.978 1.00 76.88 341 ASP A CA 1
ATOM 2719 C C . ASP A 1 341 ? -0.722 15.130 -20.250 1.00 76.88 341 ASP A C 1
ATOM 2721 O O . ASP A 1 341 ? -1.004 15.741 -21.291 1.00 76.88 341 ASP A O 1
ATOM 2725 N N . ARG A 1 342 ? -1.626 14.988 -19.279 1.00 73.94 342 ARG A N 1
ATOM 2726 C CA . ARG A 1 342 ? -2.991 15.527 -19.383 1.00 73.94 342 ARG A CA 1
ATOM 2727 C C . ARG A 1 342 ? -3.053 17.060 -19.477 1.00 73.94 342 ARG A C 1
ATOM 2729 O O . ARG A 1 342 ? -4.093 17.603 -19.846 1.00 73.94 342 ARG A O 1
ATOM 2736 N N . TYR A 1 343 ? -1.970 17.748 -19.123 1.00 76.38 343 TYR A N 1
ATOM 2737 C CA . TYR A 1 343 ? -1.806 19.198 -19.182 1.00 76.38 343 TYR A CA 1
ATOM 2738 C C . TYR A 1 343 ? -1.029 19.645 -20.431 1.00 76.38 343 TYR A C 1
ATOM 2740 O O . TYR A 1 343 ? -0.712 20.827 -20.558 1.00 76.38 343 TYR A O 1
ATOM 2748 N N . ARG A 1 344 ? -0.780 18.726 -21.379 1.00 76.38 344 ARG A N 1
ATOM 2749 C CA . ARG A 1 344 ? -0.019 18.936 -22.621 1.00 76.38 344 ARG A CA 1
ATOM 2750 C C . ARG A 1 344 ? 1.447 19.325 -22.398 1.00 76.38 344 ARG A C 1
ATOM 2752 O O . ARG A 1 344 ? 2.039 19.995 -23.239 1.00 76.38 344 ARG A O 1
ATOM 2759 N N . GLN A 1 345 ? 2.029 18.902 -21.283 1.00 78.94 345 GLN A N 1
ATOM 2760 C CA . GLN A 1 345 ? 3.455 19.026 -20.998 1.00 78.94 345 GLN A CA 1
ATOM 2761 C C . GLN A 1 345 ? 4.201 17.766 -21.441 1.00 78.94 345 GLN A C 1
ATOM 2763 O O . GLN A 1 345 ? 3.608 16.693 -21.550 1.00 78.94 345 GLN A O 1
ATOM 2768 N N . ALA A 1 346 ? 5.505 17.894 -21.690 1.00 81.00 346 ALA A N 1
ATOM 2769 C CA . ALA A 1 346 ? 6.342 16.775 -22.107 1.00 81.00 346 ALA A CA 1
ATOM 2770 C C . ALA A 1 346 ? 6.354 15.663 -21.043 1.00 81.00 346 ALA A C 1
ATOM 2772 O O . ALA A 1 346 ? 6.762 15.872 -19.899 1.00 81.00 346 ALA A O 1
ATOM 2773 N N . ALA A 1 347 ? 5.933 14.470 -21.446 1.00 85.06 347 ALA A N 1
ATOM 2774 C CA . ALA A 1 347 ? 5.881 13.269 -20.632 1.00 85.06 347 ALA A CA 1
ATOM 2775 C C . ALA A 1 347 ? 6.569 12.107 -21.352 1.00 85.06 347 ALA A C 1
ATOM 2777 O O . ALA A 1 347 ? 6.915 12.180 -22.529 1.00 85.06 347 ALA A O 1
ATOM 2778 N N . HIS A 1 348 ? 6.763 11.014 -20.627 1.00 89.94 348 HIS A N 1
ATOM 2779 C CA . HIS A 1 348 ? 7.347 9.798 -21.162 1.00 89.94 348 HIS A CA 1
ATOM 2780 C C . HIS A 1 348 ? 6.418 8.631 -20.871 1.00 89.94 348 HIS A C 1
ATOM 2782 O O . HIS A 1 348 ? 5.782 8.554 -19.818 1.00 89.94 348 HIS A O 1
ATOM 2788 N N . SER A 1 349 ? 6.350 7.696 -21.803 1.00 91.56 349 SER A N 1
ATOM 2789 C CA . SER A 1 349 ? 5.664 6.428 -21.605 1.00 91.56 349 SER A CA 1
ATOM 2790 C C . SER A 1 349 ? 6.609 5.287 -21.928 1.00 91.56 349 SER A C 1
ATOM 2792 O O . SER A 1 349 ? 7.452 5.401 -22.818 1.00 91.56 349 SER A O 1
ATOM 2794 N N . VAL A 1 350 ? 6.492 4.185 -21.193 1.00 94.06 350 VAL A N 1
ATOM 2795 C CA . VAL A 1 350 ? 7.374 3.036 -21.381 1.00 94.06 350 VAL A CA 1
ATOM 2796 C C . VAL A 1 350 ? 6.585 1.849 -21.895 1.00 94.06 350 VAL A C 1
ATOM 2798 O O . VAL A 1 350 ? 5.514 1.528 -21.389 1.00 94.06 350 VAL A O 1
ATOM 2801 N N . GLN A 1 351 ? 7.146 1.159 -22.878 1.00 95.06 351 GLN A N 1
ATOM 2802 C CA . GLN A 1 351 ? 6.725 -0.179 -23.274 1.00 95.06 351 GLN A CA 1
ATOM 2803 C C . GLN A 1 351 ? 7.814 -1.164 -22.889 1.00 95.06 351 GLN A C 1
ATOM 2805 O O . GLN A 1 351 ? 9.000 -0.866 -23.020 1.00 95.06 351 GLN A O 1
ATOM 2810 N N . VAL A 1 352 ? 7.410 -2.331 -22.396 1.00 95.00 352 VAL A N 1
ATOM 2811 C CA . VAL A 1 352 ? 8.331 -3.355 -21.903 1.00 95.00 352 VAL A CA 1
ATOM 2812 C C . VAL A 1 352 ? 7.970 -4.693 -22.511 1.00 95.00 352 VAL A C 1
ATOM 2814 O O . VAL A 1 352 ? 6.802 -5.062 -22.602 1.00 95.00 352 VAL A O 1
ATOM 2817 N N . THR A 1 353 ? 8.995 -5.451 -22.872 1.00 93.12 353 THR A N 1
ATOM 2818 C CA . THR A 1 353 ? 8.866 -6.861 -23.209 1.00 93.12 353 THR A CA 1
ATOM 2819 C C . THR A 1 353 ? 10.028 -7.639 -22.611 1.00 93.12 353 THR A C 1
ATOM 2821 O O . THR A 1 353 ? 11.174 -7.190 -22.618 1.00 93.12 353 THR A O 1
ATOM 2824 N N . LEU A 1 354 ? 9.728 -8.824 -22.088 1.00 92.00 354 LEU A N 1
ATOM 2825 C CA . LEU A 1 354 ? 10.738 -9.789 -21.677 1.00 92.00 354 LEU A CA 1
ATOM 2826 C C . LEU A 1 354 ? 10.745 -10.943 -22.677 1.00 92.00 354 LEU A C 1
ATOM 2828 O O . LEU A 1 354 ? 9.685 -11.348 -23.156 1.00 92.00 354 LEU A O 1
ATOM 2832 N N . GLN A 1 355 ? 11.936 -11.428 -23.018 1.00 86.88 355 GLN A N 1
ATOM 2833 C CA . GLN A 1 355 ? 12.125 -12.494 -24.004 1.00 86.88 355 GLN A CA 1
ATOM 2834 C C . GLN A 1 355 ? 12.622 -13.775 -23.321 1.00 86.88 355 GLN A C 1
ATOM 2836 O O . GLN A 1 355 ? 13.554 -13.712 -22.517 1.00 86.88 355 GLN A O 1
ATOM 2841 N N . GLU A 1 356 ? 12.012 -14.912 -23.665 1.00 79.88 356 GLU A N 1
ATOM 2842 C CA . GLU A 1 356 ? 12.398 -16.268 -23.219 1.00 79.88 356 GLU A CA 1
ATOM 2843 C C . GLU A 1 356 ? 13.372 -16.941 -24.209 1.00 79.88 356 GLU A C 1
ATOM 2845 O O . GLU A 1 356 ? 14.183 -17.780 -23.835 1.00 79.88 356 GLU A O 1
ATOM 2850 N N . GLU A 1 357 ? 13.323 -16.535 -25.480 1.00 72.06 357 GLU A N 1
ATOM 2851 C CA . GLU A 1 357 ? 14.098 -17.096 -26.593 1.00 72.06 357 GLU A CA 1
ATOM 2852 C C . GLU A 1 357 ? 15.326 -16.236 -26.963 1.00 72.06 357 GLU A C 1
ATOM 2854 O O . GLU A 1 357 ? 15.455 -15.097 -26.492 1.00 72.06 357 GLU A O 1
ATOM 2859 N N . PRO A 1 358 ? 16.239 -16.735 -27.830 1.00 66.19 358 PRO A N 1
ATOM 2860 C CA . PRO A 1 358 ? 17.311 -15.929 -28.406 1.00 66.19 358 PRO A CA 1
ATOM 2861 C C . PRO A 1 358 ? 16.779 -14.614 -28.981 1.00 66.19 358 PRO A C 1
ATOM 2863 O O . PRO A 1 358 ? 15.683 -14.563 -29.537 1.00 66.19 358 PRO A O 1
ATOM 2866 N N . HIS A 1 359 ? 17.569 -13.548 -28.834 1.00 67.00 359 HIS A N 1
ATOM 2867 C CA . HIS A 1 359 ? 17.124 -12.180 -29.086 1.00 67.00 359 HIS A CA 1
ATOM 2868 C C . HIS A 1 359 ? 16.470 -12.015 -30.459 1.00 67.00 359 HIS A C 1
ATOM 2870 O O . HIS A 1 359 ? 17.157 -11.982 -31.482 1.00 67.00 359 HIS A O 1
ATOM 2876 N N . ARG A 1 360 ? 15.147 -11.833 -30.470 1.00 66.19 360 ARG A N 1
ATOM 2877 C CA . ARG A 1 360 ? 14.451 -11.335 -31.654 1.00 66.19 360 ARG A CA 1
ATOM 2878 C C . ARG A 1 360 ? 14.750 -9.847 -31.744 1.00 66.19 360 ARG A C 1
ATOM 2880 O O . ARG A 1 360 ? 14.519 -9.121 -30.775 1.00 66.19 360 ARG A O 1
ATOM 2887 N N . GLN A 1 361 ? 15.313 -9.414 -32.871 1.00 67.06 361 GLN A N 1
ATOM 2888 C CA . GLN A 1 361 ? 15.543 -7.994 -33.111 1.00 67.06 361 GLN A CA 1
ATOM 2889 C C . GLN A 1 361 ? 14.211 -7.256 -33.009 1.00 67.06 361 GLN A C 1
ATOM 2891 O O . GLN A 1 361 ? 13.233 -7.606 -33.671 1.00 67.06 361 GLN A O 1
ATOM 2896 N N . HIS A 1 362 ? 14.180 -6.255 -32.140 1.00 75.56 362 HIS A N 1
ATOM 2897 C CA . HIS A 1 362 ? 13.101 -5.289 -32.123 1.00 75.56 362 HIS A CA 1
ATOM 2898 C C . HIS A 1 362 ? 13.359 -4.217 -33.183 1.00 75.56 362 HIS A C 1
ATOM 2900 O O . HIS A 1 362 ? 14.499 -4.012 -33.602 1.00 75.56 362 HIS A O 1
ATOM 2906 N N . GLY A 1 363 ? 12.291 -3.541 -33.611 1.00 76.31 363 GLY A N 1
ATOM 2907 C CA . GLY A 1 363 ? 12.413 -2.352 -34.449 1.00 76.31 363 GLY A CA 1
ATOM 2908 C C . GLY A 1 363 ? 13.140 -1.208 -33.733 1.00 76.31 363 GLY A C 1
ATOM 2909 O O . GLY A 1 363 ? 13.559 -1.326 -32.580 1.00 76.31 363 GLY A O 1
ATOM 2910 N N . GLU A 1 364 ? 13.260 -0.079 -34.419 1.00 81.19 364 GLU A N 1
ATOM 2911 C CA . GLU A 1 364 ? 13.945 1.112 -33.914 1.00 81.19 364 GLU A CA 1
ATOM 2912 C C . GLU A 1 364 ? 13.380 1.607 -32.560 1.00 81.19 364 GLU A C 1
ATOM 2914 O O . GLU A 1 364 ? 12.181 1.496 -32.274 1.00 81.19 364 GLU A O 1
ATOM 2919 N N . GLY A 1 365 ? 14.264 2.131 -31.702 1.00 85.44 365 GLY A N 1
ATOM 2920 C CA . GLY A 1 365 ? 13.920 2.722 -30.400 1.00 85.44 365 GLY A CA 1
ATOM 2921 C C . GLY A 1 365 ? 13.851 1.755 -29.210 1.00 85.44 365 GLY A C 1
ATOM 2922 O O . GLY A 1 365 ? 13.607 2.195 -28.087 1.00 85.44 365 GLY A O 1
ATOM 2923 N N . TRP A 1 366 ? 14.066 0.453 -29.414 1.00 92.12 366 TRP A N 1
ATOM 2924 C CA . TRP A 1 366 ? 14.127 -0.525 -28.323 1.00 92.12 366 TRP A CA 1
ATOM 2925 C C . TRP A 1 366 ? 15.544 -0.692 -27.769 1.00 92.12 366 TRP A C 1
ATOM 2927 O O . TRP A 1 366 ? 16.490 -0.961 -28.508 1.00 92.12 366 TRP A O 1
ATOM 2937 N N . SER A 1 367 ? 15.661 -0.633 -26.446 1.00 91.38 367 SER A N 1
ATOM 2938 C CA . SER A 1 367 ? 16.877 -0.938 -25.693 1.00 91.38 367 SER A CA 1
ATOM 2939 C C . SER A 1 367 ? 16.731 -2.293 -25.014 1.00 91.38 367 SER A C 1
ATOM 2941 O O . SER A 1 367 ? 15.792 -2.507 -24.248 1.00 91.38 367 SER A O 1
ATOM 2943 N N . CYS A 1 368 ? 17.656 -3.215 -25.285 1.00 91.81 368 CYS A N 1
ATOM 2944 C CA . CYS A 1 368 ? 17.608 -4.588 -24.784 1.00 91.81 368 CYS A CA 1
ATOM 2945 C C . CYS A 1 368 ? 18.858 -4.952 -23.994 1.00 91.81 368 CYS A C 1
ATOM 2947 O O . CYS A 1 368 ? 19.978 -4.887 -24.499 1.00 91.81 368 CYS A O 1
ATOM 2949 N N . HIS A 1 369 ? 18.646 -5.436 -22.776 1.00 91.12 369 HIS A N 1
ATOM 2950 C CA . HIS A 1 369 ? 19.701 -5.751 -21.826 1.00 91.12 369 HIS A CA 1
ATOM 2951 C C . HIS A 1 369 ? 19.565 -7.191 -21.337 1.00 91.12 369 HIS A C 1
ATOM 2953 O O . HIS A 1 369 ? 18.471 -7.760 -21.289 1.00 91.12 369 HIS A O 1
ATOM 2959 N N . ARG A 1 370 ? 20.697 -7.793 -20.959 1.00 92.69 370 ARG A N 1
ATOM 2960 C CA . ARG A 1 370 ? 20.671 -8.989 -20.111 1.00 92.69 370 ARG A CA 1
ATOM 2961 C C . ARG A 1 370 ? 20.076 -8.612 -18.754 1.00 92.69 370 ARG A C 1
ATOM 2963 O O . ARG A 1 370 ? 20.120 -7.450 -18.360 1.00 92.69 370 ARG A O 1
ATOM 2970 N N . LEU A 1 371 ? 19.541 -9.598 -18.048 1.00 93.75 371 LEU A N 1
ATOM 2971 C CA . LEU A 1 371 ? 18.975 -9.423 -16.714 1.00 93.75 371 LEU A CA 1
ATOM 2972 C C . LEU A 1 371 ? 20.070 -9.292 -15.648 1.00 93.75 371 LEU A C 1
ATOM 2974 O O . LEU A 1 371 ? 20.316 -10.189 -14.851 1.00 93.75 371 LEU A O 1
ATOM 2978 N N . VAL A 1 372 ? 20.771 -8.164 -15.691 1.00 94.06 372 VAL A N 1
ATOM 2979 C CA . VAL A 1 372 ? 21.856 -7.795 -14.780 1.00 94.06 372 VAL A CA 1
ATOM 2980 C C . VAL A 1 372 ? 21.700 -6.328 -14.384 1.00 94.06 372 VAL A C 1
ATOM 2982 O O . VAL A 1 372 ? 21.042 -5.562 -15.088 1.00 94.06 372 VAL A O 1
ATOM 2985 N N . GLY A 1 373 ? 22.281 -5.954 -13.246 1.00 93.56 373 GLY A N 1
ATOM 2986 C CA . GLY A 1 373 ? 22.173 -4.602 -12.703 1.00 93.56 373 GLY A CA 1
ATOM 2987 C C . GLY A 1 373 ? 20.865 -4.338 -11.948 1.00 93.56 373 GLY A C 1
ATOM 2988 O O . GLY A 1 373 ? 20.147 -5.255 -11.533 1.00 93.56 373 GLY A O 1
ATOM 2989 N N . MET A 1 374 ? 20.577 -3.055 -11.750 1.00 93.50 374 MET A N 1
ATOM 2990 C CA . MET A 1 374 ? 19.442 -2.516 -11.011 1.00 93.50 374 MET A CA 1
ATOM 2991 C C . MET A 1 374 ? 18.523 -1.740 -11.953 1.00 93.50 374 MET A C 1
ATOM 2993 O O . MET A 1 374 ? 18.918 -0.741 -12.555 1.00 93.50 374 MET A O 1
ATOM 2997 N N . LEU A 1 375 ? 17.270 -2.174 -12.046 1.00 95.44 375 LEU A N 1
ATOM 2998 C CA . LEU A 1 375 ? 16.221 -1.447 -12.743 1.00 95.44 375 LEU A CA 1
ATOM 2999 C C . LEU A 1 375 ? 15.718 -0.306 -11.856 1.00 95.44 375 LEU A C 1
ATOM 3001 O O . LEU A 1 375 ? 15.195 -0.550 -10.767 1.00 95.44 375 LEU A O 1
ATOM 3005 N N . ASN A 1 376 ? 15.815 0.924 -12.349 1.00 93.62 376 ASN A N 1
ATOM 3006 C CA . ASN A 1 376 ? 15.177 2.097 -11.767 1.00 93.62 376 ASN A CA 1
ATOM 3007 C C . ASN A 1 376 ? 13.925 2.430 -12.581 1.00 93.62 376 ASN A C 1
ATOM 3009 O O . ASN A 1 376 ? 14.013 2.754 -13.766 1.00 93.62 376 ASN A O 1
ATOM 3013 N N . PHE A 1 377 ? 12.761 2.372 -11.940 1.00 94.56 377 PHE A N 1
ATOM 3014 C CA . PHE A 1 377 ? 11.491 2.745 -12.553 1.00 94.56 377 PHE A CA 1
ATOM 3015 C C . PHE A 1 377 ? 10.996 4.036 -11.912 1.00 94.56 377 PHE A C 1
ATOM 3017 O O . PHE A 1 377 ? 10.591 4.052 -10.742 1.00 94.56 377 PHE A O 1
ATOM 3024 N N . TRP A 1 378 ? 11.026 5.103 -12.700 1.00 93.25 378 TRP A N 1
ATOM 3025 C CA . TRP A 1 378 ? 10.513 6.419 -12.358 1.00 93.25 378 TRP A CA 1
ATOM 3026 C C . TRP A 1 378 ? 9.100 6.584 -12.882 1.00 93.25 378 TRP A C 1
ATOM 3028 O O . TRP A 1 378 ? 8.797 6.162 -13.998 1.00 93.25 378 TRP A O 1
ATOM 3038 N N . PHE A 1 379 ? 8.232 7.197 -12.089 1.00 93.12 379 PHE A N 1
ATOM 3039 C CA . PHE A 1 379 ? 6.841 7.356 -12.482 1.00 93.12 379 PHE A CA 1
ATOM 3040 C C . PHE A 1 379 ? 6.154 8.507 -11.757 1.00 93.12 379 PHE A C 1
ATOM 3042 O O . PHE A 1 379 ? 6.514 8.872 -10.641 1.00 93.12 379 PHE A O 1
ATOM 3049 N N . THR A 1 380 ? 5.141 9.052 -12.414 1.00 91.38 380 THR A N 1
ATOM 3050 C CA . THR A 1 380 ? 4.121 9.966 -11.891 1.00 91.38 380 THR A CA 1
ATOM 3051 C C . THR A 1 380 ? 2.748 9.382 -12.274 1.00 91.38 380 THR A C 1
ATOM 3053 O O . THR A 1 380 ? 2.696 8.275 -12.829 1.00 91.38 380 THR A O 1
ATOM 3056 N N . PRO A 1 381 ? 1.612 10.051 -11.997 1.00 88.81 381 PRO A N 1
ATOM 3057 C CA . PRO A 1 381 ? 0.322 9.596 -12.517 1.00 88.81 381 PRO A CA 1
ATOM 3058 C C . PRO A 1 381 ? 0.292 9.452 -14.048 1.00 88.81 381 PRO A C 1
ATOM 3060 O O . PRO A 1 381 ? -0.313 8.504 -14.547 1.00 88.81 381 PRO A O 1
ATOM 3063 N N . ASP A 1 382 ? 0.980 10.348 -14.767 1.00 87.06 382 ASP A N 1
ATOM 3064 C CA . ASP A 1 382 ? 0.869 10.491 -16.228 1.00 87.06 382 ASP A CA 1
ATOM 3065 C C . ASP A 1 382 ? 2.139 10.115 -17.001 1.00 87.06 382 ASP A C 1
ATOM 3067 O O . ASP A 1 382 ? 2.128 10.095 -18.228 1.00 87.06 382 ASP A O 1
ATOM 3071 N N . SER A 1 383 ? 3.248 9.853 -16.311 1.00 89.88 383 SER A N 1
ATOM 3072 C CA . SER A 1 383 ? 4.552 9.667 -16.944 1.00 89.88 383 SER A CA 1
ATOM 3073 C C . SER A 1 383 ? 5.304 8.497 -16.322 1.00 89.88 383 SER A C 1
ATOM 3075 O O . SER A 1 383 ? 5.164 8.201 -15.135 1.00 89.88 383 SER A O 1
ATOM 3077 N N . SER A 1 384 ? 6.108 7.814 -17.127 1.00 91.75 384 SER A N 1
ATOM 3078 C CA . SER A 1 384 ? 6.940 6.683 -16.719 1.00 91.75 384 SER A CA 1
ATOM 3079 C C . SER A 1 384 ? 8.265 6.709 -17.469 1.00 91.75 384 SER A C 1
ATOM 3081 O O . SER A 1 384 ? 8.323 7.091 -18.635 1.00 91.75 384 SER A O 1
ATOM 3083 N N . PHE A 1 385 ? 9.338 6.302 -16.799 1.00 92.25 385 PHE A N 1
ATOM 3084 C CA . PHE A 1 385 ? 10.676 6.266 -17.374 1.00 92.25 385 PHE A CA 1
ATOM 3085 C C . PHE A 1 385 ? 11.504 5.165 -16.710 1.00 92.25 385 PHE A C 1
ATOM 3087 O O . PHE A 1 385 ? 11.423 4.965 -15.497 1.00 92.25 385 PHE A O 1
ATOM 3094 N N . ILE A 1 386 ? 12.313 4.455 -17.495 1.00 93.12 386 ILE A N 1
ATOM 3095 C CA . ILE A 1 386 ? 13.149 3.353 -17.010 1.00 93.12 386 ILE A CA 1
ATOM 3096 C C . ILE A 1 386 ? 14.620 3.636 -17.300 1.00 93.12 386 ILE A C 1
ATOM 3098 O O . ILE A 1 386 ? 14.976 4.058 -18.399 1.00 93.12 386 ILE A O 1
ATOM 3102 N N . THR A 1 387 ? 15.478 3.325 -16.331 1.00 91.75 387 THR A N 1
ATOM 3103 C CA . THR A 1 387 ? 16.922 3.168 -16.544 1.00 91.75 387 THR A CA 1
ATOM 3104 C C . THR A 1 387 ? 17.419 1.873 -15.910 1.00 91.75 387 THR A C 1
ATOM 3106 O O . THR A 1 387 ? 16.819 1.362 -14.963 1.00 91.75 387 THR A O 1
ATOM 3109 N N . ILE A 1 388 ? 18.523 1.337 -16.429 1.00 92.19 388 ILE A N 1
ATOM 3110 C CA . ILE A 1 388 ? 19.234 0.197 -15.840 1.00 92.19 388 ILE A CA 1
ATOM 3111 C C . ILE A 1 388 ? 20.642 0.667 -15.478 1.00 92.19 388 ILE A C 1
ATOM 3113 O O . ILE A 1 388 ? 21.364 1.178 -16.332 1.00 92.19 388 ILE A O 1
ATOM 3117 N N . GLU A 1 389 ? 21.009 0.518 -14.209 1.00 89.00 389 GLU A N 1
ATOM 3118 C CA . GLU A 1 389 ? 22.349 0.807 -13.688 1.00 89.00 389 GLU A CA 1
ATOM 3119 C C . GLU A 1 389 ? 23.079 -0.521 -13.452 1.00 89.00 389 GLU A C 1
ATOM 3121 O O . GLU A 1 389 ? 22.534 -1.400 -12.786 1.00 89.00 389 GLU A O 1
ATOM 3126 N N . ASN A 1 390 ? 24.277 -0.683 -14.022 1.00 79.50 390 ASN A N 1
ATOM 3127 C CA . ASN A 1 390 ? 25.086 -1.901 -13.878 1.00 79.50 390 ASN A CA 1
ATOM 3128 C C . ASN A 1 390 ? 26.015 -1.848 -12.671 1.00 79.50 390 ASN A C 1
ATOM 3130 O O . ASN A 1 390 ? 26.586 -0.758 -12.427 1.00 79.50 390 ASN A O 1
#

Organism: NCBI:txid292717

Secondary structure (DSSP, 8-state):
-BSTTEEEEETTSPPEEPPGGG-TT--EEEEEEETTEEEEEEEE-SS---PPP-TT-EEEEEEHHHHTT-EEEEETTEEEEEPPTTSPPPPEESSSSPPPGGGB--EE-S---S--EEEEEEGGG-SEEEEEEETTEEEEEEEE-STT--SHHHHHTS-HHHHTTPEEEEEE--TT--EEEEEEEE-TT--EEEEEEESSS-EEEEEB---S--SEEEEEEESSS-EEEEEPPPTTS---EEEEE--TT--PPPPPPPPPP--S---GGGTTT-EEEEEE-TTEEEEEEEE-TTT--EEEEEEEETTS-EEEEE---TTTSEEEEEES--EEEEEEEEEE-TTS-EEEEEEEEEESSS-PPP-TTEEEEES-SEEEEEE-SS-EEEEEE-

Foldseek 3Di:
DALLQFQKDFQPDDGDGDDPVPCPQQFKKKFKAAPVGTGMIHTHGLDHDDDDQDQRIKMFMDTCVLRRQWDWDDDPSDIDIDDDPPAQDTEIESGRNDDDCVQWDKQFDDDDSHHWHKYWAFLLQFQKKKFKDFQLFTADIDTHRDLQDFCVVVLVLADPVRNLFIFIDMWGDFNLKAWFWWWKFAAPVGRIWIWTAIPPQGIWIWTFDDPDDTPDTGIGDGGPRWIWMWINDDHPDGTRITHTRYPDPDPDDHDGGDDDDDDPDDPPLQPRGKDKTKDQLPQFQKKKFFAAPVPQFTQKIWTAGPSGDIGITGRDRRNPTDIDMDGPFFKKKKAKDWDAFPVRHTAITMHIDTHPDDDDDDDPRMDMDGSGAMWMWMDTSGHIDIDGDD